Protein AF-A0A523AUL8-F1 (afdb_monomer)

Sequence (381 aa):
MVALLSVASVWRPWAEVNERARETLGRVSEFSRGLKFGVDIVGGSRILLSLQGSQLMLRFNPSELPGAYEEVVGRLENGLQTRVLPLDEKWEALREGLPYDLRTGMARIEIGLRATEPLLNLVENLIGGRAVLLRENVRNEVCSQTRNEVIEILKNRVDPLGTRGAVLKPLGGNLLLYEVPGLQPQEAEVLLGKQGRLEIWLENEVLLYGEHILRVDPPRASLEEKNATELPFRLTDEGARRFREGAAGKANYPTVVYMDRPVDAVLLVQEELLAGLPVLEYDGYSHMFRAKGFPGEGGGYYLQVPAVVTPKDTLSLEALSFLEEMGSLKFRLLLVGEFSEGVLRELPSSYSLENVPRPAEGGEAWIREACGCKSVITISP

pLDDT: mean 85.41, std 10.23, range [44.53, 98.06]

Radius of gyration: 25.41 Å; Cα contacts (8 Å, |Δi|>4): 676; chains: 1; bounding box: 75×61×69 Å

Solvent-accessible surface area (backbone atoms only — not comparable to full-atom values): 21096 Å² total; per-residue (Å²): 108,68,69,59,52,50,51,49,68,55,50,24,85,91,38,67,56,54,66,63,45,36,69,73,53,40,83,61,22,72,73,41,13,72,62,86,76,54,42,90,75,66,36,43,26,78,44,81,45,73,53,47,22,15,30,42,34,37,39,33,57,48,89,49,59,66,62,41,54,58,53,35,50,53,37,44,29,68,74,67,71,36,66,74,44,46,22,42,100,84,54,34,68,54,86,76,84,72,58,47,41,77,85,71,16,41,27,33,35,34,35,71,48,57,76,41,73,69,52,51,53,33,51,47,61,55,36,38,95,50,37,44,74,43,73,92,60,51,39,66,26,51,28,66,59,61,52,50,54,50,50,52,53,54,43,47,70,77,31,71,81,64,78,56,63,66,42,80,42,78,49,81,61,28,33,34,42,37,38,30,47,72,39,53,60,70,61,46,45,63,67,64,70,52,88,70,48,38,37,33,28,44,66,92,43,79,52,42,46,53,87,26,50,65,46,74,52,77,72,40,76,38,93,87,43,92,94,39,73,40,71,50,67,40,60,29,76,66,30,48,50,42,42,56,63,71,47,60,94,40,54,35,26,50,29,42,32,27,45,55,50,48,77,44,34,33,38,44,30,33,45,83,54,56,86,71,37,92,52,53,41,81,38,79,89,79,26,28,39,33,37,66,41,62,94,92,40,49,61,51,43,56,50,94,39,45,36,40,59,28,52,42,76,44,72,38,69,68,36,52,54,51,52,60,69,41,48,63,72,29,44,33,34,38,30,44,63,79,66,34,75,65,30,66,69,71,50,69,85,69,42,49,81,44,81,51,78,80,66,98,69,65,88,61,53,56,62,42,45,69,47,14,42,75,49,73,47,61,37,78,120

Nearest PDB structures (foldseek):
  1ru1-assembly2_B  TM=4.735E-01  e=5.578E+00  Escherichia coli
  7kdo-assembly1_A  TM=4.461E-01  e=3.697E+00  Escherichia coli K-12
  3hd2-assembly1_A  TM=4.353E-01  e=3.697E+00  Escherichia coli K-12
  3hsg-assembly1_A  TM=4.881E-01  e=5.260E+00  Escherichia coli K-12

Foldseek 3Di:
DVVVVVVCVQQVPVADQQVLCCVQVPPCSNSQGPPDDFCVRSPFDKDKDFQFKKKWKKAFDLVCPPVLVVQLQVLCCVLVVWHKFQADPVQAGDDDDDQADNPGRIGMIMTSHHDDPLVVLLSCVSSDPGIDIPPVPMDSFHHPVVVVVLVVQLCCQPPVPCSQVWDWDDDPGTIITITTRPYDPVNSCVSNVFPFWKFKDFAQDTLDTPLQWPDWDDWDQDPPDDPDIDIDTDGDPVSVVSNCVVCPVQALGKIWIFTPFQQQEEEEAAQVCQVQAPFWHQDLVQQWIWGADDVPRGDIHTLNHGYDYDHQEDQDPSNQVVQVVCLSSHAEYEYHDHHDPVNVVSHDPSHDYDYQDDDPDDRCVSVCVNRRTDDMDGHHD

Mean predicted aligned error: 11.95 Å

Structure (mmCIF, N/CA/C/O backbone):
data_AF-A0A523AUL8-F1
#
_entry.id   AF-A0A523AUL8-F1
#
loop_
_atom_site.group_PDB
_atom_site.id
_atom_site.type_symbol
_atom_site.label_atom_id
_atom_site.label_alt_id
_atom_site.label_comp_id
_atom_site.label_asym_id
_atom_site.label_entity_id
_atom_site.label_seq_id
_atom_site.pdbx_PDB_ins_code
_atom_site.Cartn_x
_atom_site.Cartn_y
_atom_site.Cartn_z
_atom_site.occupancy
_atom_site.B_iso_or_equiv
_atom_site.auth_seq_id
_atom_site.auth_comp_id
_atom_site.auth_asym_id
_atom_site.auth_atom_id
_atom_site.pdbx_PDB_model_num
ATOM 1 N N . MET A 1 1 ? 46.768 2.283 -40.161 1.00 66.19 1 MET A N 1
ATOM 2 C CA . MET A 1 1 ? 45.332 1.935 -40.049 1.00 66.19 1 MET A CA 1
ATOM 3 C C . MET A 1 1 ? 44.853 1.975 -38.601 1.00 66.19 1 MET A C 1
ATOM 5 O O . MET A 1 1 ? 43.941 2.736 -38.324 1.00 66.19 1 MET A O 1
ATOM 9 N N . VAL A 1 2 ? 45.510 1.269 -37.670 1.00 73.19 2 VAL A N 1
ATOM 10 C CA . VAL A 1 2 ? 45.164 1.284 -36.230 1.00 73.19 2 VAL A CA 1
ATOM 11 C C . VAL A 1 2 ? 45.155 2.697 -35.636 1.00 73.19 2 VAL A C 1
ATOM 13 O O . VAL A 1 2 ? 44.144 3.096 -35.085 1.00 73.19 2 VAL A O 1
ATOM 16 N N . ALA A 1 3 ? 46.202 3.505 -35.844 1.00 77.44 3 ALA A N 1
ATOM 17 C CA . ALA A 1 3 ? 46.244 4.882 -35.331 1.00 77.44 3 ALA A CA 1
ATOM 18 C C . ALA A 1 3 ? 45.104 5.775 -35.867 1.00 77.44 3 ALA A C 1
ATOM 20 O O . ALA A 1 3 ? 44.518 6.552 -35.123 1.00 77.44 3 ALA A O 1
ATOM 21 N N . LEU A 1 4 ? 44.749 5.620 -37.147 1.00 75.62 4 LEU A N 1
ATOM 22 C CA . LEU A 1 4 ? 43.640 6.343 -37.779 1.00 75.62 4 LEU A CA 1
ATOM 23 C C . LEU A 1 4 ? 42.286 5.919 -37.197 1.00 75.62 4 LEU A C 1
ATOM 25 O O . LEU A 1 4 ? 41.460 6.772 -36.892 1.00 75.62 4 LEU A O 1
ATOM 29 N N . LEU A 1 5 ? 42.083 4.616 -36.989 1.00 74.50 5 LEU A N 1
ATOM 30 C CA . LE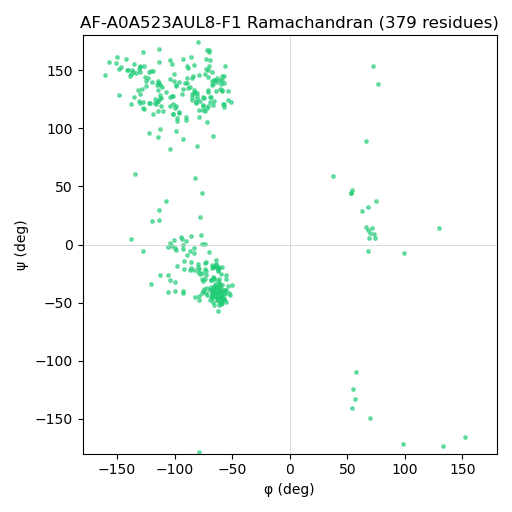U A 1 5 ? 40.873 4.084 -36.361 1.00 74.50 5 LEU A CA 1
ATOM 31 C C . LEU A 1 5 ? 40.781 4.467 -34.879 1.00 74.50 5 LEU A C 1
ATOM 33 O O . LEU A 1 5 ? 39.689 4.786 -34.419 1.00 74.50 5 LEU A O 1
ATOM 37 N N . SER A 1 6 ? 41.895 4.514 -34.144 1.00 73.50 6 SER A N 1
ATOM 38 C CA . SER A 1 6 ? 41.943 4.996 -32.758 1.00 73.50 6 SER A CA 1
ATOM 39 C C . SER A 1 6 ? 41.566 6.474 -32.663 1.00 73.50 6 SER A C 1
ATOM 41 O O . SER A 1 6 ? 40.701 6.824 -31.867 1.00 73.50 6 SER A O 1
ATOM 43 N N . VAL A 1 7 ? 42.142 7.337 -33.510 1.00 76.50 7 VAL A N 1
ATOM 44 C CA . VAL A 1 7 ? 41.811 8.774 -33.539 1.00 76.50 7 VAL A CA 1
ATOM 45 C C . VAL A 1 7 ? 40.353 8.992 -33.940 1.00 76.50 7 VAL A C 1
ATOM 47 O O . VAL A 1 7 ? 39.647 9.753 -33.284 1.00 76.50 7 VAL A O 1
ATOM 50 N N . ALA A 1 8 ? 39.865 8.280 -34.958 1.00 73.94 8 ALA A N 1
ATOM 51 C CA . ALA A 1 8 ? 38.468 8.363 -35.375 1.00 73.94 8 ALA A CA 1
ATOM 52 C C . ALA A 1 8 ? 37.505 7.848 -34.284 1.00 73.94 8 ALA A C 1
ATOM 54 O O . ALA A 1 8 ? 36.438 8.423 -34.084 1.00 73.94 8 ALA A O 1
ATOM 55 N N . SER A 1 9 ? 37.898 6.819 -33.526 1.00 70.88 9 SER A N 1
ATOM 56 C CA . SER A 1 9 ? 37.106 6.267 -32.415 1.00 70.88 9 SER A CA 1
ATOM 57 C C . SER A 1 9 ? 37.067 7.163 -31.179 1.00 70.88 9 SER A C 1
ATOM 59 O O . SER A 1 9 ? 36.105 7.072 -30.420 1.00 70.88 9 SER A O 1
ATOM 61 N N . VAL A 1 10 ? 38.090 8.000 -30.977 1.00 69.62 10 VAL A N 1
ATOM 62 C CA . VAL A 1 10 ? 38.140 9.008 -29.905 1.00 69.62 10 VAL A CA 1
ATOM 63 C C . VAL A 1 10 ? 37.388 10.272 -30.315 1.00 69.62 10 VAL A C 1
ATOM 65 O O . VAL A 1 10 ? 36.597 10.784 -29.535 1.00 69.62 10 VAL A O 1
ATOM 68 N N . TRP A 1 11 ? 37.596 10.762 -31.540 1.00 71.56 11 TRP A N 1
ATOM 69 C CA . TRP A 1 11 ? 36.978 12.008 -32.001 1.00 71.56 11 TRP A CA 1
ATOM 70 C C . TRP A 1 11 ? 35.496 11.847 -32.362 1.00 71.56 11 TRP A C 1
ATOM 72 O O . TRP A 1 11 ? 34.736 12.804 -32.245 1.00 71.56 11 TRP A O 1
ATOM 82 N N . ARG A 1 12 ? 35.090 10.648 -32.807 1.00 74.75 12 ARG A N 1
ATOM 83 C CA . ARG A 1 12 ? 33.714 10.28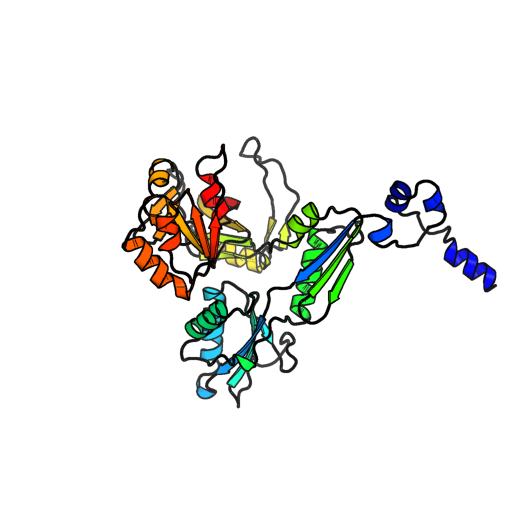1 -33.191 1.00 74.75 12 ARG A CA 1
ATOM 84 C C . ARG A 1 12 ? 32.972 11.416 -33.913 1.00 74.75 12 ARG A C 1
ATOM 86 O O . ARG A 1 12 ? 31.922 11.851 -33.448 1.00 74.75 12 ARG A O 1
ATOM 93 N N . PRO A 1 13 ? 33.474 11.911 -35.058 1.00 72.00 13 PRO A N 1
ATOM 94 C CA . PRO A 1 13 ? 32.871 13.052 -35.752 1.00 72.00 13 PRO A CA 1
ATOM 95 C C . PRO A 1 13 ? 31.434 12.784 -36.227 1.00 72.00 13 PRO A C 1
ATOM 97 O O . PRO A 1 13 ? 30.684 13.731 -36.441 1.00 72.00 13 PRO A O 1
ATOM 100 N N . TRP A 1 14 ? 31.058 11.507 -36.353 1.00 77.44 14 TRP A N 1
ATOM 101 C CA . TRP A 1 14 ? 29.707 11.025 -36.655 1.00 77.44 14 TRP A CA 1
ATOM 102 C C . TRP A 1 14 ? 28.779 10.927 -35.432 1.00 77.44 14 TRP A C 1
ATOM 104 O O . TRP A 1 14 ? 27.606 10.608 -35.596 1.00 77.44 14 TRP A O 1
ATOM 114 N N . ALA A 1 15 ? 29.282 11.138 -34.214 1.00 70.31 15 ALA A N 1
ATOM 115 C CA . ALA A 1 15 ? 28.476 11.176 -33.000 1.00 70.31 15 ALA A CA 1
ATOM 116 C C . ALA A 1 15 ? 28.134 12.625 -32.642 1.00 70.31 15 ALA A C 1
ATOM 118 O O . ALA A 1 15 ? 28.976 13.522 -32.732 1.00 70.31 15 ALA A O 1
ATOM 119 N N . GLU A 1 16 ? 26.902 12.846 -32.200 1.00 71.31 16 GLU A N 1
ATOM 120 C CA . GLU A 1 16 ? 26.480 14.151 -31.706 1.00 71.31 16 GLU A CA 1
ATOM 121 C C . GLU A 1 16 ? 27.136 14.471 -30.354 1.00 71.31 16 GLU A C 1
ATOM 123 O O . GLU A 1 16 ? 27.468 13.588 -29.552 1.00 71.31 16 GLU A O 1
ATOM 128 N N . VAL A 1 17 ? 27.347 15.766 -30.112 1.00 66.00 17 VAL A N 1
ATOM 129 C CA . VAL A 1 17 ? 27.720 16.271 -28.789 1.00 66.00 17 VAL A CA 1
ATOM 130 C C . VAL A 1 17 ? 26.471 16.225 -27.922 1.00 66.00 17 VAL A C 1
ATOM 132 O O . VAL A 1 17 ? 25.450 16.795 -28.295 1.00 66.00 17 VAL A O 1
ATOM 135 N N . ASN A 1 18 ? 26.562 15.581 -26.761 1.00 66.50 18 ASN A N 1
ATOM 136 C CA . ASN A 1 18 ? 25.483 15.597 -25.781 1.00 66.50 18 ASN A CA 1
ATOM 137 C C . ASN A 1 18 ? 25.175 17.054 -25.384 1.00 66.50 18 ASN A C 1
ATOM 139 O O . ASN A 1 18 ? 26.066 17.748 -24.888 1.00 66.50 18 ASN A O 1
ATOM 143 N N . GLU A 1 19 ? 23.936 17.512 -25.595 1.00 68.81 19 GLU A N 1
ATOM 144 C CA . GLU A 1 19 ? 23.522 18.900 -25.331 1.00 68.81 19 GLU A CA 1
ATOM 145 C C . GLU A 1 19 ? 23.840 19.349 -23.901 1.00 68.81 19 GLU A C 1
ATOM 147 O O . GLU A 1 19 ? 24.309 20.465 -23.703 1.00 68.81 19 GLU A O 1
ATOM 152 N N . ARG A 1 20 ? 23.736 18.457 -22.910 1.00 64.31 20 ARG A N 1
ATOM 153 C CA . ARG A 1 20 ? 24.083 18.780 -21.516 1.00 64.31 20 ARG A CA 1
ATOM 154 C C . ARG A 1 20 ? 25.579 18.924 -21.291 1.00 64.31 20 ARG A C 1
ATOM 156 O O . ARG A 1 20 ? 26.008 19.815 -20.571 1.00 64.31 20 ARG A O 1
ATOM 163 N N . ALA A 1 21 ? 26.399 18.098 -21.943 1.00 64.19 21 ALA A N 1
ATOM 164 C CA . ALA A 1 21 ? 27.846 18.311 -21.917 1.00 64.19 21 ALA A CA 1
ATOM 165 C C . ALA A 1 21 ? 28.197 19.668 -22.546 1.00 64.19 21 ALA A C 1
ATOM 167 O O . ALA A 1 21 ? 29.135 20.321 -22.096 1.00 64.19 21 ALA A O 1
ATOM 168 N N . ARG A 1 22 ? 27.425 20.109 -23.548 1.00 73.06 22 ARG A N 1
ATOM 169 C CA . ARG A 1 22 ? 27.558 21.423 -24.186 1.00 73.06 22 ARG A CA 1
ATOM 170 C C . ARG A 1 22 ? 27.157 22.568 -23.256 1.00 73.06 22 ARG A C 1
ATOM 172 O O . ARG A 1 22 ? 27.860 23.573 -23.235 1.00 73.06 22 ARG A O 1
ATOM 179 N N . GLU A 1 23 ? 26.116 22.397 -22.446 1.00 73.56 23 GLU A N 1
ATOM 180 C CA . GLU A 1 23 ? 25.729 23.356 -21.401 1.00 73.56 23 GLU A CA 1
ATOM 181 C C . GLU A 1 23 ? 26.765 23.439 -20.266 1.00 73.56 23 GLU A C 1
ATOM 183 O O . GLU A 1 23 ? 27.152 24.538 -19.876 1.00 73.56 23 GLU A O 1
ATOM 188 N N . THR A 1 24 ? 27.268 22.305 -19.761 1.00 68.06 24 THR A N 1
ATOM 189 C CA . THR A 1 24 ? 28.197 22.272 -18.612 1.00 68.06 24 THR A CA 1
ATOM 190 C C . THR A 1 24 ? 29.644 22.612 -18.985 1.00 68.06 24 THR A C 1
ATOM 192 O O . THR A 1 24 ? 30.312 23.360 -18.276 1.00 68.06 24 THR A O 1
ATOM 195 N N . LEU A 1 25 ? 30.160 22.055 -20.087 1.00 69.50 25 LEU A N 1
ATOM 196 C CA . LEU A 1 25 ? 31.567 22.189 -20.505 1.00 69.50 25 LEU A CA 1
ATOM 197 C C . LEU A 1 25 ? 31.760 23.250 -21.602 1.00 69.50 25 LEU A C 1
ATOM 199 O O . LEU A 1 25 ? 32.888 23.496 -22.047 1.00 69.50 25 LEU A O 1
ATOM 203 N N . GLY A 1 26 ? 30.675 23.862 -22.084 1.00 73.25 26 GLY A N 1
ATOM 204 C CA . GLY A 1 26 ? 30.714 24.868 -23.138 1.00 73.25 26 GLY A CA 1
ATOM 205 C C . GLY A 1 26 ? 31.389 24.343 -24.405 1.00 73.25 26 GLY A C 1
ATOM 206 O O . GLY A 1 26 ? 31.156 23.223 -24.863 1.00 73.25 26 GLY A O 1
ATOM 207 N N . ARG A 1 27 ? 32.299 25.142 -24.965 1.00 69.44 27 ARG A N 1
ATOM 208 C CA . ARG A 1 27 ? 33.027 24.831 -26.208 1.00 69.44 27 ARG A CA 1
ATOM 209 C C . ARG A 1 27 ? 33.911 23.574 -26.116 1.00 69.44 27 ARG A C 1
ATOM 211 O O . ARG A 1 27 ? 34.256 23.009 -27.149 1.00 69.44 27 ARG A O 1
ATOM 218 N N . VAL A 1 28 ? 34.263 23.121 -24.909 1.00 68.19 28 VAL A N 1
ATOM 219 C CA . VAL A 1 28 ? 35.106 21.928 -24.692 1.00 68.19 28 VAL A CA 1
ATOM 220 C C . VAL A 1 28 ? 34.335 20.626 -24.964 1.00 68.19 28 VAL A C 1
ATOM 222 O O . VAL A 1 28 ? 34.934 19.604 -25.289 1.00 68.19 28 VAL A O 1
ATOM 225 N N . SER A 1 29 ? 33.001 20.670 -24.928 1.00 67.75 29 SER A N 1
ATOM 226 C CA . SER A 1 29 ? 32.124 19.532 -25.243 1.00 67.75 29 SER A CA 1
ATOM 227 C C . SER A 1 29 ? 32.250 19.010 -26.682 1.00 67.75 29 SER A C 1
ATOM 229 O O . SER A 1 29 ? 31.984 17.843 -26.957 1.00 67.75 29 SER A O 1
ATOM 231 N N . GLU A 1 30 ? 32.727 19.840 -27.612 1.00 68.25 30 GLU A N 1
ATOM 232 C CA . GLU A 1 30 ? 32.984 19.437 -28.999 1.00 68.25 30 GLU A CA 1
ATOM 233 C C . GLU A 1 30 ? 34.056 18.340 -29.108 1.00 68.25 30 GLU A C 1
ATOM 235 O O . GLU A 1 30 ? 34.077 17.590 -30.084 1.00 68.25 30 GLU A O 1
ATOM 240 N N . PHE A 1 31 ? 34.914 18.212 -28.089 1.00 68.75 31 PHE A N 1
ATOM 241 C CA . PHE A 1 31 ? 35.949 17.181 -27.995 1.00 68.75 31 PHE A CA 1
ATOM 242 C C . PHE A 1 31 ? 35.495 15.926 -27.239 1.00 68.75 31 PHE A C 1
ATOM 244 O O . PHE A 1 31 ? 36.269 14.982 -27.111 1.00 68.75 31 PHE A O 1
ATOM 251 N N . SER A 1 32 ? 34.255 15.893 -26.744 1.00 63.94 32 SER A N 1
ATOM 252 C CA . SER A 1 32 ? 33.696 14.764 -25.996 1.00 63.94 32 SER A CA 1
ATOM 253 C C . SER A 1 32 ? 32.558 14.046 -26.725 1.00 63.94 32 SER A C 1
ATOM 255 O O . SER A 1 32 ? 31.765 13.325 -26.115 1.00 63.94 32 SER A O 1
ATOM 257 N N . ARG A 1 33 ? 32.494 14.202 -28.053 1.00 65.44 33 ARG A N 1
ATOM 258 C CA . ARG A 1 33 ? 31.524 13.526 -28.924 1.00 65.44 33 ARG A CA 1
ATOM 259 C C . ARG A 1 33 ? 31.519 12.020 -28.677 1.00 65.44 33 ARG A C 1
ATOM 261 O O . ARG A 1 33 ? 32.535 11.335 -28.776 1.00 65.44 33 ARG A O 1
ATOM 268 N N . GLY A 1 34 ? 30.347 11.493 -28.336 1.00 59.81 34 GLY A N 1
ATOM 269 C CA . GLY A 1 34 ? 30.165 10.076 -28.040 1.00 59.81 34 GLY A CA 1
ATOM 270 C C . GLY A 1 34 ? 30.814 9.565 -26.744 1.00 59.81 34 GLY A C 1
ATOM 271 O O . GLY A 1 34 ? 30.825 8.344 -26.562 1.00 59.81 34 GLY A O 1
ATOM 272 N N . LEU A 1 35 ? 31.322 10.435 -25.858 1.00 63.12 35 LEU A N 1
ATOM 273 C CA . LEU A 1 35 ? 31.651 10.094 -24.469 1.00 63.12 35 LEU A CA 1
ATOM 274 C C . LEU A 1 35 ? 30.409 10.270 -23.583 1.00 63.12 35 LEU A C 1
ATOM 276 O O . LEU A 1 35 ? 29.689 11.262 -23.686 1.00 63.12 35 LEU A O 1
ATOM 280 N N . LYS A 1 36 ? 30.161 9.298 -22.699 1.00 61.94 36 LYS A N 1
ATOM 281 C CA . LYS A 1 36 ? 29.146 9.405 -21.644 1.00 61.94 36 LYS A CA 1
ATOM 282 C C . LYS A 1 36 ? 29.851 9.770 -20.346 1.00 61.94 36 LYS A C 1
ATOM 284 O O . LYS A 1 36 ? 30.682 9.002 -19.869 1.00 61.94 36 LYS A O 1
ATOM 289 N N . PHE A 1 37 ? 29.530 10.934 -19.804 1.00 66.06 37 PHE A N 1
ATOM 290 C CA . PHE A 1 37 ? 30.052 11.385 -18.521 1.00 66.06 37 PHE A CA 1
ATOM 291 C C . PHE A 1 37 ? 29.144 10.927 -17.383 1.00 66.06 37 PHE A C 1
ATOM 293 O O . PHE A 1 37 ? 27.923 10.880 -17.544 1.00 66.06 37 PHE A O 1
ATOM 300 N N . GLY A 1 38 ? 29.752 10.575 -16.251 1.00 63.69 38 GLY A N 1
ATOM 301 C CA . GLY A 1 38 ? 29.024 10.277 -15.025 1.00 63.69 38 GLY A CA 1
ATOM 302 C C . GLY A 1 38 ? 28.431 11.539 -14.398 1.00 63.69 38 GLY A C 1
ATOM 303 O O . GLY A 1 38 ? 28.773 12.668 -14.761 1.00 63.69 38 GLY A O 1
ATOM 304 N N . VAL A 1 39 ? 27.534 11.337 -13.432 1.00 71.75 39 VAL A N 1
ATOM 305 C CA . VAL A 1 39 ? 26.878 12.414 -12.665 1.00 71.75 39 VAL A CA 1
ATOM 306 C C . VAL A 1 39 ? 27.862 13.318 -11.911 1.00 71.75 39 VAL A C 1
ATOM 308 O O . VAL A 1 39 ? 27.516 14.444 -11.573 1.00 71.75 39 VAL A O 1
ATOM 311 N N . ASP A 1 40 ? 29.090 12.854 -11.688 1.00 68.94 40 ASP A N 1
ATOM 312 C CA . ASP A 1 40 ? 30.206 13.603 -11.108 1.00 68.94 40 ASP A CA 1
ATOM 313 C C . ASP A 1 40 ? 30.702 14.751 -12.002 1.00 68.94 40 ASP A C 1
ATOM 315 O O . ASP A 1 40 ? 31.204 15.749 -11.492 1.00 68.94 40 ASP A O 1
ATOM 319 N N . ILE A 1 41 ? 30.539 14.631 -13.323 1.00 69.56 41 ILE A N 1
ATOM 320 C CA . ILE A 1 41 ? 31.044 15.605 -14.302 1.00 69.56 41 ILE A CA 1
ATOM 321 C C . ILE A 1 41 ? 29.919 16.468 -14.884 1.00 69.56 41 ILE A C 1
ATOM 323 O O . ILE A 1 41 ? 30.105 17.668 -15.066 1.00 69.56 41 ILE A O 1
ATOM 327 N N . VAL A 1 42 ? 28.756 15.881 -15.188 1.00 68.06 42 VAL A N 1
ATOM 328 C CA . VAL A 1 42 ? 27.611 16.621 -15.770 1.00 68.06 42 VAL A CA 1
ATOM 329 C C . VAL A 1 42 ? 26.632 17.149 -14.722 1.00 68.06 42 VAL A C 1
ATOM 331 O O . VAL A 1 42 ? 25.671 17.833 -15.066 1.00 68.06 42 VAL A O 1
ATOM 334 N N . GLY A 1 43 ? 26.869 16.834 -13.447 1.00 68.75 43 GLY A N 1
ATOM 335 C CA . GLY A 1 43 ? 25.928 17.098 -12.367 1.00 68.75 43 GLY A CA 1
ATOM 336 C C . GLY A 1 43 ? 24.717 16.161 -12.411 1.00 68.75 43 GLY A C 1
ATOM 337 O O . GLY A 1 43 ? 24.321 15.631 -13.454 1.00 68.75 43 GLY A O 1
ATOM 338 N N . GLY A 1 44 ? 24.108 15.931 -11.252 1.00 76.06 44 GLY A N 1
ATOM 339 C CA . GLY A 1 44 ? 22.954 15.050 -11.115 1.00 76.06 44 GLY A CA 1
ATOM 340 C C . GLY A 1 44 ? 22.864 14.428 -9.733 1.00 76.06 44 GLY A C 1
ATOM 341 O O . GLY A 1 44 ? 23.541 14.851 -8.797 1.00 76.06 44 GLY A O 1
ATOM 342 N N . SER A 1 45 ? 22.036 13.397 -9.626 1.00 78.06 45 SER A N 1
ATOM 343 C CA . SER A 1 45 ? 21.795 12.686 -8.376 1.00 78.06 45 SER A CA 1
ATOM 344 C C . SER A 1 45 ? 22.375 11.286 -8.420 1.00 78.06 45 SER A C 1
ATOM 346 O O . SER A 1 45 ? 22.186 10.555 -9.394 1.00 78.06 45 SER A O 1
ATOM 348 N N . ARG A 1 46 ? 23.042 10.908 -7.329 1.00 83.50 46 ARG A N 1
ATOM 349 C CA . ARG A 1 46 ? 23.455 9.538 -7.038 1.00 83.50 46 ARG A CA 1
ATOM 350 C C . ARG A 1 46 ? 22.775 9.099 -5.750 1.00 83.50 46 ARG A C 1
ATOM 352 O O . ARG A 1 46 ? 23.075 9.637 -4.691 1.00 83.50 46 ARG A O 1
ATOM 359 N N . ILE A 1 47 ? 21.858 8.146 -5.851 1.00 81.44 47 ILE A N 1
ATOM 360 C CA . ILE A 1 47 ? 20.995 7.720 -4.748 1.00 81.44 47 ILE A CA 1
ATOM 361 C C . ILE A 1 47 ? 21.145 6.220 -4.561 1.00 81.44 47 ILE A C 1
ATOM 363 O O . ILE A 1 47 ? 21.177 5.460 -5.527 1.00 81.44 47 ILE A O 1
ATOM 367 N N . LEU A 1 48 ? 21.249 5.796 -3.306 1.00 84.50 48 LEU A N 1
ATOM 368 C CA . LEU A 1 48 ? 21.196 4.393 -2.936 1.00 84.50 48 LEU A CA 1
ATOM 369 C C . LEU A 1 48 ? 19.803 4.099 -2.382 1.00 84.50 48 LEU A C 1
ATOM 371 O O . LEU A 1 48 ? 19.439 4.607 -1.326 1.00 84.50 48 LEU A O 1
ATOM 375 N N . LEU A 1 49 ? 19.028 3.299 -3.105 1.00 83.88 49 LEU A N 1
ATOM 376 C CA . LEU A 1 49 ? 17.686 2.888 -2.705 1.00 83.88 49 LEU A CA 1
ATOM 377 C C . LEU A 1 49 ? 17.749 1.498 -2.079 1.00 83.88 49 LEU A C 1
ATOM 379 O O . LEU A 1 49 ? 18.415 0.612 -2.611 1.00 83.88 49 LEU A O 1
ATOM 383 N N . SER A 1 50 ? 17.035 1.299 -0.973 1.00 84.50 50 SER A N 1
ATOM 384 C CA . SER A 1 50 ? 16.833 -0.020 -0.374 1.00 84.50 50 SER A CA 1
ATOM 385 C C . SER A 1 50 ? 15.424 -0.502 -0.689 1.00 84.50 50 SER A C 1
ATOM 387 O O . SER A 1 50 ? 14.441 0.135 -0.320 1.00 84.50 50 SER A O 1
ATOM 389 N N . LEU A 1 51 ? 15.336 -1.630 -1.387 1.00 85.94 51 LEU A N 1
ATOM 390 C CA . LEU A 1 51 ? 14.094 -2.341 -1.635 1.00 85.94 51 LEU A CA 1
ATOM 391 C C . LEU A 1 51 ? 13.603 -2.927 -0.315 1.00 85.94 51 LEU A C 1
ATOM 393 O O . LEU A 1 51 ? 14.343 -3.627 0.374 1.00 85.94 51 LEU A O 1
ATOM 397 N N . GLN A 1 52 ? 12.355 -2.623 0.029 1.00 82.94 52 GLN A N 1
ATOM 398 C CA . GLN A 1 52 ? 11.765 -3.021 1.301 1.00 82.94 52 GLN A CA 1
ATOM 399 C C . GLN A 1 52 ? 11.157 -4.428 1.282 1.00 82.94 52 GLN A C 1
ATOM 401 O O . GLN A 1 52 ? 10.518 -4.785 2.249 1.00 82.94 52 GLN A O 1
ATOM 406 N N . GLY A 1 53 ? 11.321 -5.239 0.235 1.00 89.19 53 GLY A N 1
ATOM 407 C CA . GLY A 1 53 ? 10.763 -6.595 0.217 1.00 89.19 53 GLY A CA 1
ATOM 408 C C . GLY A 1 53 ? 11.499 -7.579 1.133 1.00 89.19 53 GLY A C 1
ATOM 409 O O . GLY A 1 53 ? 12.656 -7.358 1.506 1.00 89.19 53 GLY A O 1
ATOM 410 N N . SER A 1 54 ? 10.809 -8.668 1.475 1.00 95.00 54 SER A N 1
ATOM 411 C CA . SER A 1 54 ? 11.361 -9.758 2.280 1.00 95.00 54 SER A CA 1
ATOM 412 C C . SER A 1 54 ? 10.959 -11.122 1.758 1.00 95.00 54 SER A C 1
ATOM 414 O O . SER A 1 54 ? 9.831 -11.335 1.320 1.00 95.00 54 SER A O 1
ATOM 416 N N . GLN A 1 55 ? 11.869 -12.070 1.915 1.00 97.00 55 GLN A N 1
ATOM 417 C CA . GLN A 1 55 ? 11.672 -13.475 1.625 1.00 97.00 55 GLN A CA 1
ATOM 418 C C . GLN A 1 55 ? 11.414 -14.239 2.922 1.00 97.00 55 GLN A C 1
ATOM 420 O O . GLN A 1 55 ? 12.182 -14.134 3.883 1.00 97.00 55 GLN A O 1
ATOM 425 N N . LEU A 1 56 ? 10.326 -15.002 2.941 1.00 97.69 56 LEU A N 1
ATOM 426 C CA . LEU A 1 56 ? 9.861 -15.777 4.085 1.00 97.69 56 LEU A CA 1
ATOM 427 C C . LEU A 1 56 ? 9.837 -17.265 3.740 1.00 97.69 56 LEU A C 1
ATOM 429 O O . LEU A 1 56 ? 9.578 -17.660 2.600 1.00 97.69 56 LEU A O 1
ATOM 433 N N . MET A 1 57 ? 10.063 -18.096 4.755 1.00 97.88 57 MET A N 1
ATOM 434 C CA . MET A 1 57 ? 9.937 -19.544 4.654 1.00 97.88 57 MET A CA 1
ATOM 435 C C . MET A 1 57 ? 8.840 -20.021 5.595 1.00 97.88 57 MET A C 1
ATOM 437 O O . MET A 1 57 ? 8.903 -19.787 6.802 1.00 97.88 57 MET A O 1
ATOM 441 N N . LEU A 1 58 ? 7.837 -20.680 5.026 1.00 97.94 58 LEU A N 1
ATOM 442 C CA . LEU A 1 58 ? 6.689 -21.206 5.750 1.00 97.94 58 LEU A CA 1
ATOM 443 C C . LEU A 1 58 ? 6.701 -22.730 5.688 1.00 97.94 58 LEU A C 1
ATOM 445 O O . LEU A 1 58 ? 6.994 -23.317 4.645 1.00 97.94 58 LEU A O 1
ATOM 449 N N . ARG A 1 59 ? 6.344 -23.372 6.798 1.00 97.88 59 ARG A N 1
ATOM 450 C CA . ARG A 1 59 ? 6.168 -24.821 6.878 1.00 97.88 59 ARG A CA 1
ATOM 451 C C . ARG A 1 59 ? 4.711 -25.154 7.158 1.00 97.88 59 ARG A C 1
ATOM 453 O O . ARG A 1 59 ? 4.200 -24.860 8.237 1.00 97.88 59 ARG A O 1
ATOM 460 N N . PHE A 1 60 ? 4.072 -25.797 6.194 1.00 98.00 60 PHE A N 1
ATOM 461 C CA . PHE A 1 60 ? 2.702 -26.289 6.266 1.00 98.00 60 PHE A CA 1
ATOM 462 C C . PHE A 1 60 ? 2.666 -27.741 6.740 1.00 98.00 60 PHE A C 1
ATOM 464 O O . PHE A 1 60 ? 3.650 -28.475 6.627 1.00 98.00 60 PHE A O 1
ATOM 471 N N . ASN A 1 61 ? 1.510 -28.178 7.236 1.00 97.00 61 ASN A N 1
ATOM 472 C CA . ASN A 1 61 ? 1.233 -29.597 7.405 1.00 97.00 61 ASN A CA 1
ATOM 473 C C . ASN A 1 61 ? 0.925 -30.220 6.025 1.00 97.00 61 ASN A C 1
ATOM 475 O O . ASN A 1 61 ? -0.054 -29.805 5.399 1.00 97.00 61 ASN A O 1
ATOM 479 N N . PRO A 1 62 ? 1.702 -31.210 5.533 1.00 96.12 62 PRO A N 1
ATOM 480 C CA . PRO A 1 62 ? 1.495 -31.781 4.201 1.00 96.12 62 PRO A CA 1
ATOM 481 C C . PRO A 1 62 ? 0.080 -32.313 3.940 1.00 96.12 62 PRO A C 1
ATOM 483 O O . PRO A 1 62 ? -0.383 -32.275 2.804 1.00 96.12 62 PRO A O 1
ATOM 486 N N . SER A 1 63 ? -0.627 -32.778 4.977 1.00 96.00 63 SER A N 1
ATOM 487 C CA . SER A 1 63 ? -1.997 -33.295 4.857 1.00 96.00 63 SER A CA 1
ATOM 488 C C . SER A 1 63 ? -3.062 -32.219 4.618 1.00 96.00 63 SER A C 1
ATOM 490 O O . SER A 1 63 ? -4.188 -32.560 4.275 1.00 96.00 63 SER A O 1
ATOM 492 N N . GLU A 1 64 ? -2.738 -30.943 4.838 1.00 95.31 64 GLU A N 1
ATOM 493 C CA . GLU A 1 64 ? -3.669 -29.812 4.697 1.00 95.31 64 GLU A CA 1
ATOM 494 C C . GLU A 1 64 ? -3.466 -29.033 3.384 1.00 95.31 64 GLU A C 1
ATOM 496 O O . GLU A 1 64 ? -4.192 -28.080 3.095 1.00 95.31 64 GLU A O 1
ATOM 501 N N . LEU A 1 65 ? -2.488 -29.433 2.567 1.00 95.56 65 LEU A N 1
ATOM 502 C CA . LEU A 1 65 ? -2.241 -28.862 1.242 1.00 95.56 65 LEU A CA 1
ATOM 503 C C . LEU A 1 65 ? -3.232 -29.431 0.206 1.00 95.56 65 LEU A C 1
ATOM 505 O O . LEU A 1 65 ? -3.583 -30.610 0.288 1.00 95.56 65 LEU A O 1
ATOM 509 N N . PRO A 1 66 ? -3.667 -28.645 -0.801 1.00 95.50 66 PRO A N 1
ATOM 510 C CA . PRO A 1 66 ? -3.302 -27.248 -1.084 1.00 95.50 66 PRO A CA 1
ATOM 511 C C . PRO A 1 66 ? -4.034 -26.207 -0.220 1.00 95.50 66 PRO A C 1
ATOM 513 O O . PRO A 1 66 ? -3.562 -25.080 -0.106 1.00 95.50 66 PRO A O 1
ATOM 516 N N . GLY A 1 67 ? -5.164 -26.568 0.398 1.00 96.00 67 GLY A N 1
ATOM 517 C CA . GLY A 1 67 ? -6.107 -25.603 0.978 1.00 96.00 67 GLY A CA 1
ATOM 518 C C . GLY A 1 67 ? -5.500 -24.682 2.040 1.00 96.00 67 GLY A C 1
ATOM 519 O O . GLY A 1 67 ? -5.775 -23.485 2.045 1.00 96.00 67 GLY A O 1
ATOM 520 N N . ALA A 1 68 ? -4.617 -25.200 2.900 1.00 96.31 68 ALA A N 1
ATOM 521 C CA . ALA A 1 68 ? -3.921 -24.374 3.886 1.00 96.31 68 ALA A CA 1
ATOM 522 C C . ALA A 1 68 ? -3.009 -23.318 3.244 1.00 96.31 68 ALA A C 1
ATOM 524 O O . ALA A 1 68 ? -2.918 -22.207 3.763 1.00 96.31 68 ALA A O 1
ATOM 525 N N . TYR A 1 69 ? -2.355 -23.639 2.123 1.00 96.88 69 TYR A N 1
ATOM 526 C CA . TYR A 1 69 ? -1.499 -22.690 1.414 1.00 96.88 69 TYR A CA 1
ATOM 527 C C . TYR A 1 69 ? -2.321 -21.549 0.813 1.00 96.88 69 TYR A C 1
ATOM 529 O O . TYR A 1 69 ? -2.010 -20.388 1.059 1.00 96.88 69 TYR A O 1
ATOM 537 N N . GLU A 1 70 ? -3.395 -21.871 0.089 1.00 94.75 70 GLU A N 1
ATOM 538 C CA . GLU A 1 70 ? -4.275 -20.876 -0.540 1.00 94.75 70 GLU A CA 1
ATOM 539 C C . GLU A 1 70 ? -4.905 -19.937 0.498 1.00 94.75 70 GLU A C 1
ATOM 541 O O . GLU A 1 70 ? -4.914 -18.718 0.321 1.00 94.75 70 GLU A O 1
ATOM 546 N N . GLU A 1 71 ? -5.360 -20.488 1.627 1.00 93.50 71 GLU A N 1
ATOM 547 C CA . GLU A 1 71 ? -5.922 -19.700 2.723 1.00 93.50 71 GLU A CA 1
ATOM 548 C C . GLU A 1 71 ? -4.875 -18.779 3.367 1.00 93.50 71 GLU A C 1
ATOM 550 O O . GLU A 1 71 ? -5.154 -17.605 3.610 1.00 93.50 71 GLU A O 1
ATOM 555 N N . VAL A 1 72 ? -3.664 -19.284 3.628 1.00 96.38 72 VAL A N 1
ATOM 556 C CA . VAL A 1 72 ? -2.575 -18.478 4.197 1.00 96.38 72 VAL A C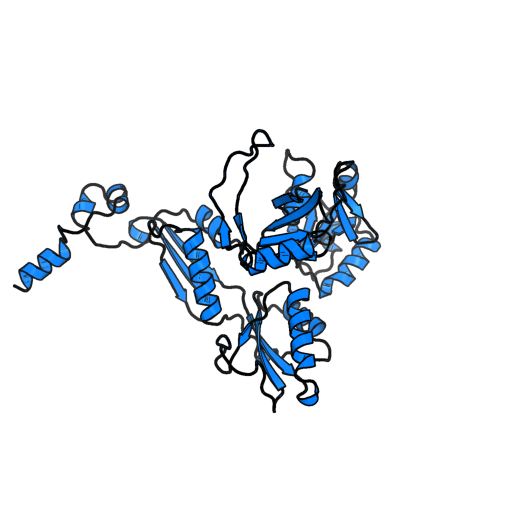A 1
ATOM 557 C C . VAL A 1 72 ? -2.152 -17.366 3.242 1.00 96.38 72 VAL A C 1
ATOM 559 O O . VAL A 1 72 ? -2.002 -16.230 3.685 1.00 96.38 72 VAL A O 1
ATOM 562 N N . VAL A 1 73 ? -2.007 -17.654 1.946 1.00 94.25 73 VAL A N 1
ATOM 563 C CA . VAL A 1 73 ? -1.688 -16.635 0.936 1.00 94.25 73 VAL A CA 1
ATOM 564 C C . VAL A 1 73 ? -2.757 -15.547 0.926 1.00 94.25 73 VAL A C 1
ATOM 566 O O . VAL A 1 73 ? -2.413 -14.383 1.099 1.00 94.25 73 VAL A O 1
ATOM 569 N N . GLY A 1 74 ? -4.043 -15.905 0.853 1.00 84.19 74 GLY A N 1
ATOM 570 C CA . GLY A 1 74 ? -5.128 -14.920 0.872 1.00 84.19 74 GLY A CA 1
ATOM 571 C C . GLY A 1 74 ? -5.159 -14.074 2.151 1.00 84.19 74 GLY A C 1
ATOM 572 O O . GLY A 1 74 ? -5.372 -12.864 2.092 1.00 84.19 74 GLY A O 1
ATOM 573 N N . ARG A 1 75 ? -4.899 -14.670 3.323 1.00 90.00 75 ARG A N 1
ATOM 574 C CA . ARG A 1 75 ? -4.796 -13.925 4.593 1.00 90.00 75 ARG A CA 1
ATOM 575 C C . ARG A 1 75 ? -3.606 -12.973 4.617 1.00 90.00 75 ARG A C 1
ATOM 577 O O . ARG A 1 75 ? -3.746 -11.859 5.113 1.00 90.00 75 ARG A O 1
ATOM 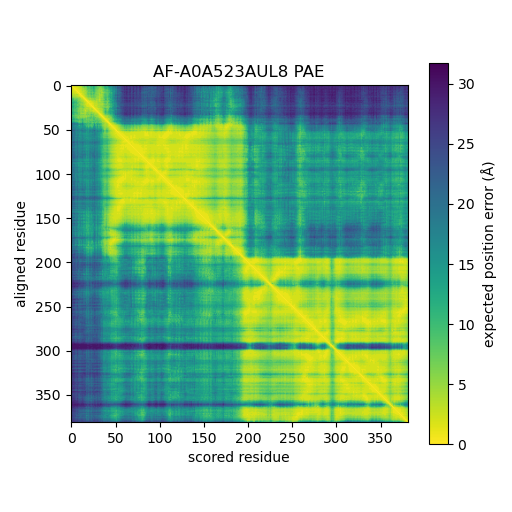584 N N . LEU A 1 76 ? -2.454 -13.395 4.098 1.00 90.38 76 LEU A N 1
ATOM 585 C CA . LEU A 1 76 ? -1.267 -12.549 4.009 1.00 90.38 76 LEU A CA 1
ATOM 586 C C . LEU A 1 76 ? -1.486 -11.404 3.021 1.00 90.38 76 LEU A C 1
ATOM 588 O O . LEU A 1 76 ? -1.213 -10.262 3.369 1.00 90.38 76 LEU A O 1
ATOM 592 N N . GLU A 1 77 ? -2.035 -11.672 1.838 1.00 83.94 77 GLU A N 1
ATOM 593 C CA . GLU A 1 77 ? -2.313 -10.633 0.844 1.00 83.94 77 GLU A CA 1
ATOM 594 C C . GLU A 1 77 ? -3.314 -9.602 1.366 1.00 83.94 77 GLU A C 1
ATOM 596 O O . GLU A 1 77 ? -3.068 -8.401 1.266 1.00 83.94 77 GLU A O 1
ATOM 601 N N . ASN A 1 78 ? -4.395 -10.048 2.008 1.00 75.94 78 ASN A N 1
ATOM 602 C CA . ASN A 1 78 ? -5.409 -9.153 2.565 1.00 75.94 78 ASN A CA 1
ATOM 603 C C . ASN A 1 78 ? -4.931 -8.416 3.823 1.00 75.94 78 ASN A C 1
ATOM 605 O O . ASN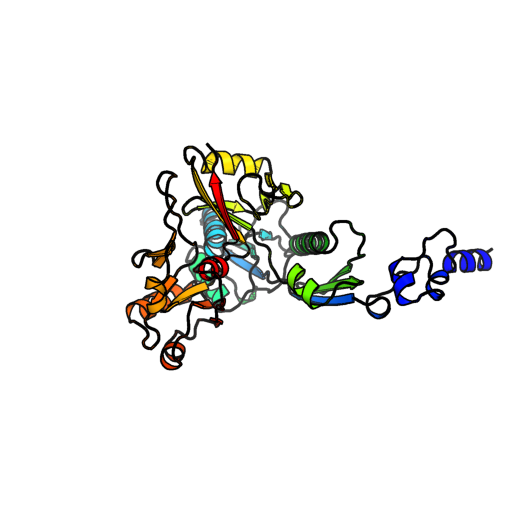 A 1 78 ? -5.208 -7.227 3.984 1.00 75.94 78 ASN A O 1
ATOM 609 N N . GLY A 1 79 ? -4.222 -9.108 4.718 1.00 77.38 79 GLY A N 1
ATOM 610 C CA . GLY A 1 79 ? -3.766 -8.560 5.995 1.00 77.38 79 GLY A CA 1
ATOM 611 C C . GLY A 1 79 ? -2.575 -7.616 5.850 1.00 77.38 79 GLY A C 1
ATOM 612 O O . GLY A 1 79 ? -2.532 -6.573 6.495 1.00 77.38 79 GLY A O 1
ATOM 613 N N . LEU A 1 80 ? -1.628 -7.954 4.973 1.00 81.50 80 LEU A N 1
ATOM 614 C CA . LEU A 1 80 ? -0.440 -7.140 4.702 1.00 81.50 80 LEU A CA 1
ATOM 615 C C . LEU A 1 80 ? -0.646 -6.157 3.546 1.00 81.50 80 LEU A C 1
ATOM 617 O O . LEU A 1 80 ? 0.164 -5.248 3.361 1.00 81.50 80 LEU A O 1
ATOM 621 N N . GLN A 1 81 ? -1.708 -6.338 2.755 1.00 72.69 81 GLN A N 1
ATOM 622 C CA . GLN A 1 81 ? -2.037 -5.500 1.596 1.00 72.69 81 GLN A CA 1
ATOM 623 C C . GLN A 1 81 ? -0.852 -5.385 0.631 1.00 72.69 81 GLN A C 1
ATOM 625 O O . GLN A 1 81 ? -0.477 -4.308 0.152 1.00 72.69 81 GLN A O 1
ATOM 630 N N . THR A 1 82 ? -0.235 -6.541 0.393 1.00 79.81 82 THR A N 1
ATOM 631 C CA . THR A 1 82 ? 0.932 -6.737 -0.460 1.00 79.81 82 THR A CA 1
ATOM 632 C C . THR A 1 82 ? 0.766 -8.031 -1.238 1.00 79.81 82 THR A C 1
ATOM 634 O O . THR A 1 82 ? 0.138 -8.968 -0.755 1.00 79.81 82 THR A O 1
ATOM 637 N N . ARG A 1 83 ? 1.337 -8.091 -2.439 1.00 83.81 83 ARG A N 1
ATOM 638 C CA . ARG A 1 83 ? 1.358 -9.318 -3.237 1.00 83.81 83 ARG A CA 1
ATOM 639 C C . ARG A 1 83 ? 2.233 -10.360 -2.546 1.00 83.81 83 ARG A C 1
ATOM 641 O O . ARG A 1 83 ? 3.332 -10.028 -2.095 1.00 83.81 83 ARG A O 1
ATOM 648 N N . VAL A 1 84 ? 1.782 -11.611 -2.529 1.00 92.19 84 VAL A N 1
ATOM 649 C CA . VAL A 1 84 ? 2.598 -12.750 -2.096 1.00 92.19 84 VAL A CA 1
ATOM 650 C C . VAL A 1 84 ? 3.102 -13.480 -3.338 1.00 92.19 84 VAL A C 1
ATOM 652 O O . VAL A 1 84 ? 2.333 -14.068 -4.094 1.00 92.19 84 VAL A O 1
ATOM 655 N N . LEU A 1 85 ? 4.411 -13.434 -3.577 1.00 93.81 85 LEU A N 1
ATOM 656 C CA . LEU A 1 85 ? 5.029 -14.086 -4.732 1.00 93.81 85 LEU A CA 1
ATOM 657 C C . LEU A 1 85 ? 5.632 -15.438 -4.314 1.00 93.81 85 LEU A C 1
ATOM 659 O O . LEU A 1 85 ? 6.539 -15.448 -3.482 1.00 93.81 85 LEU A O 1
ATOM 663 N N . PRO A 1 86 ? 5.189 -16.579 -4.872 1.00 96.69 86 PRO A N 1
ATOM 664 C CA . PRO A 1 86 ? 5.829 -17.864 -4.609 1.00 96.69 86 PRO A CA 1
ATOM 665 C C . PRO A 1 86 ? 7.237 -17.922 -5.207 1.00 96.69 86 PRO A C 1
ATOM 667 O O . PRO A 1 86 ? 7.474 -17.457 -6.325 1.00 96.69 86 PRO A O 1
ATOM 670 N N . LEU A 1 87 ? 8.163 -18.537 -4.473 1.00 97.31 87 LEU A N 1
ATOM 671 C CA . LEU A 1 87 ? 9.563 -18.675 -4.858 1.00 97.31 87 LEU A CA 1
ATOM 672 C C . LEU A 1 87 ? 9.986 -20.144 -4.965 1.00 97.31 87 LEU A C 1
ATOM 674 O O . LEU A 1 87 ? 9.510 -21.009 -4.228 1.00 97.31 87 LEU A O 1
ATOM 678 N N . ASP A 1 88 ? 10.938 -20.408 -5.854 1.00 95.81 88 ASP A N 1
ATOM 679 C CA . ASP A 1 88 ? 11.595 -21.702 -6.000 1.00 95.81 88 ASP A CA 1
ATOM 680 C C . ASP A 1 88 ? 12.686 -21.935 -4.929 1.00 95.81 88 ASP A C 1
ATOM 682 O O . ASP A 1 88 ? 12.938 -21.114 -4.044 1.00 95.81 88 ASP A O 1
ATOM 686 N N . GLU A 1 89 ? 13.372 -23.079 -4.994 1.00 92.75 89 GLU A N 1
ATOM 687 C CA . GLU A 1 89 ? 14.449 -23.432 -4.054 1.00 92.75 89 GLU A CA 1
ATOM 688 C C . GLU A 1 89 ? 15.649 -22.475 -4.071 1.00 92.75 89 GLU A C 1
ATOM 690 O O . GLU A 1 89 ? 16.416 -22.427 -3.105 1.00 92.75 89 GLU A O 1
ATOM 695 N N . LYS A 1 90 ? 15.812 -21.710 -5.154 1.00 93.69 90 LYS A N 1
ATOM 696 C CA . LYS A 1 90 ? 16.869 -20.714 -5.338 1.00 93.69 90 LYS A CA 1
ATOM 697 C C . LYS A 1 90 ? 16.419 -19.313 -4.931 1.00 93.69 90 LYS A C 1
ATOM 699 O O . LYS A 1 90 ? 17.207 -18.385 -5.094 1.00 93.69 90 LYS A O 1
ATOM 704 N N . TRP A 1 91 ? 15.221 -19.174 -4.355 1.00 94.19 91 TRP A N 1
ATOM 705 C CA . TRP A 1 91 ? 14.611 -17.894 -3.993 1.00 94.19 91 TRP A CA 1
ATOM 706 C C . TRP A 1 91 ? 14.340 -16.988 -5.199 1.00 94.19 91 TRP A C 1
ATOM 708 O O . TRP A 1 91 ? 14.341 -15.762 -5.081 1.00 94.19 91 TRP A O 1
ATOM 718 N N . GLU A 1 92 ? 14.106 -17.592 -6.362 1.00 95.50 92 GLU A N 1
ATOM 719 C CA . GLU A 1 92 ? 13.652 -16.893 -7.558 1.00 95.50 92 GLU A CA 1
ATOM 720 C C . GLU A 1 92 ? 12.157 -17.111 -7.775 1.00 95.50 92 GLU A C 1
ATOM 722 O O . GLU A 1 92 ? 11.587 -18.093 -7.303 1.00 95.50 92 GLU A O 1
ATOM 727 N N . ALA A 1 93 ? 11.512 -16.178 -8.476 1.00 94.25 93 ALA A N 1
ATOM 728 C CA . ALA A 1 93 ? 10.082 -16.253 -8.754 1.00 94.25 93 ALA A CA 1
ATOM 729 C C . ALA A 1 93 ? 9.716 -17.591 -9.411 1.00 94.25 93 ALA A C 1
ATOM 731 O O . ALA A 1 93 ? 10.274 -17.966 -10.450 1.00 94.25 93 ALA A O 1
ATOM 732 N N . LEU A 1 94 ? 8.770 -18.307 -8.803 1.00 94.94 94 LEU A N 1
ATOM 733 C CA . LEU A 1 94 ? 8.331 -19.602 -9.295 1.00 94.94 94 LEU A CA 1
ATOM 734 C C . LEU A 1 94 ? 7.623 -19.433 -10.643 1.00 94.94 94 LEU A C 1
ATOM 736 O O . LEU A 1 94 ? 6.607 -18.747 -10.742 1.00 94.94 94 LEU A O 1
ATOM 740 N N . ARG A 1 95 ? 8.155 -20.079 -11.684 1.00 91.12 95 ARG A N 1
ATOM 741 C CA . ARG A 1 95 ? 7.576 -20.032 -13.037 1.00 91.12 95 ARG A CA 1
ATOM 742 C C . ARG A 1 95 ? 6.615 -21.178 -13.311 1.00 91.12 95 ARG A C 1
ATOM 744 O O . ARG A 1 95 ? 5.590 -20.978 -13.949 1.00 91.12 95 ARG A O 1
ATOM 751 N N . GLU A 1 96 ? 6.969 -22.371 -12.847 1.00 89.94 96 GLU A N 1
ATOM 752 C CA . GLU A 1 96 ? 6.227 -23.609 -13.069 1.00 89.94 96 GLU A CA 1
ATOM 753 C C . GLU A 1 96 ? 6.370 -24.519 -11.845 1.00 89.94 96 GLU A C 1
ATOM 755 O O . GLU A 1 96 ? 7.380 -24.471 -11.142 1.00 89.94 96 GLU A O 1
ATOM 760 N N . GLY A 1 97 ? 5.378 -25.380 -11.622 1.00 92.31 97 GLY A N 1
ATOM 761 C CA . GLY A 1 97 ? 5.355 -26.319 -10.503 1.00 92.31 97 GLY A CA 1
ATOM 762 C C . GLY A 1 97 ? 4.517 -25.838 -9.320 1.00 92.31 97 GLY A C 1
ATOM 763 O O . GLY A 1 97 ? 3.767 -24.868 -9.413 1.00 92.31 97 GLY A O 1
ATOM 764 N N . LEU A 1 98 ? 4.608 -26.576 -8.212 1.00 95.00 98 LEU A N 1
ATOM 765 C CA . LEU A 1 98 ? 3.876 -26.262 -6.987 1.00 95.00 98 LEU A CA 1
ATOM 766 C C . LEU A 1 98 ? 4.653 -25.239 -6.146 1.00 95.00 98 LEU A C 1
ATOM 768 O O . LEU A 1 98 ? 5.876 -25.345 -6.053 1.00 95.00 98 LEU A O 1
ATOM 772 N N . PRO A 1 99 ? 3.967 -24.299 -5.473 1.00 95.00 99 PRO A N 1
ATOM 773 C CA . PRO A 1 99 ? 4.610 -23.286 -4.634 1.00 95.00 99 PRO A CA 1
ATOM 774 C C . PRO A 1 99 ? 5.072 -23.804 -3.266 1.00 95.00 99 PRO A C 1
ATOM 776 O O . PRO A 1 99 ? 5.490 -23.033 -2.402 1.00 95.00 99 PRO A O 1
ATOM 779 N N . TYR A 1 100 ? 5.002 -25.116 -3.072 1.00 96.25 100 TYR A N 1
ATOM 780 C CA . TYR A 1 100 ? 5.406 -25.814 -1.867 1.00 96.25 100 TYR A CA 1
ATOM 781 C C . TYR A 1 100 ? 5.873 -27.231 -2.203 1.00 96.25 100 TYR A C 1
ATOM 783 O O . TYR A 1 100 ? 5.466 -27.835 -3.199 1.00 96.25 100 TYR A O 1
ATOM 791 N N . ASP A 1 101 ? 6.696 -27.793 -1.326 1.00 96.00 101 ASP A N 1
ATOM 792 C CA . ASP A 1 101 ? 7.109 -29.190 -1.384 1.00 96.00 101 ASP A CA 1
ATOM 793 C C . ASP A 1 101 ? 6.064 -30.091 -0.698 1.00 96.00 101 ASP A C 1
ATOM 795 O O . ASP A 1 101 ? 5.737 -29.916 0.475 1.00 96.00 101 ASP A O 1
ATOM 799 N N . LEU A 1 102 ? 5.550 -31.090 -1.424 1.00 93.50 102 LEU A N 1
ATOM 800 C CA . LEU A 1 102 ? 4.486 -31.989 -0.949 1.00 93.50 102 LEU A CA 1
ATOM 801 C C . LEU A 1 102 ? 4.902 -32.926 0.195 1.00 93.50 102 LEU A C 1
ATOM 803 O O . LEU A 1 102 ? 4.038 -33.484 0.864 1.00 93.50 102 LEU A O 1
ATOM 807 N N . ARG A 1 103 ? 6.200 -33.169 0.399 1.00 93.81 103 ARG A N 1
ATOM 808 C CA . ARG A 1 103 ? 6.691 -34.106 1.424 1.00 93.81 103 ARG A CA 1
ATOM 809 C C . ARG A 1 103 ? 6.985 -33.393 2.733 1.00 93.81 103 ARG A C 1
ATOM 811 O O . ARG A 1 103 ? 6.700 -33.915 3.804 1.00 93.81 103 ARG A O 1
ATOM 818 N N . THR A 1 104 ? 7.591 -32.221 2.630 1.00 95.56 104 THR A N 1
ATOM 819 C CA . THR A 1 104 ? 8.067 -31.424 3.762 1.00 95.56 104 THR A CA 1
ATOM 820 C C . THR A 1 104 ? 7.084 -30.324 4.155 1.00 95.56 104 THR A C 1
ATOM 822 O O . THR A 1 104 ? 7.165 -29.816 5.271 1.00 95.56 104 THR A O 1
ATOM 825 N N . GLY A 1 105 ? 6.163 -29.958 3.258 1.00 96.3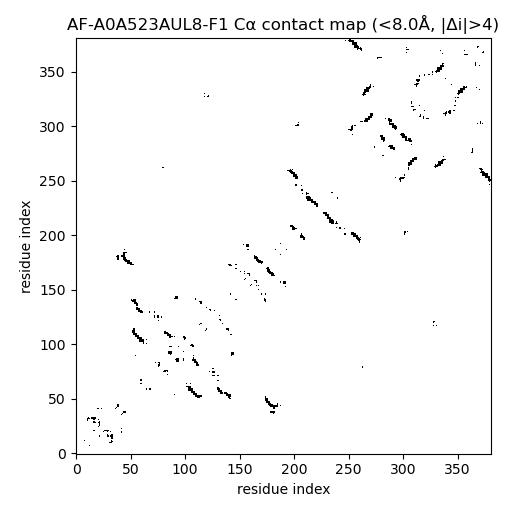8 105 GLY A N 1
ATOM 826 C CA . GLY A 1 105 ? 5.237 -28.841 3.432 1.00 96.38 105 GLY A CA 1
ATOM 827 C C . GLY A 1 105 ? 5.915 -27.474 3.335 1.00 96.38 105 GLY A C 1
ATOM 828 O O . GLY A 1 105 ? 5.344 -26.478 3.764 1.00 96.38 105 GLY A O 1
ATOM 829 N N . MET A 1 106 ? 7.148 -27.407 2.834 1.00 97.69 106 MET A N 1
ATOM 830 C CA . MET A 1 106 ? 7.934 -26.175 2.804 1.00 97.69 106 MET A CA 1
ATOM 831 C C . MET A 1 106 ? 7.518 -25.295 1.630 1.00 97.69 106 MET A C 1
ATOM 833 O O . MET A 1 106 ? 7.551 -25.749 0.489 1.00 97.69 106 MET A O 1
ATOM 837 N N . ALA A 1 107 ? 7.204 -24.031 1.899 1.00 97.69 107 ALA A N 1
ATOM 838 C CA . ALA A 1 107 ? 6.944 -23.008 0.895 1.00 97.69 107 ALA A CA 1
ATOM 839 C C . ALA A 1 107 ? 7.885 -21.818 1.099 1.00 97.69 107 ALA A C 1
ATOM 841 O O . ALA A 1 107 ? 8.180 -21.426 2.233 1.00 97.69 107 ALA A O 1
ATOM 842 N N . ARG A 1 108 ? 8.335 -21.220 -0.002 1.00 98.06 108 ARG A N 1
ATOM 843 C CA . ARG A 1 108 ? 9.097 -19.968 0.009 1.00 98.06 108 ARG A CA 1
ATOM 844 C C . ARG A 1 108 ? 8.256 -18.903 -0.660 1.00 98.06 108 ARG A C 1
ATOM 846 O O . ARG A 1 108 ? 7.691 -19.146 -1.724 1.00 98.06 108 ARG A O 1
ATOM 853 N N . ILE A 1 109 ? 8.165 -17.745 -0.028 1.00 97.56 109 ILE A N 1
ATOM 854 C CA . ILE A 1 109 ? 7.388 -16.624 -0.543 1.00 97.56 109 ILE A CA 1
ATOM 855 C C . ILE A 1 109 ? 8.178 -15.330 -0.413 1.00 97.56 109 ILE A C 1
ATOM 857 O O . ILE A 1 109 ? 9.039 -15.202 0.454 1.00 97.56 109 ILE A O 1
ATOM 861 N N . GLU A 1 110 ? 7.849 -14.361 -1.250 1.00 96.75 110 GLU A N 1
ATOM 862 C CA . GLU A 1 110 ? 8.282 -12.979 -1.123 1.00 96.75 110 GLU A CA 1
ATOM 863 C C . GLU A 1 110 ? 7.083 -12.078 -0.856 1.00 96.75 110 GLU A C 1
ATOM 865 O O . GLU A 1 110 ? 6.027 -12.240 -1.469 1.00 96.75 110 GLU A O 1
ATOM 870 N N . ILE A 1 111 ? 7.267 -11.120 0.047 1.00 93.19 111 ILE A N 1
ATOM 871 C CA . ILE A 1 111 ? 6.309 -10.059 0.343 1.00 93.19 111 ILE A CA 1
ATOM 872 C C . ILE A 1 111 ? 6.960 -8.696 0.123 1.00 93.19 111 ILE A C 1
ATOM 874 O O . ILE A 1 111 ? 8.154 -8.513 0.360 1.00 93.19 111 ILE A O 1
ATOM 878 N N . GLY A 1 112 ? 6.172 -7.703 -0.285 1.00 85.44 112 GLY A N 1
ATOM 879 C CA . GLY A 1 112 ? 6.654 -6.343 -0.550 1.00 85.44 112 GLY A CA 1
ATOM 880 C C . GLY A 1 112 ? 6.893 -5.482 0.696 1.00 85.44 112 GLY A C 1
ATOM 881 O O . GLY A 1 112 ? 6.812 -4.263 0.594 1.00 85.44 112 GLY A O 1
ATOM 882 N N . LEU A 1 113 ? 7.120 -6.089 1.865 1.00 85.50 113 LEU A N 1
ATOM 883 C CA . LEU A 1 113 ? 7.290 -5.402 3.148 1.00 85.50 113 LEU A CA 1
ATOM 884 C C . LEU A 1 113 ? 8.546 -5.882 3.868 1.00 85.50 113 LEU A C 1
ATOM 886 O O . LEU A 1 113 ? 8.938 -7.046 3.747 1.00 85.50 113 LEU A O 1
ATOM 890 N N . ARG A 1 114 ? 9.164 -4.979 4.638 1.00 88.19 114 ARG A N 1
ATOM 891 C CA . ARG A 1 114 ? 10.442 -5.244 5.300 1.00 88.19 114 ARG A CA 1
ATOM 892 C C . ARG A 1 114 ? 10.194 -6.038 6.570 1.00 88.19 114 ARG A C 1
ATOM 894 O O . ARG A 1 114 ? 9.469 -5.575 7.443 1.00 88.19 114 ARG A O 1
ATOM 901 N N . ALA A 1 115 ? 10.846 -7.182 6.701 1.00 90.69 115 ALA A N 1
ATOM 902 C CA . ALA A 1 115 ? 10.796 -8.047 7.862 1.00 90.69 115 ALA A CA 1
ATOM 903 C C . ALA A 1 115 ? 11.447 -7.359 9.066 1.00 90.69 115 ALA A C 1
ATOM 905 O O . ALA A 1 115 ? 12.665 -7.404 9.266 1.00 90.69 115 ALA A O 1
ATOM 906 N N . THR A 1 116 ? 10.601 -6.698 9.849 1.00 90.06 116 THR A N 1
ATOM 907 C CA . THR A 1 116 ? 10.862 -6.190 11.195 1.00 90.06 116 THR A CA 1
ATOM 908 C C . THR A 1 116 ? 10.176 -7.104 12.210 1.00 90.06 116 THR A C 1
ATOM 910 O O . THR A 1 116 ? 9.224 -7.798 11.864 1.00 90.06 116 THR A O 1
ATOM 913 N N . GLU A 1 117 ? 10.613 -7.101 13.470 1.00 87.81 117 GLU A N 1
ATOM 914 C CA . GLU A 1 117 ? 9.968 -7.914 14.516 1.00 87.81 117 GLU A CA 1
ATOM 915 C C . GLU A 1 117 ? 8.442 -7.708 14.613 1.00 87.81 117 GLU A C 1
ATOM 917 O O . GLU A 1 117 ? 7.721 -8.708 14.639 1.00 87.81 117 GLU A O 1
ATOM 922 N N . PRO A 1 118 ? 7.908 -6.468 14.561 1.00 82.56 118 PRO A N 1
ATOM 923 C CA . PRO A 1 118 ? 6.462 -6.258 14.526 1.00 82.56 118 PRO A CA 1
ATOM 924 C C . PRO A 1 118 ? 5.784 -6.910 13.313 1.00 82.56 118 PRO A C 1
ATOM 926 O O . PRO A 1 118 ? 4.748 -7.556 13.465 1.00 82.56 118 PRO A O 1
ATOM 929 N N . LEU A 1 119 ? 6.392 -6.816 12.122 1.00 86.56 119 LEU A N 1
ATOM 930 C CA . LEU A 1 119 ? 5.850 -7.459 10.924 1.00 86.56 119 LEU A CA 1
ATOM 931 C C . LEU A 1 119 ? 5.862 -8.987 11.048 1.00 86.56 119 LEU A C 1
ATOM 933 O O . LEU A 1 119 ? 4.904 -9.634 10.640 1.00 86.56 119 LEU A O 1
ATOM 937 N N . LEU A 1 120 ? 6.924 -9.575 11.603 1.00 92.94 120 LEU A N 1
ATOM 938 C CA . LEU A 1 120 ? 7.012 -11.028 11.767 1.00 92.94 120 LEU A CA 1
ATOM 939 C C . LEU A 1 120 ? 5.966 -11.554 12.756 1.00 92.94 120 LEU A C 1
ATOM 941 O O . LEU A 1 120 ? 5.350 -12.581 12.483 1.00 92.94 120 LEU A O 1
ATOM 945 N N . ASN A 1 121 ? 5.698 -10.818 13.838 1.00 88.75 121 ASN A N 1
ATOM 946 C CA . ASN A 1 121 ? 4.605 -11.138 14.762 1.00 88.75 121 ASN A CA 1
ATOM 947 C C . ASN A 1 121 ? 3.240 -11.089 14.054 1.00 88.75 121 ASN A C 1
ATOM 949 O O . ASN A 1 121 ? 2.410 -11.978 14.234 1.00 88.75 121 ASN A O 1
ATOM 953 N N . LEU A 1 122 ? 3.016 -10.079 13.207 1.00 87.56 122 LEU A N 1
ATOM 954 C CA . LEU A 1 122 ? 1.798 -9.980 12.403 1.00 87.56 122 LEU A CA 1
ATOM 955 C C . LEU A 1 122 ? 1.666 -11.142 11.413 1.00 87.56 122 LEU A C 1
ATOM 957 O O . LEU A 1 122 ? 0.597 -11.737 11.314 1.00 87.56 122 LEU A O 1
ATOM 961 N N . VAL A 1 123 ? 2.742 -11.503 10.709 1.00 93.19 123 VAL A N 1
ATOM 962 C CA . VAL A 1 123 ? 2.755 -12.663 9.805 1.00 93.19 123 VAL A CA 1
ATOM 963 C C . VAL A 1 123 ? 2.367 -13.931 10.562 1.00 93.19 123 VAL A C 1
ATOM 965 O O . VAL A 1 123 ? 1.503 -14.664 10.092 1.00 93.19 123 VAL A O 1
ATOM 968 N N . GLU A 1 124 ? 2.943 -14.175 11.741 1.00 93.88 124 GLU A N 1
ATOM 969 C CA . GLU A 1 124 ? 2.608 -15.336 12.577 1.00 93.88 124 GLU A CA 1
ATOM 970 C C . GLU A 1 124 ? 1.136 -15.349 13.011 1.00 93.88 124 GLU A C 1
ATOM 972 O O . GLU A 1 124 ? 0.481 -16.391 12.947 1.00 93.88 124 GLU A O 1
ATOM 977 N N . ASN A 1 125 ? 0.583 -14.190 13.370 1.00 90.31 125 ASN A N 1
ATOM 978 C CA . ASN A 1 125 ? -0.838 -14.061 13.693 1.00 90.31 125 ASN A CA 1
ATOM 979 C C . ASN A 1 125 ? -1.735 -14.342 12.474 1.00 90.31 125 ASN A C 1
ATOM 981 O O . ASN A 1 125 ? -2.749 -15.030 12.599 1.00 90.31 125 ASN A O 1
ATOM 985 N N . LEU A 1 126 ? -1.359 -13.847 11.288 1.00 89.88 126 LEU A N 1
ATOM 986 C CA . LEU A 1 126 ? -2.118 -14.031 10.046 1.00 89.88 126 LEU A CA 1
ATOM 987 C C . LEU A 1 126 ? -2.103 -15.489 9.567 1.00 89.88 126 LEU A C 1
ATOM 989 O O . LEU A 1 126 ? -3.158 -16.027 9.210 1.00 89.88 126 LEU A O 1
ATOM 993 N N . ILE A 1 127 ? -0.938 -16.149 9.576 1.00 93.88 127 ILE A N 1
ATOM 994 C CA . ILE A 1 127 ? -0.839 -17.572 9.206 1.00 93.88 127 ILE A CA 1
ATOM 995 C C . ILE A 1 127 ? -1.518 -18.472 10.251 1.00 93.88 127 ILE A C 1
ATOM 997 O O . ILE A 1 127 ? -2.073 -19.521 9.908 1.00 93.88 127 ILE A O 1
ATOM 1001 N N . GLY A 1 128 ? -1.516 -18.047 11.520 1.00 89.44 128 GLY A N 1
ATOM 1002 C CA . GLY A 1 128 ? -2.123 -18.759 12.636 1.00 89.44 128 GLY A CA 1
ATOM 1003 C C . GLY A 1 128 ? -1.624 -20.201 12.748 1.00 89.44 128 GLY A C 1
ATOM 1004 O O . GLY A 1 128 ? -0.462 -20.505 12.508 1.00 89.44 128 GLY A O 1
ATOM 1005 N N . GLY A 1 129 ? -2.524 -21.129 13.081 1.00 89.75 129 GLY A N 1
ATOM 1006 C CA . GLY A 1 129 ? -2.184 -22.552 13.210 1.00 89.75 129 GLY A CA 1
ATOM 1007 C C . GLY A 1 129 ? -2.006 -23.319 11.892 1.00 89.75 129 GLY A C 1
ATOM 1008 O O . GLY A 1 129 ? -1.778 -24.523 11.945 1.00 89.75 129 GLY A O 1
ATOM 1009 N N . ARG A 1 130 ? -2.150 -22.678 10.722 1.00 94.44 130 ARG A N 1
ATOM 1010 C CA . ARG A 1 130 ? -2.118 -23.362 9.409 1.00 94.44 130 ARG A CA 1
ATOM 1011 C C . ARG A 1 130 ? -0.712 -23.525 8.835 1.00 94.44 130 ARG A C 1
ATOM 1013 O O . ARG A 1 130 ? -0.484 -24.395 7.996 1.00 94.44 130 ARG A O 1
ATOM 1020 N N . ALA A 1 131 ? 0.228 -22.698 9.279 1.00 96.88 131 ALA A N 1
ATOM 1021 C CA . ALA A 1 131 ? 1.629 -22.778 8.898 1.00 96.88 131 ALA A CA 1
ATOM 1022 C C . ALA A 1 131 ? 2.516 -22.272 10.034 1.00 96.88 131 ALA A C 1
ATOM 1024 O O . ALA A 1 131 ? 2.068 -21.544 10.913 1.00 96.88 131 ALA A O 1
ATOM 1025 N N . VAL A 1 132 ? 3.794 -22.633 9.993 1.00 97.38 132 VAL A N 1
ATOM 1026 C CA . VAL A 1 132 ? 4.816 -22.110 10.902 1.00 97.38 132 VAL A CA 1
ATOM 1027 C C . VAL A 1 132 ? 5.787 -21.250 10.104 1.00 97.38 132 VAL A C 1
ATOM 1029 O O . VAL A 1 132 ? 6.348 -21.722 9.114 1.00 97.38 132 VAL A O 1
ATOM 1032 N N . LEU A 1 133 ? 6.002 -20.007 10.538 1.00 97.69 133 LEU A N 1
ATOM 1033 C CA . LEU A 1 133 ? 7.057 -19.145 10.011 1.00 97.69 133 LEU A CA 1
ATOM 1034 C C . LEU A 1 133 ? 8.416 -19.592 10.565 1.00 97.69 133 LEU A C 1
ATOM 1036 O O . LEU A 1 133 ? 8.595 -19.690 11.777 1.00 97.69 133 LEU A O 1
ATOM 1040 N N . LEU A 1 134 ? 9.386 -19.834 9.685 1.00 97.38 134 LEU A N 1
ATOM 1041 C CA . LEU A 1 134 ? 10.762 -20.147 10.075 1.00 97.38 134 LEU A CA 1
ATOM 1042 C C . LEU A 1 134 ? 11.585 -18.854 10.117 1.00 97.38 134 LEU A C 1
ATOM 1044 O O . LEU A 1 134 ? 12.124 -18.404 9.101 1.00 97.38 134 LEU A O 1
ATOM 1048 N N . ARG A 1 135 ? 11.631 -18.217 11.293 1.00 94.69 135 ARG A N 1
ATOM 1049 C CA . ARG A 1 135 ? 12.258 -16.898 11.501 1.00 94.69 135 ARG A CA 1
ATOM 1050 C C . ARG A 1 135 ? 13.742 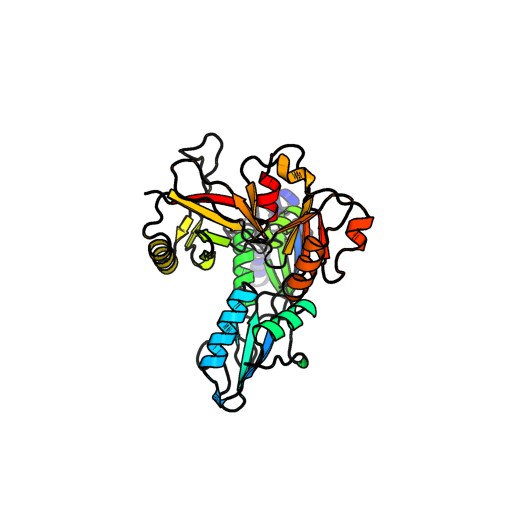-16.876 11.142 1.00 94.69 135 ARG A C 1
ATOM 1052 O O . ARG A 1 135 ? 14.228 -15.891 10.598 1.00 94.69 135 ARG A O 1
ATOM 1059 N N . GLU A 1 136 ? 14.451 -17.974 11.373 1.00 94.00 136 GLU A N 1
ATOM 1060 C CA . GLU A 1 136 ? 15.863 -18.151 11.031 1.00 94.00 136 GLU A CA 1
ATOM 1061 C C . GLU A 1 136 ? 16.141 -18.101 9.517 1.00 94.00 136 GLU A C 1
ATOM 1063 O O . GLU A 1 136 ? 17.283 -17.906 9.098 1.00 94.00 136 GLU A O 1
ATOM 1068 N N . ASN A 1 137 ? 15.106 -18.270 8.688 1.00 94.75 137 ASN A N 1
ATOM 1069 C CA . ASN A 1 137 ? 15.199 -18.248 7.231 1.00 94.75 137 ASN A CA 1
ATOM 1070 C C . ASN A 1 137 ? 14.682 -16.951 6.601 1.00 94.75 137 ASN A C 1
ATOM 1072 O O . ASN A 1 137 ? 14.695 -16.840 5.374 1.00 94.75 137 ASN A O 1
ATOM 1076 N N . VAL A 1 138 ? 14.245 -15.985 7.407 1.00 95.81 138 VAL A N 1
ATOM 1077 C CA . VAL A 1 138 ? 13.757 -14.695 6.918 1.00 95.81 138 VAL A CA 1
ATOM 1078 C C . VAL A 1 138 ? 14.915 -13.857 6.382 1.00 95.81 138 VAL A C 1
ATOM 1080 O O . VAL A 1 138 ? 15.956 -13.716 7.026 1.00 95.81 138 VAL A O 1
ATOM 1083 N N . ARG A 1 139 ? 14.731 -13.269 5.196 1.00 93.56 139 ARG A N 1
ATOM 1084 C CA . ARG A 1 139 ? 15.728 -12.401 4.551 1.00 93.56 139 ARG A CA 1
ATOM 1085 C C . ARG A 1 139 ? 15.075 -11.115 4.075 1.00 93.56 139 ARG A C 1
ATOM 1087 O O . ARG A 1 139 ? 14.057 -11.159 3.400 1.00 93.56 139 ARG A O 1
ATOM 1094 N N . ASN A 1 140 ? 15.695 -9.973 4.364 1.00 92.50 140 ASN A N 1
ATOM 1095 C CA . ASN A 1 140 ? 15.302 -8.672 3.806 1.00 92.50 140 ASN A CA 1
ATOM 1096 C C . ASN A 1 140 ? 15.901 -8.493 2.399 1.00 92.50 140 ASN A C 1
ATOM 1098 O O . ASN A 1 140 ? 16.695 -7.583 2.149 1.00 92.50 140 ASN A O 1
ATOM 1102 N N . GLU A 1 141 ? 15.577 -9.432 1.515 1.00 92.50 141 GLU A N 1
ATOM 1103 C CA . GLU A 1 141 ? 16.025 -9.511 0.128 1.00 92.50 141 GLU A CA 1
ATOM 1104 C C . GLU A 1 141 ? 14.818 -9.650 -0.801 1.00 92.50 141 GLU A C 1
ATOM 1106 O O . GLU A 1 141 ? 13.708 -9.934 -0.355 1.00 92.50 141 GLU A O 1
ATOM 1111 N N . VAL A 1 142 ? 15.044 -9.445 -2.097 1.00 92.69 142 VAL A N 1
ATOM 1112 C CA . VAL A 1 142 ? 14.045 -9.690 -3.142 1.00 92.69 142 VAL A CA 1
ATOM 1113 C C . VAL A 1 142 ? 14.645 -10.532 -4.262 1.00 92.69 142 VAL A C 1
ATOM 1115 O O . VAL A 1 142 ? 15.855 -10.486 -4.510 1.00 92.69 142 VAL A O 1
ATOM 1118 N N . CYS A 1 143 ? 13.806 -11.281 -4.963 1.00 93.75 143 CYS A N 1
ATOM 1119 C CA . CYS A 1 143 ? 14.173 -12.077 -6.118 1.00 93.75 143 CYS A CA 1
ATOM 1120 C C . CYS A 1 143 ? 14.513 -11.186 -7.318 1.00 93.75 143 CYS A C 1
ATOM 1122 O O . CYS A 1 143 ? 14.237 -9.979 -7.358 1.00 93.75 143 CYS A O 1
ATOM 1124 N N . SER A 1 144 ? 15.138 -11.780 -8.332 1.00 91.69 144 SER A N 1
ATOM 1125 C CA . SER A 1 144 ? 15.598 -11.031 -9.499 1.00 91.69 144 SER A CA 1
ATOM 1126 C C . SER A 1 144 ? 14.451 -10.502 -10.349 1.00 91.69 144 SER A C 1
ATOM 1128 O O . SER A 1 144 ? 14.588 -9.426 -10.929 1.00 91.69 144 SER A O 1
ATOM 1130 N N . GLN A 1 145 ? 13.314 -11.199 -10.384 1.00 90.31 145 GLN A N 1
ATOM 1131 C CA . GLN A 1 145 ? 12.115 -10.707 -11.057 1.00 90.31 145 GLN A CA 1
ATOM 1132 C C . GLN A 1 145 ? 11.610 -9.408 -10.418 1.00 90.31 145 GLN A C 1
ATOM 1134 O O . GLN A 1 145 ? 11.584 -8.388 -11.104 1.00 90.31 145 GLN A O 1
ATOM 1139 N N . THR A 1 146 ? 11.309 -9.409 -9.116 1.00 89.62 146 THR A N 1
ATOM 1140 C CA . THR A 1 146 ? 10.853 -8.208 -8.398 1.00 89.62 146 THR A CA 1
ATOM 1141 C C . THR A 1 146 ? 11.858 -7.070 -8.528 1.00 89.62 146 THR A C 1
ATOM 1143 O O . THR A 1 146 ? 11.488 -5.929 -8.796 1.00 89.62 146 THR A O 1
ATOM 1146 N N . ARG A 1 147 ? 13.158 -7.366 -8.406 1.00 89.69 147 ARG A N 1
ATOM 1147 C CA . ARG A 1 147 ? 14.214 -6.360 -8.571 1.00 89.69 147 ARG A CA 1
ATOM 1148 C C . ARG A 1 147 ? 14.175 -5.707 -9.953 1.00 89.69 147 ARG A C 1
ATOM 1150 O O . ARG A 1 147 ? 14.266 -4.485 -10.046 1.00 89.69 147 ARG A O 1
ATOM 1157 N N . ASN A 1 148 ? 14.050 -6.503 -11.012 1.00 88.38 148 ASN A N 1
ATOM 1158 C CA . ASN A 1 148 ? 14.001 -6.004 -12.384 1.00 88.38 148 ASN A CA 1
ATOM 1159 C C . ASN A 1 148 ? 12.704 -5.234 -12.660 1.00 88.38 148 ASN A C 1
ATOM 1161 O O . ASN A 1 148 ? 12.753 -4.183 -13.293 1.00 88.38 148 ASN A O 1
ATOM 1165 N N . GLU A 1 149 ? 11.571 -5.705 -12.136 1.00 86.06 149 GLU A N 1
ATOM 1166 C CA . GLU A 1 149 ? 10.290 -4.993 -12.202 1.00 86.06 149 GLU A CA 1
ATOM 1167 C C . GLU A 1 149 ? 10.397 -3.611 -11.541 1.00 86.06 149 GLU A C 1
ATOM 1169 O O . GLU A 1 149 ? 10.050 -2.602 -12.156 1.00 86.06 149 GLU A O 1
ATOM 1174 N N . VAL A 1 150 ? 10.967 -3.529 -10.333 1.00 84.12 150 VAL A N 1
ATOM 1175 C CA . VAL A 1 150 ? 11.189 -2.245 -9.649 1.00 84.12 150 VAL A CA 1
ATOM 1176 C C . VAL A 1 150 ? 12.155 -1.354 -10.430 1.00 84.12 150 VAL A C 1
ATOM 1178 O O . VAL A 1 150 ? 11.905 -0.156 -10.553 1.00 84.12 150 VAL A O 1
ATOM 1181 N N . ILE A 1 151 ? 13.233 -1.907 -10.996 1.00 85.12 151 ILE A N 1
ATOM 1182 C CA . ILE A 1 151 ? 14.163 -1.142 -11.838 1.00 85.12 151 ILE A CA 1
ATOM 1183 C C . ILE A 1 151 ? 13.429 -0.499 -13.021 1.00 85.12 151 ILE A C 1
ATOM 1185 O O . ILE A 1 151 ? 13.612 0.695 -13.265 1.00 85.12 151 ILE A O 1
ATOM 1189 N N . GLU A 1 152 ? 12.582 -1.250 -13.725 1.00 83.44 152 GLU A N 1
ATOM 1190 C CA . GLU A 1 152 ? 11.811 -0.729 -14.858 1.00 83.44 152 GLU A CA 1
ATOM 1191 C C . GLU A 1 152 ? 10.789 0.328 -14.417 1.00 83.44 152 GLU A C 1
ATOM 1193 O O . GLU A 1 152 ? 10.671 1.375 -15.057 1.00 83.44 152 GLU A O 1
ATOM 1198 N N . ILE A 1 153 ? 10.114 0.128 -13.280 1.00 82.25 153 ILE A N 1
ATOM 1199 C CA . ILE A 1 153 ? 9.198 1.127 -12.707 1.00 82.25 153 ILE A CA 1
ATOM 1200 C C . ILE A 1 153 ? 9.943 2.432 -12.399 1.00 82.25 153 ILE A C 1
ATOM 1202 O O . ILE A 1 153 ? 9.518 3.507 -12.827 1.00 82.25 153 ILE A O 1
ATOM 1206 N N . LEU A 1 154 ? 11.068 2.360 -11.683 1.00 82.00 154 LEU A N 1
ATOM 1207 C CA . LEU A 1 154 ? 11.853 3.538 -11.301 1.00 82.00 154 LEU A CA 1
ATOM 1208 C C . LEU A 1 154 ? 12.450 4.249 -12.521 1.00 82.00 154 LEU A C 1
ATOM 1210 O O . LEU A 1 154 ? 12.500 5.481 -12.565 1.00 82.00 154 LEU A O 1
ATOM 1214 N N . LYS A 1 155 ? 12.867 3.489 -13.537 1.00 80.31 155 LYS A N 1
ATOM 1215 C CA . LYS A 1 155 ? 13.336 4.036 -14.811 1.00 80.31 155 LYS A CA 1
ATOM 1216 C C . LYS A 1 155 ? 12.226 4.804 -15.524 1.00 80.31 155 LYS A C 1
ATOM 1218 O O . LYS A 1 155 ? 12.444 5.954 -15.892 1.00 80.31 155 LYS A O 1
ATOM 1223 N N . ASN A 1 156 ? 11.035 4.220 -15.644 1.00 76.50 156 ASN A N 1
ATOM 1224 C CA . ASN A 1 156 ? 9.895 4.853 -16.308 1.00 76.50 156 ASN A CA 1
ATOM 1225 C C . ASN A 1 156 ? 9.388 6.103 -15.573 1.00 76.50 156 ASN A C 1
ATOM 1227 O O . ASN A 1 156 ? 8.898 7.025 -16.217 1.00 76.50 156 ASN A O 1
ATOM 1231 N N . ARG A 1 157 ? 9.526 6.178 -14.243 1.00 76.81 157 ARG A N 1
ATOM 1232 C CA . ARG A 1 157 ? 9.122 7.366 -13.465 1.00 76.81 157 ARG A CA 1
ATOM 1233 C C . ARG A 1 157 ? 9.967 8.594 -13.752 1.00 76.81 157 ARG A C 1
ATOM 1235 O O . ARG A 1 157 ? 9.449 9.704 -13.820 1.00 76.81 157 ARG A O 1
ATOM 1242 N N . VAL A 1 158 ? 11.272 8.404 -13.873 1.00 74.50 158 VAL A N 1
ATOM 1243 C CA . VAL A 1 158 ? 12.214 9.521 -13.967 1.00 74.50 158 VAL A CA 1
ATOM 1244 C C . VAL A 1 158 ? 12.630 9.790 -15.401 1.00 74.50 158 VAL A C 1
ATOM 1246 O O . VAL A 1 158 ? 12.891 10.940 -15.748 1.00 74.50 158 VAL A O 1
ATOM 1249 N N . ASP A 1 159 ? 12.698 8.753 -16.229 1.00 73.25 159 ASP A N 1
ATOM 1250 C CA . ASP A 1 159 ? 13.131 8.834 -17.616 1.00 73.25 159 ASP A CA 1
ATOM 1251 C C . ASP A 1 159 ? 12.189 8.048 -18.547 1.00 73.25 159 ASP A C 1
ATOM 1253 O O . ASP A 1 159 ? 12.624 7.108 -19.217 1.00 73.25 159 ASP A O 1
ATOM 1257 N N . PRO A 1 160 ? 10.892 8.421 -18.618 1.00 71.44 160 PRO A N 1
ATOM 1258 C CA . PRO A 1 160 ? 9.898 7.707 -19.429 1.00 71.44 160 PRO A CA 1
ATOM 1259 C C . PRO A 1 160 ? 10.247 7.674 -20.924 1.00 71.44 160 PRO A C 1
ATOM 1261 O O . PRO A 1 160 ? 9.806 6.784 -21.645 1.00 71.44 160 PRO A O 1
ATOM 1264 N N . LEU A 1 161 ? 11.032 8.649 -21.397 1.00 72.88 161 LEU A N 1
ATOM 1265 C CA . LEU A 1 161 ? 11.462 8.767 -22.793 1.00 72.88 161 LEU A CA 1
ATOM 1266 C C . LEU A 1 161 ? 12.881 8.219 -23.032 1.00 72.88 161 LEU A C 1
ATOM 1268 O O . LEU A 1 161 ? 13.336 8.197 -24.174 1.00 72.88 161 LEU A O 1
ATOM 1272 N N . GLY A 1 162 ? 13.594 7.795 -21.982 1.00 69.75 162 GLY A N 1
ATOM 1273 C CA . GLY A 1 162 ? 14.978 7.314 -22.070 1.00 69.75 162 GLY A CA 1
ATOM 1274 C C . GLY A 1 162 ? 16.008 8.383 -22.467 1.00 69.75 162 GLY A C 1
ATOM 1275 O O . GLY A 1 162 ? 17.115 8.041 -22.887 1.00 69.75 162 GLY A O 1
ATOM 1276 N N . THR A 1 163 ? 15.651 9.666 -22.390 1.00 72.38 163 THR A N 1
ATOM 1277 C CA . THR A 1 163 ? 16.468 10.800 -22.846 1.00 72.38 163 THR A CA 1
ATOM 1278 C C . THR A 1 163 ? 17.354 11.382 -21.749 1.00 72.38 163 THR A C 1
ATOM 1280 O O . THR A 1 163 ? 18.362 12.021 -22.054 1.00 72.38 163 THR A O 1
ATOM 1283 N N . ARG A 1 164 ? 17.030 11.155 -20.470 1.00 70.56 164 ARG A N 1
ATOM 1284 C CA . ARG A 1 164 ? 17.833 11.639 -19.332 1.00 70.56 164 ARG A CA 1
ATOM 1285 C C . ARG A 1 164 ? 19.059 10.766 -19.073 1.00 70.56 164 ARG A C 1
ATOM 1287 O O . ARG A 1 164 ? 20.021 11.247 -18.476 1.00 70.56 164 ARG A O 1
ATOM 1294 N N . GLY A 1 165 ? 19.053 9.522 -19.550 1.00 72.19 165 GLY A N 1
ATOM 1295 C CA . GLY A 1 165 ? 20.177 8.599 -19.414 1.00 72.19 165 GLY A CA 1
ATOM 1296 C C . GLY A 1 165 ? 20.300 8.042 -17.999 1.00 72.19 165 GLY A C 1
ATOM 1297 O O . GLY A 1 165 ? 21.416 7.885 -17.506 1.00 72.19 165 GLY A O 1
ATOM 1298 N N . ALA A 1 166 ? 19.162 7.775 -17.350 1.00 77.69 166 ALA A N 1
ATOM 1299 C CA . ALA A 1 166 ? 19.119 7.181 -16.019 1.00 77.69 166 ALA A CA 1
ATOM 1300 C C . ALA A 1 166 ? 19.809 5.810 -15.992 1.00 77.69 166 ALA A C 1
ATOM 1302 O O . ALA A 1 166 ? 19.555 4.949 -16.839 1.00 77.69 166 ALA A O 1
ATOM 1303 N N . VAL A 1 167 ? 20.668 5.595 -14.998 1.00 80.94 167 VAL A N 1
ATOM 1304 C CA . VAL A 1 167 ? 21.375 4.332 -14.790 1.00 80.94 167 VAL A CA 1
ATOM 1305 C C . VAL A 1 167 ? 20.938 3.736 -13.460 1.00 80.94 167 VAL A C 1
ATOM 1307 O O . VAL A 1 167 ? 21.130 4.334 -12.406 1.00 80.94 167 VAL A O 1
ATOM 1310 N N . LEU A 1 168 ? 20.380 2.527 -13.520 1.00 81.56 168 LEU A N 1
ATOM 1311 C CA . LEU A 1 168 ? 20.047 1.724 -12.350 1.00 81.56 168 LEU A CA 1
ATOM 1312 C C . LEU A 1 168 ? 20.944 0.497 -12.320 1.00 81.56 168 LEU A C 1
ATOM 1314 O O . LEU A 1 168 ? 21.019 -0.247 -13.298 1.00 81.56 168 LEU A O 1
ATOM 1318 N N . LYS A 1 169 ? 21.630 0.287 -11.200 1.00 84.50 169 LYS A N 1
ATOM 1319 C CA . LYS A 1 169 ? 22.496 -0.872 -10.990 1.00 84.50 169 LYS A CA 1
ATOM 1320 C C . LYS A 1 169 ? 22.107 -1.567 -9.692 1.00 84.50 169 LYS A C 1
ATOM 1322 O O . LYS A 1 169 ? 22.154 -0.927 -8.642 1.00 84.50 169 LYS A O 1
ATOM 1327 N N . PRO A 1 170 ? 21.760 -2.859 -9.726 1.00 85.00 170 PRO A N 1
ATOM 1328 C CA . PRO A 1 170 ? 21.551 -3.608 -8.503 1.00 85.00 170 PRO A CA 1
ATOM 1329 C C . PRO A 1 170 ? 22.874 -3.786 -7.754 1.00 85.00 170 PRO A C 1
ATOM 1331 O O . PRO A 1 170 ? 23.913 -4.066 -8.353 1.00 85.00 170 PRO A O 1
ATOM 1334 N N . LEU A 1 171 ? 22.826 -3.611 -6.438 1.00 83.88 171 LEU A N 1
ATOM 1335 C CA . LEU A 1 171 ? 23.930 -3.806 -5.509 1.00 83.88 171 LEU A CA 1
ATOM 1336 C C . LEU A 1 171 ? 23.502 -4.853 -4.470 1.00 83.88 171 LEU A C 1
ATOM 1338 O O . LEU A 1 171 ? 22.835 -4.549 -3.487 1.00 83.88 171 LEU A O 1
ATOM 1342 N N . GLY A 1 172 ? 23.873 -6.113 -4.693 1.00 80.19 172 GLY A N 1
ATOM 1343 C CA . GLY A 1 172 ? 23.472 -7.214 -3.812 1.00 80.19 172 GLY A CA 1
ATOM 1344 C C . GLY A 1 172 ? 21.975 -7.546 -3.890 1.00 80.19 172 GLY A C 1
ATOM 1345 O O . GLY A 1 172 ? 21.356 -7.407 -4.946 1.00 80.19 172 GLY A O 1
ATOM 1346 N N . GLY A 1 173 ? 21.409 -8.027 -2.777 1.00 74.62 173 GLY A N 1
ATOM 1347 C CA . GLY A 1 173 ? 20.049 -8.577 -2.730 1.00 74.62 173 GLY A CA 1
ATOM 1348 C C . GLY A 1 173 ? 18.934 -7.531 -2.801 1.00 74.62 173 GLY A C 1
ATOM 1349 O O . GLY A 1 173 ? 17.935 -7.759 -3.486 1.00 74.62 173 GLY A O 1
ATOM 1350 N N . ASN A 1 174 ? 19.113 -6.378 -2.149 1.00 82.75 174 ASN A N 1
ATOM 1351 C CA . ASN A 1 174 ? 18.052 -5.391 -1.919 1.00 82.75 174 ASN A CA 1
ATOM 1352 C C . ASN A 1 174 ? 18.464 -3.924 -2.126 1.00 82.75 174 ASN A C 1
ATOM 1354 O O . ASN A 1 174 ? 17.652 -3.046 -1.853 1.00 82.75 174 ASN A O 1
ATOM 1358 N N . LEU A 1 175 ? 19.683 -3.615 -2.576 1.00 85.12 175 LEU A N 1
ATOM 1359 C CA . LEU A 1 175 ? 20.073 -2.230 -2.852 1.00 85.12 175 LEU A CA 1
ATOM 1360 C C . LEU A 1 175 ? 20.080 -1.955 -4.354 1.00 85.12 175 LEU A C 1
ATOM 1362 O O . LEU A 1 175 ? 20.494 -2.791 -5.157 1.00 85.12 175 LEU A O 1
ATOM 1366 N N . LEU A 1 176 ? 19.659 -0.754 -4.735 1.00 85.00 176 LEU A N 1
ATOM 1367 C CA . LEU A 1 176 ? 19.760 -0.232 -6.090 1.00 85.00 176 LEU A CA 1
ATOM 1368 C C . LEU A 1 176 ? 20.557 1.070 -6.055 1.00 85.00 176 LEU A C 1
ATOM 1370 O O . LEU A 1 176 ? 20.182 2.027 -5.381 1.00 85.00 176 LEU A O 1
ATOM 1374 N N . LEU A 1 177 ? 21.654 1.113 -6.804 1.00 85.31 177 LEU A N 1
ATOM 1375 C CA . LEU A 1 177 ? 22.333 2.356 -7.124 1.00 85.31 177 LEU A CA 1
ATOM 1376 C C . LEU A 1 177 ? 21.615 3.022 -8.288 1.00 85.31 177 LEU A C 1
ATOM 1378 O O . LEU A 1 177 ? 21.511 2.454 -9.375 1.00 85.31 177 LEU A O 1
ATOM 1382 N N . TYR A 1 178 ? 21.171 4.242 -8.047 1.00 82.94 178 TYR A N 1
ATOM 1383 C CA . TYR A 1 178 ? 20.469 5.073 -8.996 1.00 82.94 178 TYR A CA 1
ATOM 1384 C C . TYR A 1 178 ? 21.313 6.301 -9.339 1.00 82.94 178 TYR A C 1
ATOM 1386 O O . TYR A 1 178 ? 21.709 7.051 -8.448 1.00 82.94 178 TYR A O 1
ATOM 1394 N N . GLU A 1 179 ? 21.598 6.511 -10.621 1.00 82.88 179 GLU A N 1
ATOM 1395 C CA . GLU A 1 179 ? 22.368 7.650 -11.124 1.00 82.88 179 GLU A CA 1
ATOM 1396 C C . GLU A 1 179 ? 21.573 8.354 -12.226 1.00 82.88 179 GLU A C 1
ATOM 1398 O O . GLU A 1 179 ? 21.317 7.767 -13.280 1.00 82.88 179 GLU A O 1
ATOM 1403 N N . VAL A 1 180 ? 21.190 9.616 -12.000 1.00 79.00 180 VAL A N 1
ATOM 1404 C CA . VAL A 1 180 ? 20.498 10.429 -13.013 1.00 79.00 180 VAL A CA 1
ATOM 1405 C C . VAL A 1 180 ? 21.184 11.763 -13.231 1.00 79.00 180 VAL A C 1
ATOM 1407 O O . VAL A 1 180 ? 21.207 12.601 -12.324 1.00 79.00 180 VAL A O 1
ATOM 1410 N N . PRO A 1 181 ? 21.680 12.002 -14.455 1.00 74.81 181 PRO A N 1
ATOM 1411 C CA . PRO A 1 181 ? 22.195 13.299 -14.857 1.00 74.81 181 PRO A CA 1
ATOM 1412 C C . PRO A 1 181 ? 21.132 14.400 -14.791 1.00 74.81 181 PRO A C 1
ATOM 1414 O O . PRO A 1 181 ? 20.020 14.244 -15.305 1.00 74.81 181 PRO A O 1
ATOM 1417 N N . GLY A 1 182 ? 21.497 15.545 -14.215 1.00 71.19 182 GLY A N 1
ATOM 1418 C CA . GLY A 1 182 ? 20.687 16.768 -14.217 1.00 71.19 182 GLY A CA 1
ATOM 1419 C C . GLY A 1 182 ? 19.391 16.734 -13.397 1.00 71.19 182 GLY A C 1
ATOM 1420 O O . GLY A 1 182 ? 18.634 17.696 -13.459 1.00 71.19 182 GLY A O 1
ATOM 1421 N N . LEU A 1 183 ? 19.121 15.663 -12.644 1.00 75.69 183 LEU A N 1
ATOM 1422 C CA . LEU A 1 183 ? 18.013 15.612 -11.687 1.00 75.69 183 LEU A CA 1
ATOM 1423 C C . LEU A 1 183 ? 18.524 16.023 -10.307 1.00 75.69 183 LEU A C 1
ATOM 1425 O O . LEU A 1 183 ? 19.543 15.492 -9.857 1.00 75.69 183 LEU A O 1
ATOM 1429 N N . GLN A 1 184 ? 17.838 16.956 -9.649 1.00 79.06 184 GLN A N 1
ATOM 1430 C CA . GLN A 1 184 ? 18.212 17.399 -8.305 1.00 79.06 184 GLN A CA 1
ATOM 1431 C C . GLN A 1 184 ? 17.857 16.330 -7.259 1.00 79.06 184 GLN A C 1
ATOM 1433 O O . GLN A 1 184 ? 16.835 15.658 -7.425 1.00 79.06 184 GLN A O 1
ATOM 1438 N N . PRO A 1 185 ? 18.640 16.177 -6.173 1.00 75.81 185 PRO A N 1
ATOM 1439 C CA . PRO A 1 185 ? 18.403 15.132 -5.175 1.00 75.81 185 PRO A CA 1
ATOM 1440 C C . PRO A 1 185 ? 17.000 15.162 -4.571 1.00 75.81 185 PRO A C 1
ATOM 1442 O O . PRO A 1 185 ? 16.396 14.111 -4.404 1.00 75.81 185 PRO A O 1
ATOM 1445 N N . GLN A 1 186 ? 16.453 16.352 -4.317 1.00 76.06 186 GLN A N 1
ATOM 1446 C CA . GLN A 1 186 ? 15.119 16.525 -3.738 1.00 76.06 186 GLN A CA 1
ATOM 1447 C C . GLN A 1 186 ? 14.015 16.075 -4.705 1.00 76.06 186 GLN A C 1
ATOM 1449 O O . GLN A 1 186 ? 13.067 15.405 -4.311 1.00 76.06 186 GLN A O 1
ATOM 1454 N N . GLU A 1 187 ? 14.145 16.406 -5.993 1.00 76.75 187 GLU A N 1
ATOM 1455 C CA . GLU A 1 187 ? 13.202 15.956 -7.024 1.00 76.75 187 GLU A CA 1
ATOM 1456 C C . GLU A 1 187 ? 13.289 14.434 -7.206 1.00 76.75 187 GLU A C 1
ATOM 1458 O O . GLU A 1 187 ? 12.274 13.745 -7.296 1.00 76.75 187 GLU A O 1
ATOM 1463 N N . ALA A 1 188 ? 14.508 13.894 -7.194 1.00 73.81 188 ALA A N 1
ATOM 1464 C CA . ALA A 1 188 ? 14.754 12.464 -7.277 1.00 73.81 188 ALA A CA 1
ATOM 1465 C C . ALA A 1 188 ? 14.184 11.705 -6.069 1.00 73.81 188 ALA A C 1
ATOM 1467 O O . ALA A 1 188 ? 13.566 10.661 -6.247 1.00 73.81 188 ALA A O 1
ATOM 1468 N N . GLU A 1 189 ? 14.331 12.237 -4.857 1.00 74.56 189 GLU A N 1
ATOM 1469 C CA . GLU A 1 189 ? 13.743 11.678 -3.638 1.00 74.56 189 GLU A CA 1
ATOM 1470 C C . GLU A 1 189 ? 12.213 11.625 -3.726 1.00 74.56 189 GLU A C 1
ATOM 1472 O O . GLU A 1 189 ? 11.616 10.594 -3.425 1.00 74.56 189 GLU A O 1
ATOM 1477 N N . VAL A 1 190 ? 11.569 12.677 -4.238 1.00 75.62 190 VAL A N 1
ATOM 1478 C CA . VAL A 1 190 ? 10.111 12.689 -4.439 1.00 75.62 190 VAL A CA 1
ATOM 1479 C C . VAL A 1 190 ? 9.666 11.654 -5.479 1.00 75.62 190 VAL A C 1
ATOM 1481 O O . VAL A 1 190 ? 8.660 10.973 -5.271 1.00 75.62 190 VAL A O 1
ATOM 1484 N N . LEU A 1 191 ? 10.397 11.519 -6.590 1.00 75.69 191 LEU A N 1
ATOM 1485 C CA . LEU A 1 191 ? 10.043 10.605 -7.685 1.00 75.69 191 LEU A CA 1
ATOM 1486 C C . LEU A 1 191 ? 10.337 9.128 -7.368 1.00 75.69 191 LEU A C 1
ATOM 1488 O O . LEU A 1 191 ? 9.637 8.238 -7.859 1.00 75.69 191 LEU A O 1
ATOM 1492 N N . LEU A 1 192 ? 11.373 8.860 -6.569 1.00 76.06 192 LEU A N 1
ATOM 1493 C CA . LEU A 1 192 ? 11.885 7.510 -6.303 1.00 76.06 192 LEU A CA 1
ATOM 1494 C C . LEU A 1 192 ? 11.525 6.986 -4.912 1.00 76.06 192 LEU A C 1
ATOM 1496 O O . LEU A 1 192 ? 11.471 5.775 -4.724 1.00 76.06 192 LEU A O 1
ATOM 1500 N N . GLY A 1 193 ? 11.305 7.874 -3.941 1.00 71.31 193 GLY A N 1
ATOM 1501 C CA . GLY A 1 193 ? 11.045 7.518 -2.546 1.00 71.31 193 GLY A CA 1
ATOM 1502 C C . GLY A 1 193 ? 9.606 7.086 -2.272 1.00 71.31 193 GLY A C 1
ATOM 1503 O O . GLY A 1 193 ? 9.342 6.457 -1.252 1.00 71.31 193 GLY A O 1
ATOM 1504 N N . LYS A 1 194 ? 8.670 7.385 -3.179 1.00 72.81 194 LYS A N 1
ATOM 1505 C CA . LYS A 1 194 ? 7.269 6.966 -3.047 1.00 72.81 194 LYS A CA 1
ATOM 1506 C C . LYS A 1 194 ? 7.056 5.593 -3.664 1.00 72.81 194 LYS A C 1
ATOM 1508 O O . LYS A 1 194 ? 7.495 5.346 -4.787 1.00 72.81 194 LYS A O 1
ATOM 1513 N N . GLN A 1 195 ? 6.345 4.703 -2.976 1.00 70.69 195 GLN A N 1
ATOM 1514 C CA . GLN A 1 195 ? 6.007 3.389 -3.527 1.00 70.69 195 GLN A CA 1
ATOM 1515 C C . GLN A 1 195 ? 5.074 3.531 -4.735 1.00 70.69 195 GLN A C 1
ATOM 1517 O O . GLN A 1 195 ? 5.234 2.792 -5.705 1.00 70.69 195 GLN A O 1
ATOM 1522 N N . GLY A 1 196 ? 4.179 4.522 -4.736 1.00 75.19 196 GLY A N 1
ATOM 1523 C CA . GLY A 1 196 ? 3.218 4.749 -5.810 1.00 75.19 196 GLY A CA 1
ATOM 1524 C C . GLY A 1 196 ? 2.158 3.648 -5.896 1.00 75.19 196 GLY A C 1
ATOM 1525 O O . GLY A 1 196 ? 1.739 3.296 -7.000 1.00 75.19 196 GLY A O 1
ATOM 1526 N N . ARG A 1 197 ? 1.769 3.052 -4.758 1.00 84.00 197 ARG A N 1
ATOM 1527 C CA . ARG A 1 197 ? 0.721 2.030 -4.697 1.00 84.00 197 ARG A CA 1
ATOM 1528 C C . ARG A 1 197 ? -0.634 2.691 -4.919 1.00 84.00 197 ARG A C 1
ATOM 1530 O O . ARG A 1 197 ? -1.159 3.366 -4.036 1.00 84.00 197 ARG A O 1
ATOM 1537 N N . LEU A 1 198 ? -1.180 2.475 -6.110 1.00 88.31 198 LEU A N 1
ATOM 1538 C CA . LEU A 1 198 ? -2.518 2.909 -6.487 1.00 88.31 198 LEU A CA 1
ATOM 1539 C C . LEU A 1 198 ? -3.553 1.871 -6.047 1.00 88.31 198 LEU A C 1
ATOM 1541 O O . LEU A 1 198 ? -3.461 0.701 -6.430 1.00 88.31 198 LEU A O 1
ATOM 1545 N N . GLU A 1 199 ? -4.561 2.328 -5.312 1.00 91.88 199 GLU A N 1
ATOM 1546 C CA . GLU A 1 199 ? -5.763 1.563 -4.983 1.00 91.88 199 GLU A CA 1
ATOM 1547 C C . GLU A 1 199 ? -6.988 2.418 -5.307 1.00 91.88 199 GLU A C 1
ATOM 1549 O O . GLU A 1 199 ? -7.085 3.562 -4.867 1.00 91.88 199 GLU A O 1
ATOM 1554 N N . ILE A 1 200 ? -7.937 1.870 -6.054 1.00 93.62 200 ILE A N 1
ATOM 1555 C CA . ILE A 1 200 ? -9.234 2.499 -6.304 1.00 93.62 200 ILE A CA 1
ATOM 1556 C C . ILE A 1 200 ? -10.265 1.671 -5.558 1.00 93.62 200 ILE A C 1
ATOM 1558 O O . ILE A 1 200 ? -10.457 0.495 -5.864 1.00 93.62 200 ILE A O 1
ATOM 1562 N N . TRP A 1 201 ? -10.895 2.279 -4.565 1.00 93.06 201 TRP A N 1
ATOM 1563 C CA . TRP A 1 201 ? -11.891 1.652 -3.710 1.00 93.06 201 TRP A CA 1
ATOM 1564 C C . TRP A 1 201 ? -13.292 2.044 -4.143 1.00 93.06 201 TRP A C 1
ATOM 1566 O O . TRP A 1 201 ? -13.524 3.170 -4.579 1.00 93.06 201 TRP A O 1
ATOM 1576 N N . LEU A 1 202 ? -14.227 1.121 -3.976 1.00 90.19 202 LEU A N 1
ATOM 1577 C CA . LEU A 1 202 ? -15.651 1.371 -4.111 1.00 90.19 202 LEU A CA 1
ATOM 1578 C C . LEU A 1 202 ? -16.326 0.800 -2.872 1.00 90.19 202 LEU A C 1
ATOM 1580 O O . LEU A 1 202 ? -16.171 -0.381 -2.567 1.00 90.19 202 LEU A O 1
ATOM 1584 N N . GLU A 1 203 ? -17.038 1.658 -2.144 1.00 86.38 203 GLU A N 1
ATOM 1585 C CA . GLU A 1 203 ? -17.573 1.337 -0.818 1.00 86.38 203 GLU A CA 1
ATOM 1586 C C . GLU A 1 203 ? -16.452 0.919 0.157 1.00 86.38 203 GLU A C 1
ATOM 1588 O O . GLU A 1 203 ? -15.636 1.758 0.545 1.00 86.38 203 GLU A O 1
ATOM 1593 N N . ASN A 1 204 ? -16.403 -0.361 0.535 1.00 84.62 204 ASN A N 1
ATOM 1594 C CA . ASN A 1 204 ? -15.450 -0.934 1.488 1.00 84.62 204 ASN A CA 1
ATOM 1595 C C . ASN A 1 204 ? -14.590 -2.040 0.865 1.00 84.62 204 ASN A C 1
ATOM 1597 O O . ASN A 1 204 ? -14.027 -2.861 1.585 1.00 84.62 204 ASN A O 1
ATOM 1601 N N . GLU A 1 205 ? -14.489 -2.074 -0.464 1.00 86.62 205 GLU A N 1
ATOM 1602 C CA . GLU A 1 205 ? -13.680 -3.059 -1.177 1.00 86.62 205 GLU A CA 1
ATOM 1603 C C . GLU A 1 205 ? -12.783 -2.393 -2.223 1.00 86.62 205 GLU A C 1
ATOM 1605 O O . GLU A 1 205 ? -13.110 -1.348 -2.800 1.00 86.62 205 GLU A O 1
ATOM 1610 N N . VAL A 1 206 ? -11.633 -3.017 -2.491 1.00 88.75 206 VAL A N 1
ATOM 1611 C CA . VAL A 1 206 ? -10.743 -2.570 -3.563 1.00 88.75 206 VAL A CA 1
ATOM 1612 C C . VAL A 1 206 ? -11.328 -2.984 -4.910 1.00 88.75 206 VAL A C 1
ATOM 1614 O O . VAL A 1 206 ? -11.399 -4.170 -5.238 1.00 88.75 206 VAL A O 1
ATOM 1617 N N . LEU A 1 207 ? -11.684 -1.993 -5.725 1.00 91.50 207 LEU A N 1
ATOM 1618 C CA . LEU A 1 207 ? -12.162 -2.192 -7.088 1.00 91.50 207 LEU A CA 1
ATOM 1619 C C . LEU A 1 207 ? -10.997 -2.467 -8.047 1.00 91.50 207 LEU A C 1
ATOM 1621 O O . LEU A 1 207 ? -11.054 -3.415 -8.831 1.00 91.50 207 LEU A O 1
ATOM 1625 N N . LEU A 1 208 ? -9.939 -1.649 -7.984 1.00 91.69 208 LEU A N 1
ATOM 1626 C CA . LEU A 1 208 ? -8.772 -1.739 -8.867 1.00 91.69 208 LEU A CA 1
ATOM 1627 C C . LEU A 1 208 ? -7.466 -1.459 -8.118 1.00 91.69 208 LEU A C 1
ATOM 1629 O O . LEU A 1 208 ? -7.410 -0.641 -7.204 1.00 91.69 208 LEU A O 1
ATOM 1633 N N . TYR A 1 209 ? -6.392 -2.080 -8.596 1.00 88.88 209 TYR A N 1
ATOM 1634 C CA . TYR A 1 209 ? -5.006 -1.783 -8.217 1.00 88.88 209 TYR A CA 1
ATOM 1635 C C . TYR A 1 209 ? -4.230 -1.202 -9.402 1.00 88.88 209 TYR A C 1
ATOM 1637 O O . TYR A 1 209 ? -4.669 -1.318 -10.545 1.00 88.88 209 TYR A O 1
ATOM 1645 N N . GLY A 1 210 ? -3.032 -0.668 -9.150 1.00 83.19 210 GLY A N 1
ATOM 1646 C CA . GLY A 1 210 ? -2.135 -0.153 -10.193 1.00 83.19 210 GLY A CA 1
ATOM 1647 C C . GLY A 1 210 ? -1.873 -1.104 -11.372 1.00 83.19 210 GLY A C 1
ATOM 1648 O O . GLY A 1 210 ? -1.811 -0.648 -12.506 1.00 83.19 210 GLY A O 1
ATOM 1649 N N . GLU A 1 211 ? -1.803 -2.419 -11.145 1.00 80.62 211 GLU A N 1
ATOM 1650 C CA . GLU A 1 211 ? -1.617 -3.429 -12.209 1.00 80.62 211 GLU A CA 1
ATOM 1651 C C . GLU A 1 211 ? -2.799 -3.535 -13.192 1.00 80.62 211 GLU A C 1
ATOM 1653 O O . GLU A 1 211 ? -2.654 -4.025 -14.310 1.00 80.62 211 GLU A O 1
ATOM 1658 N N . HIS A 1 212 ? -3.974 -3.043 -12.793 1.00 90.19 212 HIS A N 1
ATOM 1659 C CA . HIS A 1 212 ? -5.164 -2.992 -13.638 1.00 90.19 212 HIS A CA 1
ATOM 1660 C C . HIS A 1 212 ? -5.167 -1.760 -14.554 1.00 90.19 212 HIS A C 1
ATOM 1662 O O . HIS A 1 212 ? -6.080 -1.605 -15.366 1.00 90.19 212 HIS A O 1
ATOM 1668 N N . ILE A 1 213 ? -4.160 -0.886 -14.441 1.00 89.12 213 ILE A N 1
ATOM 1669 C CA . ILE A 1 213 ? -3.989 0.300 -15.276 1.00 89.12 213 ILE A CA 1
ATOM 1670 C C . ILE A 1 213 ? -3.026 -0.026 -16.418 1.00 89.12 213 ILE A C 1
ATOM 1672 O O . ILE A 1 213 ? -1.834 -0.237 -16.216 1.00 89.12 213 ILE A O 1
ATOM 1676 N N . LEU A 1 214 ? -3.542 -0.021 -17.645 1.00 85.31 214 LEU A N 1
ATOM 1677 C CA . LEU A 1 214 ? -2.764 -0.235 -18.862 1.00 85.31 214 LEU A CA 1
ATOM 1678 C C . LEU A 1 214 ? -1.867 0.967 -19.181 1.00 85.31 214 LEU A C 1
ATOM 1680 O O . LEU A 1 214 ? -0.721 0.807 -19.595 1.00 85.31 214 LEU A O 1
ATOM 1684 N N . ARG A 1 215 ? -2.408 2.184 -19.051 1.00 83.44 215 ARG A N 1
ATOM 1685 C CA . ARG A 1 215 ? -1.685 3.429 -19.336 1.00 83.44 215 ARG A CA 1
ATOM 1686 C C . ARG A 1 215 ? -2.350 4.613 -18.655 1.00 83.44 215 ARG A C 1
ATOM 1688 O O . ARG A 1 215 ? -3.574 4.676 -18.609 1.00 83.44 215 ARG A O 1
ATOM 1695 N N . VAL A 1 216 ? -1.545 5.579 -18.231 1.00 84.56 216 VAL A N 1
ATOM 1696 C CA . VAL A 1 216 ? -1.997 6.911 -17.817 1.00 84.56 216 VAL A CA 1
ATOM 1697 C C . VAL A 1 216 ? -1.676 7.900 -18.939 1.00 84.56 216 VAL A C 1
ATOM 1699 O O . VAL A 1 216 ? -0.549 7.935 -19.435 1.00 84.56 216 VAL A O 1
ATOM 1702 N N . ASP A 1 217 ? -2.678 8.652 -19.382 1.00 81.81 217 ASP A N 1
ATOM 1703 C CA . ASP A 1 217 ? -2.539 9.695 -20.396 1.00 81.81 217 ASP A CA 1
ATOM 1704 C C . ASP A 1 217 ? -2.112 11.026 -19.738 1.00 81.81 217 ASP A C 1
ATOM 1706 O O . ASP A 1 217 ? -2.260 11.195 -18.525 1.00 81.81 217 ASP A O 1
ATOM 1710 N N . PRO A 1 218 ? -1.562 11.990 -20.503 1.00 79.81 218 PRO A N 1
ATOM 1711 C CA . PRO A 1 218 ? -1.174 13.283 -19.953 1.00 79.81 218 PRO A CA 1
ATOM 1712 C C . PRO A 1 218 ? -2.347 14.010 -19.274 1.00 79.81 218 PRO A C 1
ATOM 1714 O O . PRO A 1 218 ? -3.478 13.926 -19.766 1.00 79.81 218 PRO A O 1
ATOM 1717 N N . PRO A 1 219 ? -2.084 14.760 -18.187 1.00 85.31 219 PRO A N 1
ATOM 1718 C CA . PRO A 1 219 ? -3.109 15.550 -17.523 1.00 85.31 219 PRO A CA 1
ATOM 1719 C C . PRO A 1 219 ? -3.722 16.570 -18.486 1.00 85.31 219 PRO A C 1
ATOM 1721 O O . PRO A 1 219 ? -3.022 17.188 -19.293 1.00 85.31 219 PRO A O 1
ATOM 1724 N N . ARG A 1 220 ? -5.034 16.769 -18.377 1.00 85.94 220 ARG A N 1
ATOM 1725 C CA . ARG A 1 220 ? -5.792 17.753 -19.158 1.00 85.94 220 ARG A CA 1
ATOM 1726 C C . ARG A 1 220 ? -6.651 18.606 -18.235 1.00 85.94 220 ARG A C 1
ATOM 1728 O O . ARG A 1 220 ? -7.027 18.161 -17.156 1.00 85.94 220 ARG A O 1
ATOM 1735 N N . ALA A 1 221 ? -6.970 19.827 -18.651 1.00 86.62 221 ALA A N 1
ATOM 1736 C CA . ALA A 1 221 ? -7.925 20.651 -17.914 1.00 86.62 221 ALA A CA 1
ATOM 1737 C C . ALA A 1 221 ? -9.282 19.936 -17.846 1.00 86.62 221 ALA A C 1
ATOM 1739 O O . ALA A 1 221 ? -9.707 19.348 -18.846 1.00 86.62 221 ALA A O 1
ATOM 1740 N N . SER A 1 222 ? -9.930 19.974 -16.681 1.00 81.12 222 SER A N 1
ATOM 1741 C CA . SER A 1 222 ? -11.256 19.385 -16.530 1.00 81.12 222 SER A CA 1
ATOM 1742 C C . SER A 1 222 ? -12.281 20.127 -17.379 1.00 81.12 222 SER A C 1
ATOM 1744 O O . SER A 1 222 ? -12.222 21.353 -17.523 1.00 81.12 222 SER A O 1
ATOM 1746 N N . LEU A 1 223 ? -13.207 19.367 -17.961 1.00 78.25 223 LEU A N 1
ATOM 1747 C CA . LEU A 1 223 ? -14.334 19.927 -18.707 1.00 78.25 223 LEU A CA 1
ATOM 1748 C C . LEU A 1 223 ? -15.494 20.333 -17.788 1.00 78.25 223 LEU A C 1
ATOM 1750 O O . LEU A 1 223 ? -16.311 21.164 -18.181 1.00 78.25 223 LEU A O 1
ATOM 1754 N N . GLU A 1 224 ? -15.554 19.761 -16.587 1.00 74.00 224 GLU A N 1
ATOM 1755 C CA . GLU A 1 224 ? -16.655 19.930 -15.635 1.00 74.00 224 GLU A CA 1
ATOM 1756 C C . GLU A 1 224 ? -16.312 20.957 -14.550 1.00 74.00 224 GLU A C 1
ATOM 1758 O O . GLU A 1 224 ? -17.133 21.813 -14.216 1.00 74.00 224 GLU A O 1
ATOM 1763 N N . GLU A 1 225 ? -15.071 20.940 -14.053 1.00 75.12 225 GLU A N 1
ATOM 1764 C CA . GLU A 1 225 ? -14.634 21.800 -12.955 1.00 75.12 225 GLU A CA 1
ATOM 1765 C C . GLU A 1 225 ? -13.599 22.848 -13.382 1.00 75.12 225 GLU A C 1
ATOM 1767 O O . GLU A 1 225 ? -12.537 22.567 -13.948 1.00 75.12 225 GLU A O 1
ATOM 1772 N N . LYS A 1 226 ? -13.873 24.112 -13.042 1.00 73.81 226 LYS A N 1
ATOM 1773 C CA . LYS A 1 226 ? -12.960 25.223 -13.323 1.00 73.81 226 LYS A CA 1
ATOM 1774 C C . LYS A 1 226 ? -11.710 25.114 -12.442 1.00 73.81 226 LYS A C 1
ATOM 1776 O O . LYS A 1 226 ? -11.819 25.085 -11.223 1.00 73.81 226 LYS A O 1
ATOM 1781 N N . ASN A 1 227 ? -10.531 25.154 -13.065 1.00 74.94 227 ASN A N 1
ATOM 1782 C CA . ASN A 1 227 ? -9.212 24.981 -12.431 1.00 74.94 227 ASN A CA 1
ATOM 1783 C C . ASN A 1 227 ? -8.918 23.566 -11.894 1.00 74.94 227 ASN A C 1
ATOM 1785 O O . ASN A 1 227 ? -7.916 23.391 -11.202 1.00 74.94 227 ASN A O 1
ATOM 1789 N N . ALA A 1 228 ? -9.723 22.559 -12.239 1.00 77.75 228 ALA A N 1
ATOM 1790 C CA . ALA A 1 228 ? -9.388 21.166 -11.964 1.00 77.75 228 ALA A CA 1
ATOM 1791 C C . ALA A 1 228 ? -8.594 20.547 -13.124 1.00 77.75 228 ALA A C 1
ATOM 1793 O O . ALA A 1 228 ? -8.695 20.967 -14.282 1.00 77.75 228 ALA A O 1
ATOM 1794 N N . THR A 1 229 ? -7.783 19.540 -12.807 1.00 83.50 229 THR A N 1
ATOM 1795 C CA . THR A 1 229 ? -7.017 18.759 -13.784 1.00 83.50 229 THR A CA 1
ATOM 1796 C C . THR A 1 229 ? -7.492 17.316 -13.738 1.00 83.50 229 THR A C 1
ATOM 1798 O O . THR A 1 229 ? -7.468 16.684 -12.687 1.00 83.50 229 THR A O 1
ATOM 1801 N N . GLU A 1 230 ? -7.894 16.790 -14.887 1.00 86.12 230 GLU A N 1
ATOM 1802 C CA . GLU A 1 230 ? -8.221 15.383 -15.070 1.00 86.12 230 GLU A CA 1
ATOM 1803 C C . GLU A 1 230 ? -6.967 14.611 -15.470 1.00 86.12 230 GLU A C 1
ATOM 1805 O O . GLU A 1 230 ? -6.189 15.061 -16.317 1.00 86.12 230 GLU A O 1
ATOM 1810 N N . LEU A 1 231 ? -6.804 13.418 -14.900 1.00 87.50 231 LEU A N 1
ATOM 1811 C CA . LEU A 1 231 ? -5.747 12.479 -15.257 1.00 87.50 231 LEU A CA 1
ATOM 1812 C C . LEU A 1 231 ? -6.379 11.220 -15.871 1.00 87.50 231 LEU A C 1
ATOM 1814 O O . LEU A 1 231 ? -6.763 10.311 -15.133 1.00 87.50 231 LEU A O 1
ATOM 1818 N N . PRO A 1 232 ? -6.533 11.156 -17.204 1.00 88.88 232 PRO A N 1
ATOM 1819 C CA . PRO A 1 232 ? -7.170 10.017 -17.841 1.00 88.88 232 PRO A CA 1
ATOM 1820 C C . PRO A 1 232 ? -6.266 8.788 -17.766 1.00 88.88 232 PRO A C 1
ATOM 1822 O O . PRO A 1 232 ? -5.047 8.880 -17.910 1.00 88.88 232 PRO A O 1
ATOM 1825 N N . PHE A 1 233 ? -6.861 7.614 -17.606 1.00 91.25 233 PHE A N 1
ATOM 1826 C CA . PHE A 1 233 ? -6.143 6.350 -17.682 1.00 91.25 233 PHE A CA 1
ATOM 1827 C C . PHE A 1 233 ? -6.992 5.290 -18.377 1.00 91.25 233 PHE A C 1
ATOM 1829 O O . PHE A 1 233 ? -8.213 5.404 -18.484 1.00 91.25 233 PHE A O 1
ATOM 1836 N N . ARG A 1 234 ? -6.329 4.253 -18.881 1.00 92.75 234 ARG A N 1
ATOM 1837 C CA . ARG A 1 234 ? -6.960 3.100 -19.524 1.00 92.75 234 ARG A CA 1
ATOM 1838 C C . ARG A 1 234 ? -6.739 1.871 -18.676 1.00 92.75 234 ARG A C 1
ATOM 1840 O O . ARG A 1 234 ? -5.640 1.673 -18.164 1.00 92.75 234 ARG A O 1
ATOM 1847 N N . LEU A 1 235 ? -7.773 1.049 -18.567 1.00 94.88 235 LEU A N 1
ATOM 1848 C CA . LEU A 1 235 ? -7.706 -0.228 -17.874 1.00 94.88 235 LEU A CA 1
ATOM 1849 C C . LEU A 1 235 ? -7.133 -1.313 -18.785 1.00 94.88 235 LEU A C 1
ATOM 1851 O O . LEU A 1 235 ? -7.229 -1.227 -20.010 1.00 94.88 235 LEU A O 1
ATOM 1855 N N . THR A 1 236 ? -6.540 -2.332 -18.174 1.00 93.44 236 THR A N 1
ATOM 1856 C CA . THR A 1 236 ? -6.302 -3.622 -18.832 1.00 93.44 236 THR A CA 1
ATOM 1857 C C . THR A 1 236 ? -7.633 -4.351 -19.049 1.00 93.44 236 THR A C 1
ATOM 1859 O O . THR A 1 236 ? -8.646 -3.977 -18.455 1.00 93.44 236 THR A O 1
ATOM 1862 N N . ASP A 1 237 ? -7.649 -5.414 -19.859 1.00 95.00 237 ASP A N 1
ATOM 1863 C CA . ASP A 1 237 ? -8.865 -6.221 -20.067 1.00 95.00 237 ASP A CA 1
ATOM 1864 C C . ASP A 1 237 ? -9.406 -6.784 -18.741 1.00 95.00 237 ASP A C 1
ATOM 1866 O O . ASP A 1 237 ? -10.606 -6.726 -18.468 1.00 95.00 237 ASP A O 1
ATOM 1870 N N . GLU A 1 238 ? -8.505 -7.252 -17.872 1.00 90.12 238 GLU A N 1
ATOM 1871 C CA . GLU A 1 238 ? -8.850 -7.730 -16.532 1.00 90.12 238 GLU A CA 1
ATOM 1872 C C . GLU A 1 238 ? -9.352 -6.595 -15.627 1.00 90.12 238 GLU A C 1
ATOM 1874 O O . GLU A 1 238 ? -10.362 -6.744 -14.940 1.00 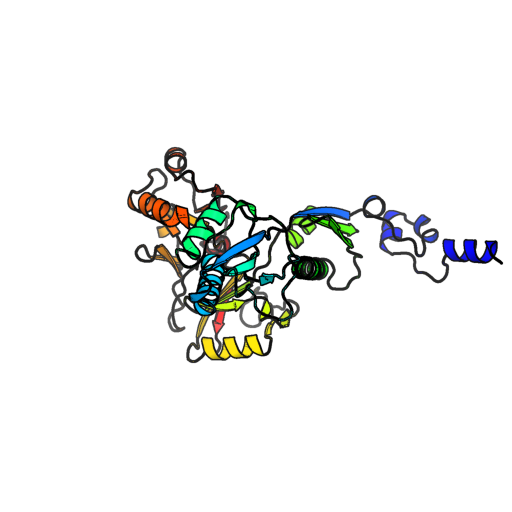90.12 238 GLU A O 1
ATOM 1879 N N . GLY A 1 239 ? -8.714 -5.420 -15.677 1.00 92.56 239 GLY A N 1
ATOM 1880 C CA . GLY A 1 239 ? -9.181 -4.232 -14.962 1.00 92.56 239 GLY A CA 1
ATOM 1881 C C . GLY A 1 239 ? -10.585 -3.804 -15.385 1.00 92.56 239 GLY A C 1
ATOM 1882 O O . GLY A 1 239 ? -11.434 -3.537 -14.538 1.00 92.56 239 GLY A O 1
ATOM 1883 N N . ALA A 1 240 ? -10.864 -3.791 -16.689 1.00 95.12 240 ALA A N 1
ATOM 1884 C CA . ALA A 1 240 ? -12.182 -3.466 -17.223 1.00 95.12 240 ALA A CA 1
ATOM 1885 C C . ALA A 1 240 ? -13.245 -4.482 -16.778 1.00 95.12 240 ALA A C 1
ATOM 1887 O O . ALA A 1 240 ? -14.365 -4.096 -16.431 1.00 95.12 240 ALA A O 1
ATOM 1888 N N . ARG A 1 241 ? -12.893 -5.775 -16.738 1.00 95.25 241 ARG A N 1
ATOM 1889 C CA . ARG A 1 241 ? -13.766 -6.838 -16.229 1.00 95.25 241 ARG A CA 1
ATOM 1890 C C . ARG A 1 241 ? -14.113 -6.615 -14.754 1.00 95.25 241 ARG A C 1
ATOM 1892 O O . ARG A 1 241 ? -15.302 -6.570 -14.436 1.00 95.25 241 ARG A O 1
ATOM 1899 N N . ARG A 1 242 ? -13.107 -6.408 -13.893 1.00 93.31 242 ARG A N 1
ATOM 1900 C CA . ARG A 1 242 ? -13.293 -6.123 -12.457 1.00 93.31 242 ARG A CA 1
ATOM 1901 C C . ARG A 1 242 ? -14.108 -4.858 -12.218 1.00 93.31 242 ARG A C 1
ATOM 1903 O O . ARG A 1 242 ? -15.030 -4.882 -11.410 1.00 93.31 242 ARG A O 1
ATOM 1910 N N . PHE A 1 243 ? -13.810 -3.780 -12.947 1.00 93.62 243 PHE A N 1
ATOM 1911 C CA . PHE A 1 243 ? -14.550 -2.525 -12.836 1.00 93.62 243 PHE A CA 1
ATOM 1912 C C . PHE A 1 243 ? -16.030 -2.731 -13.163 1.00 93.62 243 PHE A C 1
ATOM 1914 O O . PHE A 1 243 ? -16.887 -2.370 -12.369 1.00 93.62 243 PHE A O 1
ATOM 1921 N N . ARG A 1 244 ? -16.339 -3.376 -14.295 1.00 92.81 244 ARG A N 1
ATOM 1922 C CA . ARG A 1 244 ? -17.720 -3.653 -14.716 1.00 92.81 244 ARG A CA 1
ATOM 1923 C C . ARG A 1 244 ? -18.487 -4.502 -13.698 1.00 92.81 244 ARG A C 1
ATOM 1925 O O . ARG A 1 244 ? -19.660 -4.236 -13.467 1.00 92.81 244 ARG A O 1
ATOM 1932 N N . GLU A 1 245 ? -17.853 -5.524 -13.128 1.00 92.06 245 GLU A N 1
ATOM 1933 C CA . GLU A 1 245 ? -18.476 -6.393 -12.121 1.00 92.06 245 GLU A CA 1
ATOM 1934 C C . GLU A 1 245 ? -18.701 -5.653 -10.797 1.00 92.06 245 GLU A C 1
ATOM 1936 O O . GLU A 1 245 ? -19.807 -5.682 -10.264 1.00 92.06 245 GLU A O 1
ATOM 1941 N N . GLY A 1 246 ? -17.689 -4.940 -10.295 1.00 89.25 246 GLY A N 1
ATOM 1942 C CA . GLY A 1 246 ? -17.772 -4.236 -9.015 1.00 89.25 246 GLY A CA 1
ATOM 1943 C C . GLY A 1 246 ? -18.639 -2.974 -9.046 1.00 89.25 246 GLY A C 1
ATOM 1944 O O . GLY A 1 246 ? -19.259 -2.648 -8.035 1.00 89.25 246 GLY A O 1
ATOM 1945 N N . ALA A 1 247 ? -18.721 -2.293 -10.194 1.00 89.88 247 ALA A N 1
ATOM 1946 C CA . ALA A 1 247 ? -19.539 -1.096 -10.407 1.00 89.88 247 ALA A CA 1
ATOM 1947 C C . ALA A 1 247 ? -20.992 -1.397 -10.816 1.00 89.88 247 ALA A C 1
ATOM 1949 O O . ALA A 1 247 ? -21.800 -0.474 -10.941 1.00 89.88 247 ALA A O 1
ATOM 1950 N N . ALA A 1 248 ? -21.344 -2.664 -11.055 1.00 90.81 248 ALA A N 1
ATOM 1951 C CA . ALA A 1 248 ? -22.677 -3.041 -11.511 1.00 90.81 248 ALA A CA 1
ATOM 1952 C C . ALA A 1 248 ? -23.761 -2.547 -10.535 1.00 90.81 248 ALA A C 1
ATOM 1954 O O . ALA A 1 248 ? -23.768 -2.900 -9.358 1.00 90.81 248 ALA A O 1
ATOM 1955 N N . GLY A 1 249 ? -24.688 -1.721 -11.032 1.00 87.25 249 GLY A N 1
ATOM 1956 C CA . GLY A 1 249 ? -25.775 -1.150 -10.227 1.00 87.25 249 GLY A CA 1
ATOM 1957 C C . GLY A 1 249 ? -25.358 -0.028 -9.268 1.00 87.25 249 GLY A C 1
ATOM 1958 O O . GLY A 1 249 ? -26.201 0.445 -8.513 1.00 87.25 249 GLY A O 1
ATOM 1959 N N . LYS A 1 250 ? -24.099 0.423 -9.310 1.00 86.94 250 LYS A N 1
ATOM 1960 C CA . LYS A 1 250 ? -23.539 1.455 -8.422 1.00 86.94 250 LYS A CA 1
ATOM 1961 C C . LYS A 1 250 ? -23.311 2.783 -9.151 1.00 86.94 250 LYS A C 1
ATOM 1963 O O . LYS A 1 250 ? -22.323 3.474 -8.921 1.00 86.94 250 LYS A O 1
ATOM 1968 N N . ALA A 1 251 ? -24.223 3.139 -10.055 1.00 84.75 251 ALA A N 1
ATOM 1969 C CA . ALA A 1 251 ? -24.198 4.447 -10.705 1.00 84.75 251 ALA A CA 1
ATOM 1970 C C . ALA A 1 251 ? -24.251 5.565 -9.650 1.00 84.75 251 ALA A C 1
ATOM 1972 O O . ALA A 1 251 ? -24.995 5.469 -8.673 1.00 84.75 251 ALA A O 1
ATOM 1973 N N . ASN A 1 252 ? -23.461 6.614 -9.865 1.00 82.69 252 ASN A N 1
ATOM 1974 C CA . ASN A 1 252 ? -23.211 7.749 -8.973 1.00 82.69 252 ASN A CA 1
ATOM 1975 C C . ASN A 1 252 ? -22.435 7.438 -7.683 1.00 82.69 252 ASN A C 1
ATOM 1977 O O . ASN A 1 252 ? -22.034 8.374 -7.001 1.00 82.69 252 ASN A O 1
ATOM 1981 N N . TYR A 1 253 ? -22.131 6.174 -7.369 1.00 86.75 253 TYR A N 1
ATOM 1982 C CA . TYR A 1 253 ? -21.390 5.872 -6.144 1.00 86.75 253 TYR A CA 1
ATOM 1983 C C . TYR A 1 253 ? -19.970 6.457 -6.200 1.00 86.75 253 TYR A C 1
ATOM 1985 O O . TYR A 1 253 ? -19.323 6.405 -7.254 1.00 86.75 253 TYR A O 1
ATOM 1993 N N . PRO A 1 254 ? -19.450 6.977 -5.073 1.00 88.69 254 PRO A N 1
ATOM 1994 C CA . PRO A 1 254 ? -18.091 7.484 -5.005 1.00 88.69 254 PRO A CA 1
ATOM 1995 C C . PRO A 1 254 ? -17.072 6.342 -5.066 1.00 88.69 254 PRO A C 1
ATOM 1997 O O . PRO A 1 254 ? -17.126 5.377 -4.301 1.00 88.69 254 PRO A O 1
ATOM 2000 N N . THR A 1 255 ? -16.086 6.504 -5.939 1.00 90.38 255 THR A N 1
ATOM 2001 C CA . THR A 1 255 ? -14.852 5.722 -5.968 1.00 90.38 255 THR A CA 1
ATOM 2002 C C . THR A 1 255 ? -13.724 6.541 -5.365 1.00 90.38 255 THR A C 1
ATOM 2004 O O . THR A 1 255 ? -13.496 7.688 -5.749 1.00 90.38 255 THR A O 1
ATOM 2007 N N . VAL A 1 256 ? -13.021 5.970 -4.393 1.00 93.06 256 VAL A N 1
ATOM 2008 C CA . VAL A 1 256 ? -11.952 6.656 -3.665 1.00 93.06 256 VAL A CA 1
ATOM 2009 C C . VAL A 1 256 ? -10.613 6.204 -4.215 1.00 93.06 256 VAL A C 1
ATOM 2011 O O . VAL A 1 256 ? -10.282 5.020 -4.183 1.00 93.06 256 VAL A O 1
ATOM 2014 N N . VAL A 1 257 ? -9.831 7.152 -4.717 1.00 93.31 257 VAL A N 1
ATOM 2015 C CA . VAL A 1 257 ? -8.508 6.900 -5.277 1.00 93.31 257 VAL A CA 1
ATOM 2016 C C . VAL A 1 257 ? -7.463 7.172 -4.210 1.00 93.31 257 VAL A C 1
ATOM 2018 O O . VAL A 1 257 ? -7.234 8.318 -3.812 1.00 93.31 257 VAL A O 1
ATOM 2021 N N . TYR A 1 258 ? -6.793 6.113 -3.778 1.00 93.62 258 TYR A N 1
ATOM 2022 C CA . TYR A 1 258 ? -5.671 6.178 -2.864 1.00 93.62 258 TYR A CA 1
ATOM 2023 C C . TYR A 1 258 ? -4.345 6.053 -3.598 1.00 93.62 258 TYR A C 1
ATOM 2025 O O . TYR A 1 258 ? -4.181 5.232 -4.501 1.00 93.62 258 TYR A O 1
ATOM 2033 N N . MET A 1 259 ? -3.377 6.838 -3.140 1.00 89.81 259 MET A N 1
ATOM 2034 C CA . MET A 1 259 ? -1.970 6.650 -3.448 1.00 89.81 259 MET A CA 1
ATOM 2035 C C . MET A 1 259 ? -1.219 6.467 -2.138 1.00 89.81 259 MET A C 1
ATOM 2037 O O . MET A 1 259 ? -1.265 7.358 -1.290 1.00 89.81 259 MET A O 1
ATOM 2041 N N . ASP A 1 260 ? -0.531 5.336 -1.994 1.00 86.81 260 ASP A N 1
ATOM 2042 C CA . ASP A 1 260 ? 0.268 5.008 -0.808 1.00 86.81 260 ASP A CA 1
ATOM 2043 C C . ASP A 1 260 ? -0.548 5.113 0.498 1.00 86.81 260 ASP A C 1
ATOM 2045 O O . ASP A 1 260 ? -0.113 5.724 1.474 1.00 86.81 260 ASP A O 1
ATOM 2049 N N . ARG A 1 261 ? -1.762 4.533 0.518 1.00 91.44 261 ARG A N 1
ATOM 2050 C CA . ARG A 1 261 ? -2.613 4.493 1.723 1.00 91.44 261 ARG A CA 1
ATOM 2051 C C . ARG A 1 261 ? -1.823 3.896 2.904 1.00 91.44 261 ARG A C 1
ATOM 2053 O O . ARG A 1 261 ? -1.223 2.832 2.728 1.00 91.44 261 ARG A O 1
ATOM 2060 N N . PRO A 1 262 ? -1.821 4.515 4.099 1.00 87.75 262 PRO A N 1
ATOM 2061 C CA . PRO A 1 262 ? -1.025 4.053 5.236 1.00 87.75 262 PRO A CA 1
ATOM 2062 C C . PRO A 1 262 ? -1.715 2.887 5.958 1.00 87.75 262 PRO A C 1
ATOM 2064 O O . PRO A 1 262 ? -2.459 3.048 6.922 1.00 87.75 262 PRO A O 1
ATOM 2067 N N . VAL A 1 263 ? -1.490 1.679 5.453 1.00 85.19 263 VAL A N 1
ATOM 2068 C CA . VAL A 1 263 ? -2.188 0.453 5.891 1.00 85.19 263 VAL A CA 1
ATOM 2069 C C . VAL A 1 263 ? -1.749 -0.034 7.260 1.00 85.19 263 VAL A C 1
ATOM 2071 O O . VAL A 1 263 ? -2.493 -0.740 7.932 1.00 85.19 263 VAL A O 1
ATOM 2074 N N . ASP A 1 264 ? -0.555 0.355 7.673 1.00 80.88 264 ASP A N 1
ATOM 2075 C CA . ASP A 1 264 ? 0.075 0.053 8.949 1.00 80.88 264 ASP A CA 1
ATOM 2076 C C . ASP A 1 264 ? -0.237 1.106 10.021 1.00 80.88 264 ASP A C 1
ATOM 2078 O O . ASP A 1 264 ? 0.291 1.018 11.129 1.00 80.88 264 ASP A O 1
ATOM 2082 N N . ALA A 1 265 ? -1.072 2.102 9.708 1.00 90.62 265 ALA A N 1
ATOM 2083 C CA . ALA A 1 265 ? -1.326 3.231 10.586 1.00 90.62 265 ALA A CA 1
ATOM 2084 C C . ALA A 1 265 ? -2.756 3.289 11.136 1.00 90.62 265 ALA A C 1
ATOM 2086 O O . ALA A 1 265 ? -3.706 2.768 10.541 1.00 90.62 265 ALA A O 1
ATOM 2087 N N . VAL A 1 266 ? -2.880 3.984 12.266 1.00 95.81 266 VAL A N 1
ATOM 2088 C CA . VAL A 1 266 ? -4.133 4.491 12.836 1.00 95.81 266 VAL A CA 1
ATOM 2089 C C . VAL A 1 266 ? -4.036 6.015 12.919 1.00 95.81 266 VAL A C 1
ATOM 2091 O O . VAL A 1 266 ? -2.983 6.553 13.269 1.00 95.81 266 VAL A O 1
ATOM 2094 N N . LEU A 1 267 ? -5.119 6.723 12.604 1.00 97.12 267 LEU A N 1
ATOM 2095 C CA . LEU A 1 267 ? -5.226 8.151 12.896 1.00 97.12 267 LEU A CA 1
ATOM 2096 C C . LEU A 1 267 ? -5.559 8.348 14.376 1.00 97.12 267 LEU A C 1
ATOM 2098 O O . LEU A 1 267 ? -6.598 7.878 14.834 1.00 97.12 267 LEU A O 1
ATOM 2102 N N . LEU A 1 268 ? -4.733 9.094 15.103 1.00 97.19 268 LEU A N 1
ATOM 2103 C CA . LEU A 1 268 ? -5.109 9.628 16.410 1.00 97.19 268 LEU A CA 1
ATOM 2104 C C . LEU A 1 268 ? -5.570 11.069 16.210 1.00 97.19 268 LEU A C 1
ATOM 2106 O O . LEU A 1 268 ? -4.756 11.939 15.896 1.00 97.19 268 LEU A O 1
ATOM 2110 N N . VAL A 1 269 ? -6.870 11.315 16.353 1.00 96.19 269 VAL A N 1
ATOM 2111 C CA . VAL A 1 269 ? -7.487 12.606 16.038 1.00 96.19 269 VAL A CA 1
ATOM 2112 C C . VAL A 1 269 ? -7.875 13.355 17.297 1.00 96.19 269 VAL A C 1
ATOM 2114 O O . VAL A 1 269 ? -8.512 12.818 18.201 1.00 96.19 269 VAL A O 1
ATOM 2117 N N . GLN A 1 270 ? -7.484 14.623 17.339 1.00 95.38 270 GLN A N 1
ATOM 2118 C CA . GLN A 1 270 ? -7.836 15.520 18.421 1.00 95.38 270 GLN A CA 1
ATOM 2119 C C . GLN A 1 270 ? -9.342 15.834 18.361 1.00 95.38 270 GLN A C 1
ATOM 2121 O O . GLN A 1 270 ? -9.834 16.341 17.351 1.00 95.38 270 GLN A O 1
ATOM 2126 N N . GLU A 1 271 ? -10.070 15.555 19.443 1.00 95.50 271 GLU A N 1
ATOM 2127 C CA . GLU A 1 271 ? -11.537 15.661 19.504 1.00 95.50 271 GLU A CA 1
ATOM 2128 C C . GLU A 1 271 ? -12.062 17.050 19.134 1.00 95.50 271 GLU A C 1
ATOM 2130 O O . GLU A 1 271 ? -13.040 17.175 18.394 1.00 95.50 271 GLU A O 1
ATOM 2135 N N . GLU A 1 272 ? -11.375 18.110 19.560 1.00 93.00 272 GLU A N 1
ATOM 2136 C CA . GLU A 1 272 ? -11.802 19.485 19.295 1.00 93.00 272 GLU A CA 1
ATOM 2137 C C . GLU A 1 272 ? -11.797 19.836 17.796 1.00 93.00 272 GLU A C 1
ATOM 2139 O O . GLU A 1 272 ? -12.422 20.816 17.384 1.00 93.00 272 GLU A O 1
ATOM 2144 N N . LEU A 1 273 ? -11.122 19.041 16.957 1.00 91.31 273 LEU A N 1
ATOM 2145 C CA . LEU A 1 273 ? -11.125 19.226 15.507 1.00 91.31 273 LEU A CA 1
ATOM 2146 C C . LEU A 1 273 ? -12.417 18.742 14.849 1.00 91.31 273 LEU A C 1
ATOM 2148 O O . LEU A 1 273 ? -12.756 19.256 13.783 1.00 91.31 273 LEU A O 1
ATOM 2152 N N . LEU A 1 274 ? -13.149 17.804 15.462 1.00 91.25 274 LEU A N 1
ATOM 2153 C CA . LEU A 1 274 ? -14.328 17.183 14.849 1.00 91.25 274 LEU A CA 1
ATOM 2154 C C . LEU A 1 274 ? -15.421 18.203 14.517 1.00 91.25 274 LEU A C 1
ATOM 2156 O O . LEU A 1 274 ? -16.017 18.144 13.445 1.00 91.25 274 LEU A O 1
ATOM 2160 N N . ALA A 1 275 ? -15.643 19.183 15.397 1.00 87.88 275 ALA A N 1
ATOM 2161 C CA . ALA A 1 275 ? -16.641 20.234 15.188 1.00 87.88 275 ALA A CA 1
ATOM 2162 C C . ALA A 1 275 ? -16.346 21.120 13.960 1.00 87.88 275 ALA A C 1
ATOM 2164 O O . ALA A 1 275 ? -17.237 21.808 13.464 1.00 87.88 275 ALA A O 1
ATOM 2165 N N . GLY A 1 276 ? -15.098 21.122 13.479 1.00 85.12 276 GLY A N 1
ATOM 2166 C CA . GLY A 1 276 ? -14.653 21.885 12.316 1.00 85.12 276 GLY A CA 1
ATOM 2167 C C . GLY A 1 276 ? -14.701 21.123 10.989 1.00 85.12 276 GLY A C 1
ATOM 2168 O O . GLY A 1 276 ? -14.230 21.671 9.993 1.00 85.12 276 GLY A O 1
ATOM 2169 N N . LEU A 1 277 ? -15.216 19.887 10.958 1.00 87.69 277 LEU A N 1
ATOM 2170 C CA . LEU A 1 277 ? -15.263 19.043 9.760 1.00 87.69 277 LEU A CA 1
ATOM 2171 C C . LEU A 1 277 ? -16.651 19.116 9.092 1.00 87.69 277 LEU A C 1
ATOM 2173 O O . LEU A 1 277 ? -17.621 18.581 9.627 1.00 87.69 277 LEU A O 1
ATOM 2177 N N . PRO A 1 278 ? -16.797 19.801 7.941 1.00 83.00 278 PRO A N 1
ATOM 2178 C CA . PRO A 1 278 ? -18.099 19.965 7.295 1.00 83.00 278 PRO A CA 1
ATOM 2179 C C . PRO A 1 278 ? -18.578 18.728 6.519 1.00 83.00 278 PRO A C 1
ATOM 2181 O O . PRO A 1 278 ? -19.785 18.585 6.317 1.00 83.00 278 PRO A O 1
ATOM 2184 N N . VAL A 1 279 ? -17.671 17.864 6.045 1.00 86.00 279 VAL A N 1
ATOM 2185 C CA . VAL A 1 279 ? -18.015 16.727 5.169 1.00 86.00 279 VAL A CA 1
ATOM 2186 C C . VAL A 1 279 ? -17.614 15.385 5.783 1.00 86.00 279 VAL A C 1
ATOM 2188 O O . VAL A 1 279 ? -18.337 14.406 5.586 1.00 86.00 279 VAL A O 1
ATOM 2191 N N . LEU A 1 280 ? -16.508 15.325 6.528 1.00 90.62 280 LEU A N 1
ATOM 2192 C CA . LEU A 1 280 ? -16.084 14.134 7.265 1.00 90.62 280 LEU A CA 1
ATOM 2193 C C . LEU A 1 280 ? -16.756 14.048 8.638 1.00 90.62 280 LEU A C 1
ATOM 2195 O O . LEU A 1 280 ? -16.681 14.967 9.445 1.00 90.62 280 LEU A O 1
ATOM 2199 N N . GLU A 1 281 ? -17.339 12.892 8.931 1.00 92.19 281 GLU A N 1
ATOM 2200 C CA . GLU A 1 281 ? -17.856 12.523 10.245 1.00 92.19 281 GLU A CA 1
ATOM 2201 C C . GLU A 1 281 ? -17.061 11.351 10.802 1.00 92.19 281 GLU A C 1
ATOM 2203 O O . GLU A 1 281 ? -16.758 10.398 10.084 1.00 92.19 281 GLU A O 1
ATOM 2208 N N . TYR A 1 282 ? -16.731 11.410 12.087 1.00 94.25 282 TYR A N 1
ATOM 2209 C CA . TYR A 1 282 ? -16.160 10.267 12.783 1.00 94.25 282 TYR A CA 1
ATOM 2210 C C . TYR A 1 282 ? -17.278 9.310 13.208 1.00 94.25 282 TYR A C 1
ATOM 2212 O O . TYR A 1 282 ? -18.204 9.701 13.918 1.00 94.25 282 TYR A O 1
ATOM 2220 N N . ASP A 1 283 ? -17.186 8.059 12.770 1.00 93.31 283 ASP A N 1
ATOM 2221 C CA . ASP A 1 283 ? -18.052 6.965 13.190 1.00 93.31 283 ASP A CA 1
ATOM 2222 C C . ASP A 1 283 ? -17.322 6.153 14.265 1.00 93.31 283 ASP A C 1
ATOM 2224 O O . ASP A 1 283 ? -16.472 5.312 13.968 1.00 93.31 283 ASP A O 1
ATOM 2228 N N . GLY A 1 284 ? -17.642 6.436 15.530 1.00 91.62 284 GLY A N 1
ATOM 2229 C CA . GLY A 1 284 ? -17.007 5.790 16.679 1.00 91.62 284 GLY A CA 1
ATOM 2230 C C . GLY A 1 284 ? -17.314 4.300 16.815 1.00 91.62 284 GLY A C 1
ATOM 2231 O O . GLY A 1 284 ? -16.551 3.596 17.457 1.00 91.62 284 GLY A O 1
ATOM 2232 N N . TYR A 1 285 ? -18.377 3.789 16.181 1.00 88.44 285 TYR A N 1
ATOM 2233 C CA . TYR A 1 285 ? -18.669 2.354 16.215 1.00 88.44 285 TYR A CA 1
ATOM 2234 C C . TYR A 1 285 ? -17.744 1.569 15.284 1.00 88.44 285 TYR A C 1
ATOM 2236 O O . TYR A 1 285 ? -17.279 0.486 15.630 1.00 88.44 285 TYR A O 1
ATOM 2244 N N . SER A 1 286 ? -17.487 2.108 14.090 1.00 89.62 286 SER A N 1
ATOM 2245 C CA . SER A 1 286 ? -16.576 1.483 13.129 1.00 89.62 286 SER A CA 1
ATOM 2246 C C . SER A 1 286 ? -15.121 1.921 13.302 1.00 89.62 286 SER A C 1
ATOM 2248 O O . SER A 1 286 ? -14.252 1.324 12.673 1.00 89.62 286 SER A O 1
ATOM 2250 N N . HIS A 1 287 ? -14.849 2.925 14.146 1.00 95.88 287 HIS A N 1
ATOM 2251 C CA . HIS A 1 287 ? -13.546 3.582 14.279 1.00 95.88 287 HIS A CA 1
ATOM 2252 C C . HIS A 1 287 ? -13.012 4.083 12.930 1.00 95.88 287 HIS A C 1
ATOM 2254 O O . HIS A 1 287 ? -11.850 3.883 12.575 1.00 95.88 287 HIS A O 1
ATOM 2260 N N . MET A 1 288 ? -13.883 4.718 12.139 1.00 94.25 288 MET A N 1
ATOM 2261 C CA . MET A 1 288 ? -13.567 5.181 10.785 1.00 94.25 288 MET A CA 1
ATOM 2262 C C . MET A 1 288 ? -14.126 6.577 10.536 1.00 94.25 288 MET A C 1
ATOM 2264 O O . MET A 1 288 ? -15.179 6.954 11.047 1.00 94.25 288 MET A O 1
ATOM 2268 N N . PHE A 1 289 ? -13.456 7.344 9.677 1.00 94.00 289 PHE A N 1
ATOM 2269 C CA . PHE A 1 289 ? -14.052 8.558 9.126 1.00 94.00 289 PHE A CA 1
ATOM 2270 C C . PHE A 1 289 ? -14.939 8.225 7.934 1.00 94.00 289 PHE A C 1
ATOM 2272 O O . PHE A 1 289 ? -14.522 7.524 7.013 1.00 94.00 289 PHE A O 1
ATOM 2279 N N . ARG A 1 290 ? -16.139 8.796 7.915 1.00 91.69 290 ARG A N 1
ATOM 2280 C CA . ARG A 1 290 ? -17.096 8.710 6.821 1.00 91.69 290 ARG A CA 1
ATOM 2281 C C . ARG A 1 290 ? -17.288 10.083 6.198 1.00 91.69 290 ARG A C 1
ATOM 2283 O O . ARG A 1 290 ? -17.678 11.026 6.873 1.00 91.69 290 ARG A O 1
ATOM 2290 N N . ALA A 1 291 ? -17.062 10.200 4.898 1.00 89.12 291 ALA A N 1
ATOM 2291 C CA . ALA A 1 291 ? -17.469 11.380 4.151 1.00 89.12 291 ALA A CA 1
ATOM 2292 C C . ALA A 1 291 ? -18.947 11.260 3.772 1.00 89.12 291 ALA A C 1
A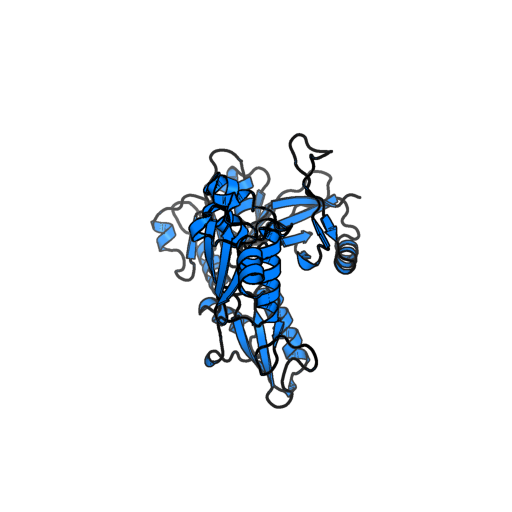TOM 2294 O O . ALA A 1 291 ? -19.370 10.238 3.218 1.00 89.12 291 ALA A O 1
ATOM 2295 N N . LYS A 1 292 ? -19.736 12.305 4.030 1.00 76.56 292 LYS A N 1
ATOM 2296 C CA . LYS A 1 292 ? -21.105 12.394 3.506 1.00 76.56 292 LYS A CA 1
ATOM 2297 C C . LYS A 1 292 ? -21.067 12.454 1.979 1.00 76.56 292 LYS A C 1
ATOM 2299 O O . LYS A 1 292 ? -20.312 13.239 1.411 1.00 76.56 292 LYS A O 1
ATOM 2304 N N . GLY A 1 293 ? -21.886 11.633 1.322 1.00 66.25 293 GLY A N 1
ATOM 2305 C CA . GLY A 1 293 ? -22.130 11.759 -0.118 1.00 66.25 293 GLY A CA 1
ATOM 2306 C C . GLY A 1 293 ? -22.930 13.027 -0.427 1.00 66.25 293 GLY A C 1
ATOM 2307 O O . GLY A 1 293 ? -23.611 13.564 0.455 1.00 66.25 293 GLY A O 1
ATOM 2308 N N . PHE A 1 294 ? -22.870 13.507 -1.670 1.00 55.09 294 PHE A N 1
ATOM 2309 C CA . PHE A 1 294 ? -23.709 14.620 -2.109 1.00 55.09 294 PHE A CA 1
ATOM 2310 C C . PHE A 1 294 ? -25.199 14.220 -2.047 1.00 55.09 294 PHE A C 1
ATOM 2312 O O . PHE A 1 294 ? -25.548 13.078 -2.376 1.00 55.09 294 PHE A O 1
ATOM 2319 N N . PRO A 1 295 ? -26.111 15.113 -1.614 1.00 44.53 295 PRO A N 1
ATOM 2320 C CA . PRO A 1 295 ? -27.542 14.819 -1.619 1.00 44.53 295 PRO A CA 1
ATOM 2321 C C . PRO A 1 295 ? -28.013 14.446 -3.035 1.00 44.53 295 PRO A C 1
ATOM 2323 O O . PRO A 1 295 ? -27.937 15.267 -3.941 1.00 44.53 295 PRO A O 1
ATOM 2326 N N . GLY A 1 296 ? -28.520 13.221 -3.217 1.00 54.34 296 GLY A N 1
ATOM 2327 C CA . GLY A 1 296 ? -29.044 12.728 -4.500 1.00 54.34 296 GLY A CA 1
ATOM 2328 C C . GLY A 1 296 ? -28.102 11.836 -5.322 1.00 54.34 296 GLY A C 1
ATOM 2329 O O . GLY A 1 296 ? -28.568 11.234 -6.284 1.00 54.34 296 GLY A O 1
ATOM 2330 N N . GLU A 1 297 ? -26.835 11.669 -4.922 1.00 52.31 297 GLU A N 1
ATOM 2331 C CA . GLU A 1 297 ? -25.806 10.966 -5.717 1.00 52.31 297 GLU A CA 1
ATOM 2332 C C . GLU A 1 297 ? -25.308 9.643 -5.104 1.00 52.31 297 GLU A C 1
ATOM 2334 O O . GLU A 1 297 ? -24.185 9.239 -5.342 1.00 52.31 297 GLU A O 1
ATOM 2339 N N . GLY A 1 298 ? -26.128 8.916 -4.339 1.00 52.16 298 GLY A N 1
ATOM 2340 C CA . GLY A 1 298 ? -25.791 7.536 -3.948 1.00 52.16 298 GLY A CA 1
ATOM 2341 C C . GLY A 1 298 ? -24.572 7.392 -3.020 1.00 52.16 298 GLY A C 1
ATOM 2342 O O . GLY A 1 298 ? -23.464 7.123 -3.455 1.00 52.16 298 GLY A O 1
ATOM 2343 N N . GLY A 1 299 ? -24.817 7.443 -1.707 1.00 70.56 299 GLY A N 1
ATOM 2344 C CA . GLY A 1 299 ? -23.896 6.926 -0.686 1.00 70.56 299 GLY A CA 1
ATOM 2345 C C . GLY A 1 299 ? -22.669 7.796 -0.366 1.00 70.56 299 GLY A C 1
ATOM 2346 O O . GLY A 1 299 ? -22.015 8.363 -1.229 1.00 70.56 299 GLY A O 1
ATOM 2347 N N . GLY A 1 300 ? -22.345 7.907 0.925 1.00 82.00 300 GLY A N 1
ATOM 2348 C CA . GLY A 1 300 ? -21.030 8.378 1.375 1.00 82.00 300 GLY A CA 1
ATOM 2349 C C . GLY A 1 300 ? -19.981 7.267 1.298 1.00 82.00 300 GLY A C 1
ATOM 2350 O O . GLY A 1 300 ? -20.327 6.111 1.066 1.00 82.00 300 GLY A O 1
ATOM 2351 N N . TYR A 1 301 ? -18.719 7.591 1.558 1.00 89.25 301 TYR A N 1
ATOM 2352 C CA . TYR A 1 301 ? -17.627 6.612 1.582 1.00 89.25 301 TYR A CA 1
ATOM 2353 C C . TYR A 1 301 ? -16.851 6.686 2.895 1.00 89.25 301 TYR A C 1
ATOM 2355 O O . TYR A 1 301 ? -16.794 7.736 3.539 1.00 89.25 301 TYR A O 1
ATOM 2363 N N . TYR A 1 302 ? -16.237 5.572 3.283 1.00 91.69 302 TYR A N 1
ATOM 2364 C CA . TYR A 1 302 ? -15.327 5.531 4.420 1.00 91.69 302 TYR A CA 1
ATOM 2365 C C . TYR A 1 302 ? -13.895 5.796 3.964 1.00 91.69 302 TYR A C 1
ATOM 2367 O O . TYR A 1 302 ? -13.452 5.300 2.926 1.00 91.69 302 TYR A O 1
ATOM 2375 N N . LEU A 1 303 ? -13.157 6.579 4.748 1.00 93.44 303 LEU A N 1
ATOM 2376 C CA . LEU A 1 303 ? -11.712 6.641 4.620 1.00 93.44 303 LEU A CA 1
ATOM 2377 C C . LEU A 1 303 ? -11.134 5.338 5.161 1.00 93.44 303 LEU A C 1
ATOM 2379 O O . LEU A 1 303 ? -11.278 5.055 6.342 1.00 93.44 303 LEU A O 1
ATOM 2383 N N . GLN A 1 304 ? -10.469 4.566 4.303 1.00 93.50 304 GLN A N 1
ATOM 2384 C CA . GLN A 1 304 ? -9.993 3.208 4.584 1.00 93.50 304 GLN A CA 1
ATOM 2385 C C . GLN A 1 304 ? -8.732 3.169 5.474 1.00 93.50 304 GLN A C 1
ATOM 2387 O O . GLN A 1 304 ? -7.768 2.455 5.190 1.00 93.50 304 GLN A O 1
ATOM 2392 N N . VAL A 1 305 ? -8.712 3.981 6.532 1.00 93.88 305 VAL A N 1
ATOM 2393 C CA . VAL A 1 305 ? -7.669 4.054 7.561 1.00 93.88 305 VAL A CA 1
ATOM 2394 C C . VAL A 1 305 ? -8.375 4.182 8.914 1.00 93.88 305 VAL A C 1
ATOM 2396 O O . VAL A 1 305 ? -9.118 5.150 9.094 1.00 93.88 305 VAL A O 1
ATOM 2399 N N . PRO A 1 306 ? -8.158 3.240 9.853 1.00 95.38 306 PRO A N 1
ATOM 2400 C CA . PRO A 1 306 ? -8.773 3.305 11.171 1.00 95.38 306 PRO A CA 1
ATOM 2401 C C . PRO A 1 306 ? -8.398 4.588 11.898 1.00 95.38 306 PRO A C 1
ATOM 2403 O O . PRO A 1 306 ? -7.273 5.079 11.775 1.00 95.38 306 PRO A O 1
ATOM 2406 N N . ALA A 1 307 ? -9.333 5.114 12.669 1.00 97.00 307 ALA A N 1
ATOM 2407 C CA . ALA A 1 307 ? -9.179 6.349 13.402 1.00 97.00 307 ALA A CA 1
ATOM 2408 C C . ALA A 1 307 ? -9.729 6.208 14.813 1.00 97.00 307 ALA A C 1
ATOM 2410 O O . ALA A 1 307 ? -10.708 5.508 15.053 1.00 97.00 307 ALA A O 1
ATOM 2411 N N . VAL A 1 308 ? -9.118 6.934 15.735 1.00 97.44 308 VAL A N 1
ATOM 2412 C CA . VAL A 1 308 ? -9.592 7.040 17.103 1.00 97.44 308 VAL A CA 1
ATOM 2413 C C . VAL A 1 308 ? -9.470 8.471 17.579 1.00 97.44 308 VAL A C 1
ATOM 2415 O O . VAL A 1 308 ? -8.557 9.197 17.179 1.00 97.44 308 VAL A O 1
ATOM 2418 N N . VAL A 1 309 ? -10.424 8.890 18.400 1.00 96.88 309 VAL A N 1
ATOM 2419 C CA . VAL A 1 309 ? -10.554 10.276 18.837 1.00 96.88 309 VAL A CA 1
ATOM 2420 C C . VAL A 1 309 ? -10.273 10.377 20.326 1.00 96.88 309 VAL A C 1
ATOM 2422 O O . VAL A 1 309 ? -10.732 9.550 21.114 1.00 96.88 309 VAL A O 1
ATOM 2425 N N . THR A 1 310 ? -9.523 11.404 20.712 1.00 97.25 310 THR A N 1
ATOM 2426 C CA . THR A 1 310 ? -9.268 11.714 22.118 1.00 97.25 310 THR A CA 1
ATOM 2427 C C . THR A 1 310 ? -9.106 13.223 22.331 1.00 97.25 310 THR A C 1
ATOM 2429 O O . THR A 1 310 ? -8.643 13.914 21.414 1.00 97.25 310 THR A O 1
ATOM 2432 N N . PRO A 1 311 ? -9.449 13.759 23.518 1.00 97.12 311 PRO A N 1
ATOM 2433 C CA . PRO A 1 311 ? -9.150 15.143 23.873 1.00 97.12 311 PRO A CA 1
ATOM 2434 C C . PRO A 1 311 ? -7.658 15.474 23.773 1.00 97.12 311 PRO A C 1
ATOM 2436 O O . PRO A 1 311 ? -6.799 14.614 23.984 1.00 97.12 311 PRO A O 1
ATOM 2439 N N . LYS A 1 312 ? -7.338 16.751 23.539 1.00 95.56 312 LYS A N 1
ATOM 2440 C CA . LYS A 1 312 ? -5.948 17.239 23.451 1.00 95.56 312 LYS A CA 1
ATOM 2441 C C . LYS A 1 312 ? -5.074 16.869 24.654 1.00 95.56 312 LYS A C 1
ATOM 2443 O O . LYS A 1 312 ? -3.897 16.539 24.490 1.00 95.56 312 LYS A O 1
ATOM 2448 N N . ASP A 1 313 ? -5.638 16.988 25.853 1.00 96.12 313 ASP A N 1
ATOM 2449 C CA . ASP A 1 313 ? -4.893 16.943 27.112 1.00 96.12 313 ASP A CA 1
ATOM 2450 C C . ASP A 1 313 ? -5.072 15.631 27.890 1.00 96.12 313 ASP A C 1
ATOM 2452 O O . ASP A 1 313 ? -4.479 15.468 28.955 1.00 96.12 313 ASP A O 1
ATOM 2456 N N . THR A 1 314 ? -5.885 14.689 27.405 1.00 95.94 314 THR A N 1
ATOM 2457 C CA . THR A 1 314 ? -6.166 13.429 28.114 1.00 95.94 314 THR A CA 1
ATOM 2458 C C . THR A 1 314 ? -6.426 12.302 27.124 1.00 95.94 314 THR A C 1
ATOM 2460 O O . THR A 1 314 ? -7.266 12.451 26.237 1.00 95.94 314 THR A O 1
ATOM 2463 N N . LEU A 1 315 ? -5.732 11.170 27.290 1.00 96.00 315 LEU A N 1
ATOM 2464 C CA . LEU A 1 315 ? -5.980 9.965 26.504 1.00 96.00 315 LEU A CA 1
ATOM 2465 C C . LEU A 1 315 ? -7.216 9.246 27.060 1.00 96.00 315 LEU A C 1
ATOM 2467 O O . LEU A 1 315 ? -7.232 8.810 28.211 1.00 96.00 315 LEU A O 1
ATOM 2471 N N . SER A 1 316 ? -8.281 9.157 26.266 1.00 95.88 316 SER A N 1
ATOM 2472 C CA . SER A 1 316 ? -9.512 8.488 26.684 1.00 95.88 316 SER A CA 1
ATOM 2473 C C . SER A 1 316 ? -9.283 6.979 26.838 1.00 95.88 316 SER A C 1
ATOM 2475 O O . SER A 1 316 ? -8.485 6.377 26.118 1.00 95.88 316 SER A O 1
ATOM 2477 N N . LEU A 1 317 ? -10.000 6.343 27.772 1.00 94.88 317 LEU A N 1
ATOM 2478 C CA . LEU A 1 317 ? -9.910 4.889 27.978 1.00 94.88 317 LEU A CA 1
ATOM 2479 C C . LEU A 1 317 ? -10.337 4.104 26.731 1.00 94.88 317 LEU A C 1
ATOM 2481 O O . LEU A 1 317 ? -9.758 3.065 26.432 1.00 94.88 317 LEU A O 1
ATOM 2485 N N . GLU A 1 318 ? -11.330 4.616 26.003 1.00 94.25 318 GLU A N 1
ATOM 2486 C CA . GLU A 1 318 ? -11.766 4.058 24.722 1.00 94.25 318 GLU A CA 1
ATOM 2487 C C . GLU A 1 318 ? -10.640 4.124 23.687 1.00 94.25 318 GLU A C 1
ATOM 2489 O O . GLU A 1 318 ? -10.337 3.118 23.047 1.00 94.25 318 GLU A O 1
ATOM 2494 N N . ALA A 1 319 ? -9.956 5.272 23.584 1.00 95.62 319 ALA A N 1
ATOM 2495 C CA . ALA A 1 319 ? -8.836 5.419 22.670 1.00 95.62 319 ALA A CA 1
ATOM 2496 C C . ALA A 1 319 ? -7.678 4.491 23.028 1.00 95.62 319 ALA A C 1
ATOM 2498 O O . ALA A 1 319 ? -7.156 3.804 22.154 1.00 95.62 319 ALA A O 1
ATOM 2499 N N . LEU A 1 320 ? -7.310 4.421 24.308 1.00 95.38 320 LEU A N 1
ATOM 2500 C CA . LEU A 1 320 ? -6.256 3.524 24.768 1.00 95.38 320 LEU A CA 1
ATOM 2501 C C . LEU A 1 320 ? -6.592 2.058 24.461 1.00 95.38 320 LEU A C 1
ATOM 2503 O O . LEU A 1 320 ? -5.777 1.370 23.853 1.00 95.38 320 LEU A O 1
ATOM 2507 N N . SER A 1 321 ? -7.803 1.606 24.803 1.00 94.44 321 SER A N 1
ATOM 2508 C CA . SER A 1 321 ? -8.242 0.228 24.550 1.00 94.44 321 SER A CA 1
ATOM 2509 C C . SER A 1 321 ? -8.205 -0.120 23.061 1.00 94.44 321 SER A C 1
ATOM 2511 O O . SER A 1 321 ? -7.724 -1.190 22.692 1.00 94.44 321 SER A O 1
ATOM 2513 N N . PHE A 1 322 ? -8.682 0.782 22.200 1.00 95.38 322 PHE A N 1
ATOM 2514 C CA . PHE A 1 322 ? -8.646 0.581 20.754 1.00 95.38 322 PHE A CA 1
ATOM 2515 C C . PHE A 1 322 ? -7.207 0.513 20.223 1.00 95.38 322 PHE A C 1
ATOM 2517 O O . PHE A 1 322 ? -6.868 -0.353 19.417 1.00 95.38 322 PHE A O 1
ATOM 2524 N N . LEU A 1 323 ? -6.325 1.400 20.691 1.00 95.19 323 LEU A N 1
ATOM 2525 C CA . LEU A 1 323 ? -4.920 1.400 20.285 1.00 95.19 323 LEU A CA 1
ATOM 2526 C C . LEU A 1 323 ? -4.178 0.141 20.748 1.00 95.19 323 LEU A C 1
ATOM 2528 O O . LEU A 1 323 ? -3.335 -0.365 20.005 1.00 95.19 323 LEU A O 1
ATOM 2532 N N . GLU A 1 324 ? -4.480 -0.380 21.935 1.00 92.06 324 GLU A N 1
ATOM 2533 C CA . GLU A 1 324 ? -3.924 -1.645 22.422 1.00 92.06 324 GLU A CA 1
ATOM 2534 C C . GLU A 1 324 ? -4.383 -2.834 21.567 1.00 92.06 324 GLU A C 1
ATOM 2536 O O . GLU A 1 324 ? -3.554 -3.658 21.175 1.00 92.06 324 GLU A O 1
ATOM 2541 N N . GLU A 1 325 ? -5.667 -2.889 21.197 1.00 90.00 325 GLU A N 1
ATOM 2542 C CA . GLU A 1 325 ? -6.213 -3.919 20.303 1.00 90.00 325 GLU A CA 1
ATOM 2543 C C . GLU A 1 325 ? -5.534 -3.886 18.923 1.00 90.00 325 GLU A C 1
ATOM 2545 O O . GLU A 1 325 ? -5.077 -4.910 18.400 1.00 90.00 325 GLU A O 1
ATOM 2550 N N . MET A 1 326 ? -5.384 -2.685 18.361 1.00 88.06 326 MET A N 1
ATOM 2551 C CA . MET A 1 326 ? -4.775 -2.489 17.047 1.00 88.06 326 MET A CA 1
ATOM 2552 C C . MET A 1 326 ? -3.253 -2.677 17.046 1.00 88.06 326 MET A C 1
ATOM 2554 O O . MET A 1 326 ? -2.680 -2.876 15.974 1.00 88.06 326 MET A O 1
ATOM 2558 N N . GLY A 1 327 ? -2.586 -2.674 18.207 1.00 79.00 327 GLY A N 1
ATOM 2559 C CA . GLY A 1 327 ? -1.118 -2.675 18.321 1.00 79.00 327 GLY A CA 1
ATOM 2560 C C . GLY A 1 327 ? -0.427 -3.929 17.778 1.00 79.00 327 GLY A C 1
ATOM 2561 O O . GLY A 1 327 ? 0.785 -3.933 17.566 1.00 79.00 327 GLY A O 1
ATOM 2562 N N . SER A 1 328 ? -1.190 -4.994 17.519 1.00 74.06 328 SER A N 1
ATOM 2563 C CA . SER A 1 328 ? -0.708 -6.210 16.851 1.00 74.06 328 SER A CA 1
ATOM 2564 C C . SER A 1 328 ? -0.754 -6.136 15.317 1.00 74.06 328 SER A C 1
ATOM 2566 O O . SER A 1 328 ? -0.059 -6.901 14.646 1.00 74.06 328 SER A O 1
ATOM 2568 N N . LEU A 1 329 ? -1.561 -5.226 14.763 1.00 77.44 329 LEU A N 1
ATOM 2569 C CA . LEU A 1 329 ? -1.826 -5.074 13.328 1.00 77.44 329 LEU A CA 1
ATOM 2570 C C . LEU A 1 329 ? -1.273 -3.760 12.759 1.00 77.44 329 LEU A C 1
ATOM 2572 O O . LEU A 1 329 ? -1.026 -3.661 11.557 1.00 77.44 329 LEU A O 1
ATOM 2576 N N . LYS A 1 330 ? -1.138 -2.735 13.604 1.00 85.12 330 LYS A N 1
ATOM 2577 C CA . LYS A 1 330 ? -0.773 -1.366 13.241 1.00 85.12 330 LYS A CA 1
ATOM 2578 C C . LYS A 1 330 ? 0.443 -0.940 14.047 1.00 85.12 330 LYS A C 1
ATOM 2580 O O . LYS A 1 330 ? 0.558 -1.240 15.229 1.00 85.12 330 LYS A O 1
ATOM 2585 N N . PHE A 1 331 ? 1.342 -0.220 13.390 1.00 82.56 331 PHE A N 1
ATOM 2586 C CA . PHE A 1 331 ? 2.662 0.120 13.919 1.00 82.56 331 PHE A CA 1
ATOM 2587 C C . PHE A 1 331 ? 2.961 1.616 13.855 1.00 82.56 331 PHE A C 1
ATOM 2589 O O . PHE A 1 331 ? 3.989 2.055 14.370 1.00 82.56 331 PHE A O 1
ATOM 2596 N N . ARG A 1 332 ? 2.077 2.418 13.247 1.00 89.69 332 ARG A N 1
ATOM 2597 C CA . ARG A 1 332 ? 2.199 3.878 13.213 1.00 89.69 332 ARG A CA 1
ATOM 2598 C C . ARG A 1 332 ? 0.956 4.583 13.739 1.00 89.69 332 ARG A C 1
ATOM 2600 O O . ARG A 1 332 ? -0.165 4.142 13.489 1.00 89.69 332 ARG A O 1
ATOM 2607 N N . LEU A 1 333 ? 1.170 5.706 14.418 1.00 95.31 333 LEU A N 1
ATOM 2608 C CA . LEU A 1 333 ? 0.126 6.672 14.749 1.00 95.31 333 LEU A CA 1
ATOM 2609 C C . LEU A 1 333 ? 0.359 7.954 13.973 1.00 95.31 333 LEU A C 1
ATOM 2611 O O . LEU A 1 333 ? 1.385 8.614 14.134 1.00 95.31 333 LEU A O 1
ATOM 2615 N N . LEU A 1 334 ? -0.627 8.299 13.154 1.00 95.81 334 LEU A N 1
ATOM 2616 C CA . LEU A 1 334 ? -0.690 9.573 12.459 1.00 95.81 334 LEU A CA 1
ATOM 2617 C C . LEU A 1 334 ? -1.437 10.552 13.364 1.00 95.81 334 LEU A C 1
ATOM 2619 O O . LEU A 1 334 ? -2.646 10.431 13.562 1.00 95.81 334 LEU A O 1
ATOM 2623 N N . LEU A 1 335 ? -0.701 11.489 13.957 1.00 96.25 335 LEU A N 1
ATOM 2624 C CA . LEU A 1 335 ? -1.234 12.473 14.891 1.00 96.25 335 LEU A CA 1
ATOM 2625 C C . LEU A 1 335 ? -1.923 13.593 14.108 1.00 96.25 335 LEU A C 1
ATOM 2627 O O . LEU A 1 335 ? -1.272 14.392 13.436 1.00 96.25 335 LEU A O 1
ATOM 2631 N N . VAL A 1 336 ? -3.245 13.642 14.207 1.00 94.19 336 VAL A N 1
ATOM 2632 C CA . VAL A 1 336 ? -4.122 14.599 13.529 1.00 94.19 336 VAL A CA 1
ATOM 2633 C C . VAL A 1 336 ? -4.555 15.637 14.564 1.00 94.19 336 VAL A C 1
ATOM 2635 O O . VAL A 1 336 ? -5.618 15.530 15.177 1.00 94.19 336 VAL A O 1
ATOM 2638 N N . GLY A 1 337 ? -3.690 16.626 14.796 1.00 90.81 337 GLY A N 1
ATOM 2639 C CA . GLY A 1 337 ? -3.870 17.663 15.815 1.00 90.81 337 GLY A CA 1
ATOM 2640 C C . GLY A 1 337 ? -2.623 17.894 16.667 1.00 90.81 337 GLY A C 1
ATOM 2641 O O . GLY A 1 337 ? -1.553 17.349 16.399 1.00 90.81 337 GLY A O 1
ATOM 2642 N N . GLU A 1 338 ? -2.767 18.720 17.702 1.00 92.38 338 GLU A N 1
ATOM 2643 C CA . GLU A 1 338 ? -1.693 19.031 18.648 1.00 92.38 338 GLU A CA 1
ATOM 2644 C C . GLU A 1 338 ? -2.025 18.450 20.020 1.00 92.38 338 GLU A C 1
ATOM 2646 O O . GLU A 1 338 ? -2.779 19.053 20.781 1.00 92.38 338 GLU A O 1
ATOM 2651 N N . PHE A 1 339 ? -1.439 17.299 20.345 1.00 95.06 339 PHE A N 1
ATOM 2652 C CA . PHE A 1 339 ? -1.625 16.626 21.631 1.00 95.06 339 PHE A CA 1
ATOM 2653 C C . PHE A 1 339 ? -0.623 17.104 22.682 1.00 95.06 339 PHE A C 1
ATOM 2655 O O . PHE A 1 339 ? 0.496 17.508 22.358 1.00 95.06 339 PHE A O 1
ATOM 2662 N N . SER A 1 340 ? -1.016 17.045 23.954 1.00 96.19 340 SER A N 1
ATOM 2663 C CA . SER A 1 340 ? -0.119 17.361 25.063 1.00 96.19 340 SER A CA 1
ATOM 2664 C C . SER A 1 340 ? 0.972 16.295 25.232 1.00 96.19 340 SER A C 1
ATOM 2666 O O . SER A 1 340 ? 0.782 15.116 24.934 1.00 96.19 340 SER A O 1
ATOM 2668 N N . GLU A 1 341 ? 2.112 16.691 25.800 1.00 94.44 341 GLU A N 1
ATOM 2669 C CA . GLU A 1 341 ? 3.190 15.766 26.186 1.00 94.44 341 GLU A CA 1
ATOM 2670 C C . GLU A 1 341 ? 2.720 14.650 27.134 1.00 94.44 341 GLU A C 1
ATOM 2672 O O . GLU A 1 341 ? 3.330 13.584 27.176 1.00 94.44 341 GLU A O 1
ATOM 2677 N N . GLY A 1 342 ? 1.653 14.887 27.908 1.00 94.25 342 GLY A N 1
ATOM 2678 C CA . GLY A 1 342 ? 1.045 13.869 28.767 1.00 94.25 342 GLY A CA 1
ATOM 2679 C C . GLY A 1 342 ? 0.435 12.743 27.940 1.00 94.25 342 GLY A C 1
ATOM 2680 O O . GLY A 1 342 ? 0.822 11.591 28.108 1.00 94.25 342 GLY A O 1
ATOM 2681 N N . VAL A 1 343 ? -0.417 13.098 26.972 1.00 95.31 343 VAL A N 1
ATOM 2682 C CA . VAL A 1 343 ? -1.041 12.136 26.050 1.00 95.31 343 VAL A CA 1
ATOM 2683 C C . VAL A 1 343 ? 0.023 11.341 25.302 1.00 95.31 343 VAL A C 1
ATOM 2685 O O . VAL A 1 343 ? -0.038 10.117 25.277 1.00 95.31 343 VAL A O 1
ATOM 2688 N N . LEU A 1 344 ? 1.043 12.010 24.752 1.00 94.75 344 LEU A N 1
ATOM 2689 C CA . LEU A 1 344 ? 2.087 11.341 23.966 1.00 94.75 344 LEU A CA 1
ATOM 2690 C C . LEU A 1 344 ? 2.881 10.294 24.766 1.00 94.75 344 LEU A C 1
ATOM 2692 O O . LEU A 1 344 ? 3.350 9.320 24.182 1.00 94.75 344 LEU A O 1
ATOM 2696 N N . ARG A 1 345 ? 3.029 10.470 26.086 1.00 93.38 345 ARG A N 1
ATOM 2697 C CA . ARG A 1 345 ? 3.712 9.502 26.967 1.00 93.38 345 ARG A CA 1
ATOM 2698 C C . ARG A 1 345 ? 2.841 8.315 27.359 1.00 93.38 345 ARG A C 1
ATOM 2700 O O . ARG A 1 345 ? 3.388 7.284 27.738 1.00 93.38 345 ARG A O 1
ATOM 2707 N N . GLU A 1 346 ? 1.523 8.476 27.310 1.00 94.69 346 GLU A N 1
ATOM 2708 C CA . GLU A 1 346 ? 0.550 7.429 27.633 1.00 94.69 346 GLU A CA 1
ATOM 2709 C C . GLU A 1 346 ? 0.237 6.527 26.431 1.00 94.69 346 GLU A C 1
ATOM 2711 O O . GLU A 1 346 ? -0.309 5.440 26.610 1.00 94.69 346 GLU A O 1
ATOM 2716 N N . LEU A 1 347 ? 0.606 6.939 25.212 1.00 94.31 347 LEU A N 1
ATOM 2717 C CA . LEU A 1 347 ? 0.423 6.122 24.014 1.00 94.31 347 LEU A CA 1
ATOM 2718 C C . LEU A 1 347 ? 1.244 4.820 24.081 1.00 94.31 347 LEU A C 1
ATOM 2720 O O . LEU A 1 347 ? 2.389 4.834 24.547 1.00 94.31 347 LEU A O 1
ATOM 2724 N N . PRO A 1 348 ? 0.715 3.694 23.558 1.00 91.69 348 PRO A N 1
ATOM 2725 C CA . PRO A 1 348 ? 1.452 2.437 23.541 1.00 91.69 348 PRO A CA 1
ATOM 2726 C C . PRO A 1 348 ? 2.776 2.559 22.773 1.00 91.69 348 PRO A C 1
ATOM 2728 O O . PRO A 1 348 ? 2.823 3.034 21.637 1.00 91.69 348 PRO A O 1
ATOM 2731 N N . SER A 1 349 ? 3.863 2.065 23.369 1.00 86.38 349 SER A N 1
ATOM 2732 C CA . SER A 1 349 ? 5.221 2.152 22.805 1.00 86.38 349 SER A CA 1
ATOM 2733 C C . SER A 1 349 ? 5.453 1.283 21.563 1.00 86.38 349 SER A C 1
ATOM 2735 O O . SER A 1 349 ? 6.507 1.376 20.935 1.00 86.38 349 SER A O 1
ATOM 2737 N N . SER A 1 350 ? 4.479 0.445 21.192 1.00 82.44 350 SER A N 1
ATOM 2738 C CA . SER A 1 350 ? 4.476 -0.340 19.954 1.00 82.44 350 SER A CA 1
ATOM 2739 C C . SER A 1 350 ? 4.357 0.522 18.695 1.00 82.44 350 SER A C 1
ATOM 2741 O O . SER A 1 350 ? 4.664 0.041 17.604 1.00 82.44 350 SER A O 1
ATOM 2743 N N . TYR A 1 351 ? 3.920 1.776 18.831 1.00 88.06 351 TYR A N 1
ATOM 2744 C CA . TYR A 1 351 ? 3.699 2.678 17.711 1.00 88.06 351 TYR A CA 1
ATOM 2745 C C . TYR A 1 351 ? 4.854 3.655 17.486 1.00 88.06 351 TYR A C 1
ATOM 2747 O O . TYR A 1 351 ? 5.345 4.310 18.403 1.00 88.06 351 TYR A O 1
ATOM 2755 N N . SER A 1 352 ? 5.222 3.838 16.220 1.00 88.94 352 SER A N 1
ATOM 2756 C CA . SER A 1 352 ? 5.972 5.006 15.763 1.00 88.94 352 SER A CA 1
ATOM 2757 C C . SER A 1 352 ? 5.014 6.181 15.562 1.00 88.94 352 SER A C 1
ATOM 2759 O O . SER A 1 352 ? 3.975 6.044 14.917 1.00 88.94 352 SER A O 1
ATOM 2761 N N . LEU A 1 353 ? 5.363 7.341 16.117 1.00 92.62 353 LEU A N 1
ATOM 2762 C CA . LEU A 1 353 ? 4.550 8.552 16.022 1.00 92.62 353 LEU A CA 1
ATOM 2763 C C . LEU A 1 353 ? 4.976 9.397 14.818 1.00 92.62 353 LEU A C 1
ATOM 2765 O O . LEU A 1 353 ? 6.165 9.656 14.627 1.00 92.62 353 LEU A O 1
ATOM 2769 N N . GLU A 1 354 ? 4.002 9.871 14.049 1.00 92.62 354 GLU A N 1
ATOM 2770 C CA . GLU A 1 354 ? 4.202 10.769 12.916 1.00 92.62 354 GLU A CA 1
ATOM 2771 C C . GLU A 1 354 ? 3.160 11.889 12.974 1.00 92.62 354 GLU A C 1
ATOM 2773 O O . GLU A 1 354 ? 1.963 11.638 13.095 1.00 92.62 354 GLU A O 1
ATOM 2778 N N . ASN A 1 355 ? 3.608 13.142 12.924 1.00 92.38 355 ASN A N 1
ATOM 2779 C CA . ASN A 1 355 ? 2.703 14.285 12.962 1.00 92.38 355 ASN A CA 1
ATOM 2780 C C . ASN A 1 355 ? 2.146 14.574 11.565 1.00 92.38 355 ASN A C 1
ATOM 2782 O O . ASN A 1 355 ? 2.914 14.687 10.608 1.00 92.38 355 ASN A O 1
ATOM 2786 N N . VAL A 1 356 ? 0.825 14.727 11.461 1.00 91.38 356 VAL A N 1
ATOM 2787 C CA . VAL A 1 356 ? 0.171 15.166 10.230 1.00 91.38 356 VAL A CA 1
ATOM 2788 C C . VAL A 1 356 ? 0.078 16.695 10.244 1.00 91.38 356 VAL A C 1
ATOM 2790 O O . VAL A 1 356 ? -0.718 17.253 11.006 1.00 91.38 356 VAL A O 1
ATOM 2793 N N . PRO A 1 357 ? 0.845 17.400 9.392 1.00 84.75 357 PRO A N 1
ATOM 2794 C CA . PRO A 1 357 ? 0.881 18.852 9.414 1.00 84.75 357 PRO A CA 1
ATOM 2795 C C . PRO A 1 357 ? -0.472 19.431 8.999 1.00 84.75 357 PRO A C 1
ATOM 2797 O O . PRO A 1 357 ? -0.963 19.184 7.896 1.00 84.75 357 PRO A O 1
ATOM 2800 N N . ARG A 1 358 ? -1.059 20.253 9.873 1.00 82.38 358 ARG A N 1
ATOM 2801 C CA . ARG A 1 358 ? -2.274 21.001 9.552 1.00 82.38 358 ARG A CA 1
ATOM 2802 C C . ARG A 1 358 ? -1.919 22.182 8.639 1.00 82.38 358 ARG A C 1
ATOM 2804 O O . ARG A 1 358 ? -1.141 23.044 9.053 1.00 82.38 358 ARG A O 1
ATOM 2811 N N . PRO A 1 359 ? -2.477 22.266 7.421 1.00 76.50 359 PRO A N 1
ATOM 2812 C CA . PRO A 1 359 ? -2.193 23.381 6.531 1.00 76.50 359 PRO A CA 1
ATOM 2813 C C . PRO A 1 359 ? -2.881 24.664 7.024 1.00 76.50 359 PRO A C 1
ATOM 2815 O O . PRO A 1 359 ? -3.930 24.619 7.671 1.00 76.50 359 PRO A O 1
ATOM 2818 N N . ALA A 1 360 ? -2.281 25.819 6.713 1.00 67.94 360 ALA A N 1
ATOM 2819 C CA . ALA A 1 360 ? -2.805 27.137 7.093 1.00 67.94 360 ALA A CA 1
ATOM 2820 C C . ALA A 1 360 ? -4.148 27.466 6.407 1.00 67.94 360 ALA A C 1
ATOM 2822 O O . ALA A 1 360 ? -4.982 28.170 6.972 1.00 67.94 360 ALA A O 1
ATOM 2823 N N . GLU A 1 361 ? -4.364 26.912 5.214 1.00 61.41 361 GLU A N 1
ATOM 2824 C CA . GLU A 1 361 ? -5.591 26.975 4.419 1.00 61.41 361 GLU A CA 1
ATOM 2825 C C . GLU A 1 361 ? -5.905 25.555 3.912 1.00 61.41 361 GLU A C 1
ATOM 2827 O O . GLU A 1 361 ? -4.977 24.787 3.669 1.00 61.41 361 GLU A O 1
ATOM 2832 N N . GLY A 1 362 ? -7.180 25.172 3.747 1.00 58.78 362 GLY A N 1
ATOM 2833 C CA . GLY A 1 362 ? -7.524 23.862 3.149 1.00 58.78 362 GLY A CA 1
ATOM 2834 C C . GLY A 1 362 ? -8.519 22.972 3.904 1.00 58.78 362 GLY A C 1
ATOM 2835 O O . GLY A 1 362 ? -8.657 21.797 3.565 1.00 58.78 362 GLY A O 1
ATOM 2836 N N . GLY A 1 363 ? -9.246 23.502 4.894 1.00 72.56 363 GLY A N 1
ATOM 2837 C CA . GLY A 1 363 ? -10.367 22.796 5.532 1.00 72.56 363 GLY A CA 1
ATOM 2838 C C . GLY A 1 363 ? -9.981 21.418 6.088 1.00 72.56 363 GLY A C 1
ATOM 2839 O O . GLY A 1 363 ? -9.064 21.307 6.895 1.00 72.56 363 GLY A O 1
ATOM 2840 N N . GLU A 1 364 ? -10.686 20.373 5.659 1.00 75.75 364 GLU A N 1
ATOM 2841 C CA . GLU A 1 364 ? -10.504 18.974 6.088 1.00 75.75 364 GLU A CA 1
ATOM 2842 C C . GLU A 1 364 ? -9.713 18.102 5.086 1.00 75.75 364 GLU A C 1
ATOM 2844 O O . GLU A 1 364 ? -9.556 16.898 5.299 1.00 75.75 364 GLU A O 1
ATOM 2849 N N . ALA A 1 365 ? -9.200 18.683 3.991 1.00 82.62 365 ALA A N 1
ATOM 2850 C CA . ALA A 1 365 ? -8.507 17.937 2.932 1.00 82.62 365 ALA A CA 1
ATOM 2851 C C . ALA A 1 365 ? -7.258 17.201 3.445 1.00 82.62 365 ALA A C 1
ATOM 2853 O O . ALA A 1 365 ? -6.980 16.080 3.030 1.00 82.62 365 ALA A O 1
ATOM 2854 N N . TRP A 1 366 ? -6.562 17.787 4.417 1.00 85.56 366 TRP A N 1
ATOM 2855 C CA . TRP A 1 366 ? -5.366 17.219 5.034 1.00 85.56 366 TRP A CA 1
ATOM 2856 C C . TRP A 1 366 ? -5.616 15.880 5.751 1.00 85.56 366 TRP A C 1
ATOM 2858 O O . TRP A 1 366 ? -4.738 15.024 5.732 1.00 85.56 366 TRP A O 1
ATOM 2868 N N . ILE A 1 367 ? -6.812 15.643 6.313 1.00 90.88 367 ILE A N 1
ATOM 2869 C CA . ILE A 1 367 ? -7.172 14.336 6.900 1.00 90.88 367 ILE A CA 1
ATOM 2870 C C . ILE A 1 367 ? -7.274 13.282 5.793 1.00 90.88 367 ILE A C 1
ATOM 2872 O O . ILE A 1 367 ? -6.756 12.175 5.922 1.00 90.88 367 ILE A O 1
ATOM 2876 N N . ARG A 1 368 ? -7.894 13.635 4.658 1.00 90.88 368 ARG A N 1
ATOM 2877 C CA . ARG A 1 368 ? -7.963 12.750 3.485 1.00 90.88 368 ARG A CA 1
ATOM 2878 C C . ARG A 1 368 ? -6.564 12.466 2.941 1.00 90.88 368 ARG A C 1
ATOM 2880 O O . ARG A 1 368 ? -6.244 11.313 2.657 1.00 90.88 368 ARG A O 1
ATOM 2887 N N . GLU A 1 369 ? -5.727 13.494 2.839 1.00 88.88 369 GLU A N 1
ATOM 2888 C CA . GLU A 1 369 ? -4.345 13.363 2.380 1.00 88.88 369 GLU A CA 1
ATOM 2889 C C . GLU A 1 369 ? -3.494 12.499 3.313 1.00 88.88 369 GLU A C 1
ATOM 2891 O O . GLU A 1 369 ? -2.713 11.690 2.809 1.00 88.88 369 GLU A O 1
ATOM 2896 N N . ALA A 1 370 ? -3.680 12.608 4.633 1.00 90.44 370 ALA A N 1
ATOM 2897 C CA . ALA A 1 370 ? -3.039 11.745 5.625 1.00 90.44 370 ALA A CA 1
ATOM 2898 C C . ALA A 1 370 ? -3.418 10.276 5.424 1.00 90.44 370 ALA A C 1
ATOM 2900 O O . ALA A 1 370 ? -2.570 9.397 5.527 1.00 90.44 370 ALA A O 1
ATOM 2901 N N . CYS A 1 371 ? -4.668 10.008 5.036 1.00 92.38 371 CYS A N 1
ATOM 2902 C CA . CYS A 1 371 ? -5.115 8.676 4.631 1.00 92.38 371 CYS A CA 1
ATOM 2903 C C . CYS A 1 371 ? -4.612 8.242 3.243 1.00 92.38 371 CYS A C 1
ATOM 2905 O O . CYS A 1 371 ? -4.990 7.172 2.772 1.00 92.38 371 CYS A O 1
ATOM 2907 N N . GLY A 1 372 ? -3.827 9.058 2.538 1.00 90.75 372 GLY A N 1
ATOM 2908 C CA . GLY A 1 372 ? -3.395 8.792 1.164 1.00 90.75 372 GLY A CA 1
ATOM 2909 C C . GLY A 1 372 ? -4.498 8.967 0.111 1.00 90.75 372 GLY A C 1
ATOM 2910 O O . GLY A 1 372 ? -4.287 8.615 -1.048 1.00 90.75 372 GLY A O 1
ATOM 2911 N N . CYS A 1 373 ? -5.671 9.501 0.469 1.00 92.44 373 CYS A N 1
ATOM 2912 C CA . CYS A 1 373 ? -6.754 9.769 -0.478 1.00 92.44 373 CYS A CA 1
ATOM 2913 C C . CYS A 1 373 ? -6.364 10.952 -1.372 1.00 92.44 373 CYS A C 1
ATOM 2915 O O . CYS A 1 373 ? -6.131 12.058 -0.885 1.00 92.44 373 CYS A O 1
ATOM 2917 N N . LYS A 1 374 ? -6.284 10.719 -2.685 1.00 89.50 374 LYS A N 1
ATOM 2918 C CA . LYS A 1 374 ? -5.888 11.726 -3.684 1.00 89.50 374 LYS A CA 1
ATOM 2919 C C . LYS A 1 374 ? -7.052 12.279 -4.480 1.00 89.50 374 LYS A C 1
ATOM 2921 O O . LYS A 1 374 ? -6.993 13.425 -4.909 1.00 89.50 374 LYS A O 1
ATOM 2926 N N . SER A 1 375 ? -8.087 11.479 -4.691 1.00 88.62 375 SER A N 1
ATOM 2927 C CA . SER A 1 375 ? -9.267 11.905 -5.432 1.00 88.62 375 SER A CA 1
ATOM 2928 C C . SER A 1 375 ? -10.465 11.049 -5.049 1.00 88.62 375 SER A C 1
ATOM 2930 O O . SER A 1 375 ? -10.307 9.924 -4.574 1.00 88.62 375 SER A O 1
ATOM 2932 N N . VAL A 1 376 ? -11.658 11.594 -5.257 1.00 88.44 376 VAL A N 1
ATOM 2933 C CA . VAL A 1 376 ? -12.922 10.873 -5.148 1.00 88.44 376 VAL A CA 1
ATOM 2934 C C . VAL A 1 376 ? -13.707 11.185 -6.407 1.00 88.44 376 VAL A C 1
ATOM 2936 O O . VAL A 1 376 ? -13.908 12.355 -6.718 1.00 88.44 376 VAL A O 1
ATOM 2939 N N . ILE A 1 377 ? -14.101 10.150 -7.139 1.00 86.06 377 ILE A N 1
ATOM 2940 C CA . ILE A 1 377 ? -14.726 10.269 -8.458 1.00 86.06 377 ILE A CA 1
ATOM 2941 C C . ILE A 1 377 ? -16.015 9.457 -8.439 1.00 86.06 377 ILE A C 1
ATOM 2943 O O . ILE A 1 377 ? -16.007 8.319 -7.974 1.00 86.06 377 ILE A O 1
ATOM 2947 N N . THR A 1 378 ? -17.124 9.998 -8.928 1.00 84.88 378 THR A N 1
ATOM 2948 C CA . THR A 1 378 ? -18.383 9.252 -9.026 1.00 84.88 378 THR A CA 1
ATOM 2949 C C . THR A 1 378 ? -18.427 8.413 -10.300 1.00 84.88 378 THR A C 1
ATOM 2951 O O . THR A 1 378 ? -17.888 8.785 -11.343 1.00 84.88 378 THR A O 1
ATOM 2954 N N . ILE A 1 379 ? -19.055 7.240 -10.221 1.00 82.44 379 ILE A N 1
ATOM 2955 C CA . ILE A 1 379 ? -19.270 6.397 -11.401 1.00 82.44 379 ILE A CA 1
ATOM 2956 C C . ILE A 1 379 ? -20.370 7.033 -12.245 1.00 82.44 379 ILE A C 1
ATOM 2958 O O . ILE A 1 379 ? -21.518 7.101 -11.806 1.00 82.44 379 ILE A O 1
ATOM 2962 N N . SER A 1 380 ? -20.032 7.484 -13.452 1.00 75.69 380 SER A N 1
ATOM 2963 C CA . SER A 1 380 ? -21.031 8.021 -14.377 1.00 75.69 380 SER A CA 1
ATOM 2964 C C . SER A 1 380 ? -22.086 6.955 -14.733 1.00 75.69 380 SER A C 1
ATOM 2966 O O . SER A 1 380 ? -21.724 5.781 -14.866 1.00 75.69 380 SER A O 1
ATOM 2968 N N . PRO A 1 381 ? -23.371 7.341 -14.857 1.00 65.06 381 PRO A N 1
ATOM 2969 C CA . PRO A 1 381 ? -24.477 6.424 -15.140 1.00 65.06 381 PRO A CA 1
ATOM 2970 C C . PRO A 1 381 ? -24.432 5.749 -16.516 1.00 65.06 381 PRO A C 1
ATOM 2972 O O . PRO A 1 381 ? -23.839 6.321 -17.461 1.00 65.06 381 PRO A O 1
#

Secondary structure (DSSP, 8-state):
-HHHHHHHHHH-TTSPPPHHHHHHHGGGGGG-TTPPPPHHHH-EEEEEEE---EEEEEEE-GGGTTHHHHHHHHHHHHHHTS-EEEE-TTSSBP-SS-SB-TTT-EEEEEESS---HHHHHHHHHHHGGGEEE-GGG-BS---HHHHHHHHHHHHHHH-TTS-S--EEEEETTTEEEEEEET--HHHHHHHHH----EEEEETTEEEEEGGGEEEEPPPEE-SSSTT-EE--EEE-HHHHHHHHHHTTT-TTPEEEEEES--TTEEEEEEGGGGGG-SSEEEETTTTEEEEPPPTTSS--EEEEEEEEEE-TT---HHHHHHHHHHTTT--EEEEES---HHHHHHS-TTSEEEE-PPPSS-TTHHHHHHTTEEEEEE---